Protein AF-A0A350TKZ5-F1 (afdb_monomer)

Secondary structure (DSSP, 8-state):
-----HHHHHHHHHHHHHTT---HHHHHHHHHHHHHHHHHHHHHHHHHHHHHHHHHHHHHHTTHHHHTSEEEEETTEEEEHHHHHHHHHHHHHHHHHSTTHHHHT--SSS-GGG-BPPHHHHHHTT----S--BHHHHHHHHHHHHHHHHHHHHHHHHHHT----HHHHHHHHHHHHHHHHHHHHTT--HHHHHHHHS-TT--HHHHHHHHHHHHHHHHHHHHHHHH----HHHHHHHHHHTHHHH-EEEEEEEEEE-SPPPEE-TTS-EEPPPHHHHHHHHHHHHHHHHHHHHHHHTT--HHHHHTT-TTEEEEEEEEEE--SSHHHHHHT-TT--TT-EEEEE-SSEEEEEEEEEEE---PEEEEEEEEEEE---TT--TTSTTHHHHHHHHHHHHHHHHHHHHHHHHHTT-SHHHHHHHHHHH---TTTTTTTTEEEEEPTTSS-HHHHHHHT-TT--TT-EEEEEEEETTEEEEEEEEEEEEEEEHHHHHHHHHHHHHHHHHHHHHHHHT--EEE-TTGGG--

Nearest PDB structures (foldseek):
  1m5y-assembly1_A  TM=3.113E-01  e=6.432E-13  Escherichia coli
  1m5y-assembly1_C-3  TM=2.948E-01  e=2.193E-13  Escherichia coli
  1m5y-assembly1_B-4  TM=2.920E-01  e=2.577E-13  Escherichia coli
  2pv3-assembly1_B  TM=4.100E-01  e=1.321E-05  Escherichia coli
  5tvl-assembly1_A  TM=3.373E-01  e=1.864E-03  Streptococcus pneumoniae str. Canada MDR_19A

Mean predicted aligned error: 10.82 Å

Foldseek 3Di:
DDDDPPVVVVVLVVVCVVVVDPDPVVSVVVVVVVVVVVVVVVVVVVVVVVVVVVVVVCCVVLCVCLQQFFFKAKQNDTDGLLLLLQLLLVLVCCCCVPPCVVVQVDDPPDDQQPAWTDPSNCVVVVPPDPDTDTSSNVSNVVSLLVVLLLQLLQVVCVVVVLADDPVLVVVLVVVLVVLQVVQVVVPHGSQRSCCVRRHVSYDSVSVSVNSRSNSSSVVSLVVVLVPDDDDPVRLVVLCVVPVLQAKFFWKKKKWQFLADDWDADPVGDTHGDDPVRSNVSQVVLVVLQVVLVVVVVVPDPSVRSNVVPPRIDIDTDGGHHQPVDPVSVVQPPPPDAFQDWDWDADSGGIMIMGTHDMGGFFDFFFKKAKAWQFQPCPPQDPPDPCNVVSSVVSQVVQLVVLVVLVVVCVVPPLDLVSQLVSNLVGHPDPVQNVPSRIDPRHDQPPFADFVNCVQPPPPDDQSDWDKTWGDDPVTTHIMTMGTHGTDGTNSSVVSSVVVSVVVSVVVSVVSSVPIDMDTDPSSVSHD

Solvent-accessible surface area (backbone atoms only — not comparable to full-atom values): 28358 Å² total; per-residue (Å²): 143,78,86,77,63,71,70,58,61,53,51,57,53,50,57,40,46,75,71,73,55,83,51,73,70,58,54,52,50,50,54,49,50,53,50,48,53,56,49,52,53,54,52,50,55,51,48,52,49,50,51,51,49,49,49,50,48,48,42,57,75,62,27,58,65,51,22,64,21,48,11,39,26,54,72,84,44,76,37,26,9,29,61,54,13,45,43,31,29,50,53,47,49,48,52,70,71,36,97,56,24,77,73,41,65,70,61,93,88,52,62,45,77,78,35,65,60,43,72,64,33,28,62,77,69,70,52,82,70,88,62,95,46,28,46,41,55,51,39,50,56,48,23,53,52,53,51,49,36,37,53,44,43,27,51,51,17,43,75,73,71,50,46,83,50,74,66,49,53,50,53,43,48,51,54,51,50,53,50,36,52,56,19,48,76,73,76,33,52,48,64,57,38,44,19,68,62,30,37,78,47,35,45,69,66,58,51,49,54,48,47,42,42,49,48,27,13,53,52,40,55,48,51,55,45,67,70,60,80,79,52,74,67,55,44,52,52,52,44,70,79,42,44,70,83,58,30,26,27,22,33,39,36,42,36,25,59,8,54,48,73,64,45,67,51,98,86,70,48,81,37,77,55,51,74,67,49,24,50,51,26,33,55,48,13,46,54,51,31,58,51,46,47,51,46,36,76,72,70,44,55,62,74,64,54,43,76,79,38,94,76,46,49,72,48,79,38,79,68,40,66,62,77,80,44,75,67,35,53,60,56,67,39,88,84,67,52,66,70,42,68,50,78,52,75,60,87,64,22,16,27,26,38,33,38,55,48,63,42,66,53,70,57,62,9,35,27,35,28,39,27,34,29,59,31,70,62,82,88,65,48,92,83,46,96,54,31,70,60,55,53,48,52,22,41,52,52,15,39,50,51,31,53,48,52,51,50,52,42,64,72,53,87,64,42,69,68,61,46,21,55,48,9,43,74,62,25,72,38,86,91,21,22,86,61,28,13,51,46,68,68,42,54,91,78,77,47,46,69,53,49,33,53,61,70,68,37,85,85,68,49,66,74,42,69,50,78,35,57,39,64,60,100,88,48,44,31,20,31,28,39,35,35,58,39,76,52,62,35,40,47,55,55,56,44,48,53,52,50,43,52,52,50,45,52,50,51,52,47,51,49,46,74,69,53,52,74,44,85,36,88,16,41,87,58,44,129

Structure (mmCIF, N/CA/C/O backbone):
data_AF-A0A350TKZ5-F1
#
_entry.id   AF-A0A350TKZ5-F1
#
loop_
_atom_site.group_PDB
_atom_site.id
_atom_site.type_symbol
_atom_site.label_atom_id
_atom_site.label_alt_id
_atom_site.label_comp_id
_atom_site.label_asym_id
_atom_site.label_entity_id
_atom_site.label_seq_id
_atom_site.pdbx_PDB_ins_code
_atom_site.Cartn_x
_atom_site.Cartn_y
_atom_site.Cartn_z
_atom_site.occupancy
_atom_site.B_iso_or_equiv
_atom_site.auth_seq_id
_atom_site.auth_comp_id
_atom_site.auth_asym_id
_atom_site.auth_atom_id
_atom_site.pdbx_PDB_model_num
ATOM 1 N N . MET A 1 1 ? -24.019 38.350 73.628 1.00 35.81 1 MET A N 1
ATOM 2 C CA . MET A 1 1 ? -25.127 38.703 74.543 1.00 35.81 1 MET A CA 1
ATOM 3 C C . MET A 1 1 ? -26.366 39.039 73.722 1.00 35.81 1 MET A C 1
ATOM 5 O O . MET A 1 1 ? -26.358 40.033 73.013 1.00 35.81 1 MET A O 1
ATOM 9 N N . LYS A 1 2 ? -27.399 38.189 73.762 1.00 39.19 2 LYS A N 1
ATOM 10 C CA . LYS A 1 2 ? -28.746 38.464 73.230 1.00 39.19 2 LYS A CA 1
ATOM 11 C C . LYS A 1 2 ? -29.697 38.420 74.426 1.00 39.19 2 LYS A C 1
ATOM 13 O O . LYS A 1 2 ? -29.743 37.400 75.107 1.00 39.19 2 LYS A O 1
ATOM 18 N N . PHE A 1 3 ? -30.404 39.514 74.697 1.00 39.66 3 PHE A N 1
ATOM 19 C CA . PHE A 1 3 ? -31.424 39.588 75.744 1.00 39.66 3 PHE A CA 1
ATOM 20 C C . PHE A 1 3 ? -32.560 38.606 75.422 1.00 39.66 3 PHE A C 1
ATOM 22 O O . PHE A 1 3 ? -33.304 38.807 74.461 1.00 39.66 3 PHE A O 1
ATOM 29 N N . MET A 1 4 ? -32.707 37.536 76.209 1.00 41.50 4 MET A N 1
ATOM 30 C CA . MET A 1 4 ? -33.968 36.797 76.242 1.00 41.50 4 MET A CA 1
ATOM 31 C C . MET A 1 4 ? -34.991 37.648 77.001 1.00 41.50 4 MET A C 1
ATOM 33 O O . MET A 1 4 ? -34.756 38.066 78.130 1.00 41.50 4 MET A O 1
ATOM 37 N N . SER A 1 5 ? -36.110 37.960 76.342 1.00 45.09 5 SER A N 1
ATOM 38 C CA . SER A 1 5 ? -37.209 38.734 76.924 1.00 45.09 5 SER A CA 1
ATOM 39 C C . SER A 1 5 ? -37.847 37.954 78.075 1.00 45.09 5 SER A C 1
ATOM 41 O O . SER A 1 5 ? -38.393 36.866 77.867 1.00 45.09 5 SER A O 1
ATOM 43 N N . ALA A 1 6 ? -37.827 38.548 79.270 1.00 46.53 6 ALA A N 1
ATOM 44 C CA . ALA A 1 6 ? -38.383 38.009 80.514 1.00 46.53 6 ALA A CA 1
ATOM 45 C C . ALA A 1 6 ? -39.867 37.580 80.416 1.00 46.53 6 ALA A C 1
ATOM 47 O O . ALA A 1 6 ? -40.364 36.850 81.270 1.00 46.53 6 ALA A O 1
ATOM 48 N N . SER A 1 7 ? -40.584 37.992 79.363 1.00 50.59 7 SER A N 1
ATOM 49 C CA . SER A 1 7 ? -41.977 37.608 79.104 1.00 50.59 7 SER A CA 1
ATOM 50 C C . SER A 1 7 ? -42.137 36.148 78.643 1.00 50.59 7 SER A C 1
ATOM 52 O O . SER A 1 7 ? -43.099 35.487 79.033 1.00 50.59 7 SER A O 1
ATOM 54 N N . ARG A 1 8 ? -41.187 35.598 77.868 1.00 53.88 8 ARG A N 1
ATOM 55 C CA . ARG A 1 8 ? -41.272 34.207 77.376 1.00 53.88 8 ARG A CA 1
ATOM 56 C C . ARG A 1 8 ? -40.912 33.185 78.448 1.00 53.88 8 ARG A C 1
ATOM 58 O O . ARG A 1 8 ? -41.640 32.214 78.601 1.00 53.88 8 ARG A O 1
ATOM 65 N N . GLU A 1 9 ? -39.867 33.440 79.234 1.00 54.16 9 GLU A N 1
ATOM 66 C CA . GLU A 1 9 ? -39.487 32.575 80.365 1.00 54.16 9 GLU A CA 1
ATOM 67 C C . GLU A 1 9 ? -40.604 32.471 81.411 1.00 54.16 9 GLU A C 1
ATOM 69 O O . GLU A 1 9 ? -40.813 31.414 82.004 1.00 54.16 9 GLU A O 1
ATOM 74 N N . LYS A 1 10 ? -41.381 33.545 81.601 1.00 53.56 10 LYS A N 1
ATOM 75 C CA . LYS A 1 10 ? -42.513 33.553 82.533 1.00 53.56 10 LYS A CA 1
ATOM 76 C C . LYS A 1 10 ? -43.667 32.660 82.062 1.00 53.56 10 LYS A C 1
ATOM 78 O O . LYS A 1 10 ? -44.265 31.977 82.888 1.00 53.56 10 LYS A O 1
ATOM 83 N N . LYS A 1 11 ? -43.936 32.610 80.751 1.00 56.88 11 LYS A N 1
ATOM 84 C CA . LYS A 1 11 ? -45.003 31.781 80.165 1.00 56.88 11 LYS A CA 1
ATOM 85 C C . LYS A 1 11 ? -44.640 30.289 80.172 1.00 56.88 11 LYS A C 1
ATOM 87 O O . LYS A 1 11 ? -45.455 29.473 80.582 1.00 56.88 11 LYS A O 1
ATOM 92 N N . THR A 1 12 ? -43.391 29.940 79.850 1.00 57.50 12 THR A N 1
ATOM 93 C CA . THR A 1 12 ? -42.901 28.549 79.926 1.00 57.50 12 THR A CA 1
ATOM 94 C C . THR A 1 12 ? -42.913 28.011 81.361 1.00 57.50 12 THR A C 1
ATOM 96 O O . THR A 1 12 ? -43.300 26.868 81.593 1.00 57.50 12 THR A O 1
ATOM 99 N N . ARG A 1 13 ? -42.549 28.842 82.350 1.00 56.16 13 ARG A N 1
ATOM 100 C CA . ARG A 1 13 ? -42.620 28.474 83.775 1.00 56.16 13 ARG A CA 1
ATOM 101 C C . ARG A 1 13 ? -44.056 28.312 84.282 1.00 56.16 13 ARG A C 1
ATOM 103 O O . ARG A 1 13 ? -44.285 27.471 85.144 1.00 56.16 13 ARG A O 1
ATOM 110 N N . GLN A 1 14 ? -45.012 29.080 83.754 1.00 57.03 14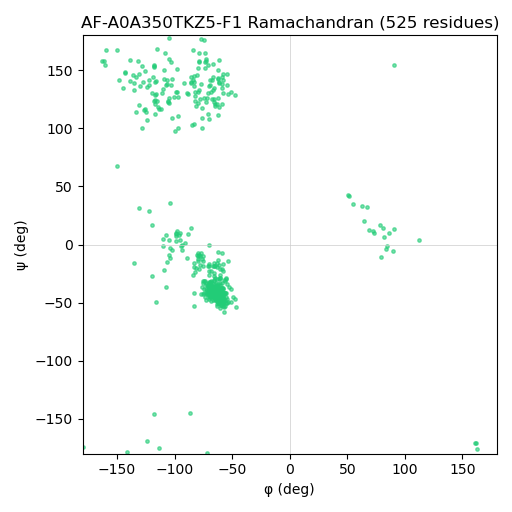 GLN A N 1
ATOM 111 C CA . GLN A 1 14 ? -46.433 28.930 84.091 1.00 57.03 14 GLN A CA 1
ATOM 112 C C . GLN A 1 14 ? -47.035 27.631 83.532 1.00 57.03 14 GLN A C 1
ATOM 114 O O . GLN A 1 14 ? -47.723 26.933 84.273 1.00 57.03 14 GLN A O 1
ATOM 119 N N . ASP A 1 15 ? -46.725 27.258 82.287 1.00 57.12 15 ASP A N 1
ATOM 120 C CA . ASP A 1 15 ? -47.223 26.009 81.683 1.00 57.12 15 ASP A CA 1
ATOM 121 C C . ASP A 1 15 ? -46.621 24.749 82.342 1.00 57.12 15 ASP A C 1
ATOM 123 O O . ASP A 1 15 ? -47.317 23.752 82.532 1.00 57.12 15 ASP A O 1
ATOM 127 N N . LEU A 1 16 ? -45.349 24.791 82.759 1.00 55.94 16 LEU A N 1
ATOM 128 C CA . LEU A 1 16 ? -44.692 23.684 83.477 1.00 55.94 16 LEU A CA 1
ATOM 129 C C . LEU A 1 16 ? -45.210 23.517 84.917 1.00 55.94 16 LEU A C 1
ATOM 131 O O . LEU A 1 16 ? -45.365 22.390 85.393 1.00 55.94 16 LEU A O 1
ATOM 135 N N . ALA A 1 17 ? -45.542 24.623 85.593 1.00 54.31 17 ALA A N 1
ATOM 136 C CA . ALA A 1 17 ? -46.182 24.593 86.907 1.00 54.31 17 ALA A CA 1
ATOM 137 C C . ALA A 1 17 ? -47.614 24.025 86.841 1.00 54.31 17 ALA A C 1
ATOM 139 O O . ALA A 1 17 ? -48.013 23.278 87.733 1.00 54.31 17 ALA A O 1
ATOM 140 N N . ALA A 1 18 ? -48.361 24.303 85.764 1.00 54.31 18 ALA A N 1
ATOM 141 C CA . ALA A 1 18 ? -49.698 23.745 85.527 1.00 54.31 18 ALA A CA 1
ATOM 142 C C . ALA A 1 18 ? -49.699 22.219 85.283 1.00 54.31 18 ALA A C 1
ATOM 144 O O . ALA A 1 18 ? -50.727 21.571 85.462 1.00 54.31 18 ALA A O 1
ATOM 145 N N . GLN A 1 19 ? -48.549 21.631 84.931 1.00 55.12 19 GLN A N 1
ATOM 146 C CA . GLN A 1 19 ? -48.348 20.180 84.788 1.00 55.12 19 GLN A CA 1
ATOM 147 C C . GLN A 1 19 ? -47.764 19.516 86.055 1.00 55.12 19 GLN A C 1
ATOM 149 O O . GLN A 1 19 ? -47.381 18.348 86.019 1.00 55.12 19 GLN A O 1
ATOM 154 N N . GLY A 1 20 ? -47.688 20.239 87.182 1.00 53.16 20 GLY A N 1
ATOM 155 C CA . GLY A 1 20 ? -47.247 19.703 88.478 1.00 53.16 20 GLY A CA 1
ATOM 156 C C . GLY A 1 20 ? -45.728 19.599 88.665 1.00 53.16 20 GLY A C 1
ATOM 157 O O . GLY A 1 20 ? -45.269 18.938 89.595 1.00 53.16 20 GLY A O 1
ATOM 158 N N . ILE A 1 21 ? -44.927 20.240 87.807 1.00 56.03 21 ILE A N 1
ATOM 159 C CA . ILE A 1 21 ? -43.460 20.179 87.859 1.00 56.03 21 ILE A CA 1
ATOM 160 C C . ILE A 1 21 ? -42.924 21.448 88.542 1.00 56.03 21 ILE A C 1
ATOM 162 O O . ILE A 1 21 ? -42.776 22.490 87.910 1.00 56.03 21 ILE A O 1
ATOM 166 N N . THR A 1 22 ? -42.624 21.369 89.843 1.00 57.72 22 THR A N 1
ATOM 167 C CA . THR A 1 22 ? -42.113 22.498 90.657 1.00 57.72 22 THR A CA 1
ATOM 168 C C . THR A 1 22 ? -40.612 22.425 90.961 1.00 57.72 22 THR A C 1
ATOM 170 O O . THR A 1 22 ? -40.057 23.345 91.558 1.00 57.72 22 THR A O 1
ATOM 173 N N . ASP A 1 23 ? -39.937 21.354 90.530 1.00 64.19 23 ASP A N 1
ATOM 174 C CA . ASP A 1 23 ? -38.507 21.127 90.759 1.00 64.19 23 ASP A CA 1
ATOM 175 C C . ASP A 1 23 ? -37.641 21.901 89.730 1.00 64.19 23 ASP A C 1
ATOM 177 O O . ASP A 1 23 ? -37.724 21.620 88.525 1.00 64.19 23 ASP A O 1
ATOM 181 N N . PRO A 1 24 ? -36.773 22.841 90.167 1.00 58.34 24 PRO A N 1
ATOM 182 C CA . PRO A 1 24 ? -35.912 23.643 89.292 1.00 58.34 24 PRO A CA 1
ATOM 183 C C . PRO A 1 24 ? -35.015 22.814 88.365 1.00 58.34 24 PRO A C 1
ATOM 185 O O . PRO A 1 24 ? -34.671 23.264 87.269 1.00 58.34 24 PRO A O 1
ATOM 188 N N . LYS A 1 25 ? -34.642 21.596 88.779 1.00 59.41 25 LYS A N 1
ATOM 189 C CA . LYS A 1 25 ? -33.775 20.709 87.994 1.00 59.41 25 LYS A CA 1
ATOM 190 C C . LYS A 1 25 ? -34.517 20.123 86.786 1.00 59.41 25 LYS A C 1
ATOM 192 O O . LYS A 1 25 ? -33.963 20.077 85.690 1.00 59.41 25 LYS A O 1
ATOM 197 N N . LYS A 1 26 ? -35.797 19.775 86.963 1.00 59.28 26 LYS A N 1
ATOM 198 C CA . LYS A 1 26 ? -36.659 19.199 85.916 1.00 59.28 26 LYS A CA 1
ATOM 199 C C . LYS A 1 26 ? -37.133 20.233 84.891 1.00 59.28 26 LYS A C 1
ATOM 201 O O . LYS A 1 26 ? -37.285 19.903 83.719 1.00 59.28 26 LYS A O 1
ATOM 206 N N . ILE A 1 27 ? -37.313 21.491 85.302 1.00 58.56 27 ILE A N 1
ATOM 207 C CA . ILE A 1 27 ? -37.628 22.603 84.384 1.00 58.56 27 ILE A CA 1
ATOM 208 C C . ILE A 1 27 ? -36.454 22.857 83.431 1.00 58.56 27 ILE A C 1
ATOM 210 O O . ILE A 1 27 ? -36.653 22.982 82.223 1.00 58.56 27 ILE A O 1
ATOM 214 N N . ARG A 1 28 ? -35.222 22.857 83.959 1.00 59.28 28 ARG A N 1
ATOM 215 C CA . ARG A 1 28 ? -34.012 23.020 83.145 1.00 59.28 28 ARG A CA 1
ATOM 216 C C . ARG A 1 28 ? -33.817 21.851 82.173 1.00 59.28 28 ARG A C 1
ATOM 218 O O . ARG A 1 28 ? -33.521 22.089 81.009 1.00 59.28 28 ARG A O 1
ATOM 225 N N . GLU A 1 29 ? -34.079 20.614 82.604 1.00 60.09 29 GLU A N 1
ATOM 226 C CA . GLU A 1 29 ? -34.077 19.434 81.722 1.00 60.09 29 GLU A CA 1
ATOM 227 C C . GLU A 1 29 ? -35.142 19.497 80.615 1.00 60.09 29 GLU A C 1
ATOM 229 O O . GLU A 1 29 ? -34.883 19.074 79.487 1.00 60.09 29 GLU A O 1
ATOM 234 N N . ALA A 1 30 ? -36.341 20.013 80.900 1.00 55.00 30 ALA A N 1
ATOM 235 C CA . ALA A 1 30 ? -37.407 20.148 79.907 1.00 55.00 30 ALA A CA 1
ATOM 236 C C . ALA A 1 30 ? -37.093 21.238 78.865 1.00 55.00 30 ALA A C 1
ATOM 238 O O . ALA A 1 30 ? -37.303 21.026 77.667 1.00 55.00 30 ALA A O 1
ATOM 239 N N . GLU A 1 31 ? -36.537 22.377 79.291 1.00 55.41 31 GLU A N 1
ATOM 240 C CA . GLU A 1 31 ? -36.069 23.435 78.387 1.00 55.41 31 GLU A CA 1
ATOM 241 C C . GLU A 1 31 ? -34.860 22.987 77.548 1.00 55.41 31 GLU A C 1
ATOM 243 O O . GLU A 1 31 ? -34.800 23.285 76.350 1.00 55.41 31 GLU A O 1
ATOM 248 N N . GLU A 1 32 ? -33.936 22.218 78.131 1.00 56.72 32 GLU A N 1
ATOM 249 C CA . GLU A 1 32 ? -32.821 21.598 77.407 1.00 56.72 32 GLU A CA 1
ATOM 250 C C . GLU A 1 32 ? -33.309 20.540 76.410 1.00 56.72 32 GLU A C 1
ATOM 252 O O . GLU A 1 32 ? -32.883 20.568 75.257 1.00 56.72 32 GLU A O 1
ATOM 257 N N . LYS A 1 33 ? -34.278 19.683 76.767 1.00 54.03 33 LYS A N 1
ATOM 258 C CA . LYS A 1 33 ? -34.902 18.728 75.829 1.00 54.03 33 LYS A CA 1
ATOM 259 C C . LYS A 1 33 ? -35.662 19.419 74.695 1.00 54.03 33 LYS A C 1
ATOM 261 O O . LYS A 1 33 ? -35.628 18.939 73.560 1.00 54.03 33 LYS A O 1
ATOM 266 N N . ALA A 1 34 ? -36.329 20.543 74.956 1.00 49.81 34 ALA A N 1
ATOM 267 C CA . ALA A 1 34 ? -37.035 21.312 73.930 1.00 49.81 34 ALA A CA 1
ATOM 268 C C . ALA A 1 34 ? -36.069 22.046 72.979 1.00 49.81 34 ALA A C 1
ATOM 270 O O . ALA A 1 34 ? -36.300 22.066 71.765 1.00 49.81 34 ALA A O 1
ATOM 271 N N . LYS A 1 35 ? -34.960 22.599 73.498 1.00 49.56 35 LYS A N 1
ATOM 272 C CA . LYS A 1 35 ? -33.861 23.141 72.677 1.00 49.56 35 LYS A CA 1
ATOM 273 C C . LYS A 1 35 ? -33.159 22.042 71.878 1.00 49.56 35 LYS A C 1
ATOM 275 O O . LYS A 1 35 ? -32.938 22.236 70.686 1.00 49.56 35 LYS A O 1
ATOM 280 N N . ALA A 1 36 ? -32.900 20.883 72.483 1.00 44.91 36 ALA A N 1
ATOM 281 C CA . ALA A 1 36 ? -32.308 19.726 71.816 1.00 44.91 36 ALA A CA 1
ATOM 282 C C . ALA A 1 36 ? -33.208 19.188 70.692 1.00 44.91 36 ALA A C 1
ATOM 284 O O . ALA A 1 36 ? -32.717 18.928 69.602 1.00 44.91 36 ALA A O 1
ATOM 285 N N . ARG A 1 37 ? -34.536 19.111 70.880 1.00 44.59 37 ARG A N 1
ATOM 286 C CA . ARG A 1 37 ? -35.470 18.717 69.804 1.00 44.59 37 ARG A CA 1
ATOM 287 C C . ARG A 1 37 ? -35.491 19.705 68.633 1.00 44.59 37 ARG A C 1
ATOM 289 O O . ARG A 1 37 ? -35.482 19.265 67.489 1.00 44.59 37 ARG A O 1
ATOM 296 N N . LYS A 1 38 ? -35.487 21.021 68.883 1.00 41.34 38 LYS A N 1
ATOM 297 C CA . LYS A 1 38 ? -35.438 22.035 67.805 1.00 41.34 38 LYS A CA 1
ATOM 298 C C . LYS A 1 38 ? -34.093 22.053 67.075 1.00 41.34 38 LYS A C 1
ATOM 300 O O . LYS A 1 38 ? -34.070 22.193 65.858 1.00 41.34 38 LYS A O 1
ATOM 305 N N . SER A 1 39 ? -33.004 21.872 67.816 1.00 37.59 39 SER A N 1
ATOM 306 C CA . SER A 1 39 ? -31.651 21.704 67.284 1.00 37.59 39 SER A CA 1
ATOM 307 C C . SER A 1 39 ? -31.565 20.455 66.399 1.00 37.59 39 SER A C 1
ATOM 309 O O . SER A 1 39 ? -31.172 20.550 65.244 1.00 37.59 39 SER A O 1
ATOM 311 N N . ASN A 1 40 ? -32.039 19.301 66.877 1.00 35.22 40 ASN A N 1
ATOM 312 C CA . ASN A 1 40 ? -31.951 18.028 66.154 1.00 35.22 40 ASN A CA 1
ATOM 313 C C . ASN A 1 40 ? -32.826 17.980 64.888 1.00 35.22 40 ASN A C 1
ATOM 315 O O . ASN A 1 40 ? -32.424 17.361 63.909 1.00 35.22 40 ASN A O 1
ATOM 319 N N . ILE A 1 41 ? -33.983 18.656 64.864 1.00 41.50 41 ILE A N 1
ATOM 320 C CA . ILE A 1 41 ? -34.810 18.778 63.646 1.00 41.50 41 ILE A CA 1
ATOM 321 C C . ILE A 1 41 ? -34.135 19.696 62.614 1.00 41.50 41 ILE A C 1
ATOM 323 O O . ILE A 1 41 ? -34.096 19.360 61.433 1.00 41.50 41 ILE A O 1
ATOM 327 N N . LEU A 1 42 ? -33.556 20.823 63.046 1.00 31.33 42 LEU A N 1
ATOM 328 C CA . LEU A 1 42 ? -32.837 21.743 62.159 1.00 31.33 42 LEU A CA 1
ATOM 329 C C . LEU A 1 42 ? -31.572 21.092 61.570 1.00 31.33 42 LEU A C 1
ATOM 331 O O . LEU A 1 42 ? -31.351 21.178 60.365 1.00 31.33 42 LEU A O 1
ATOM 335 N N . TYR A 1 43 ? -30.785 20.384 62.388 1.00 35.59 43 TYR A N 1
ATOM 336 C CA . TYR A 1 43 ? -29.611 19.638 61.923 1.00 35.59 43 TYR A CA 1
ATOM 337 C C . TYR A 1 43 ? -29.983 18.424 61.058 1.00 35.59 43 TYR A C 1
ATOM 339 O O . TYR A 1 43 ? -29.251 18.128 60.123 1.00 35.59 43 TYR A O 1
ATOM 347 N N . GLY A 1 44 ? -31.127 17.769 61.293 1.00 29.61 44 GLY A N 1
ATOM 348 C CA . GLY A 1 44 ? -31.623 16.675 60.448 1.00 29.61 44 GLY A CA 1
ATOM 349 C C . GLY A 1 44 ? -32.049 17.124 59.044 1.00 29.61 44 GLY A C 1
ATOM 350 O O . GLY A 1 44 ? -31.715 16.462 58.064 1.00 29.61 44 GLY A O 1
ATOM 351 N N . VAL A 1 45 ? -32.718 18.278 58.921 1.00 36.25 45 VAL A N 1
ATOM 352 C CA . VAL A 1 45 ? -33.085 18.865 57.615 1.00 36.25 45 VAL A CA 1
ATOM 353 C C . VAL A 1 45 ? -31.845 19.366 56.868 1.00 36.25 45 VAL A C 1
ATOM 355 O O . VAL A 1 45 ? -31.700 19.099 55.679 1.00 36.25 45 VAL A O 1
ATOM 358 N N . ILE A 1 46 ? -30.912 20.028 57.563 1.00 39.50 46 ILE A N 1
ATOM 359 C CA . ILE A 1 46 ? -29.644 20.480 56.971 1.00 39.50 46 ILE A CA 1
ATOM 360 C C . ILE A 1 46 ? -28.787 19.280 56.533 1.00 39.50 46 ILE A C 1
ATOM 362 O O . ILE A 1 46 ? -28.272 19.287 55.420 1.00 39.50 46 ILE A O 1
ATOM 366 N N . ALA A 1 47 ? -28.686 18.220 57.342 1.00 33.69 47 ALA A N 1
ATOM 367 C CA . ALA A 1 47 ? -27.959 17.000 56.983 1.00 33.69 47 ALA A CA 1
ATOM 368 C C . ALA A 1 47 ? -28.588 16.271 55.783 1.00 33.69 47 ALA A C 1
ATOM 370 O O . ALA A 1 47 ? -27.859 15.833 54.899 1.00 33.69 47 ALA A O 1
ATOM 371 N N . GLY A 1 48 ? -29.922 16.198 55.694 1.00 35.41 48 GLY A N 1
ATOM 372 C CA . GLY A 1 48 ? -30.618 15.642 54.527 1.00 35.41 48 GLY A CA 1
ATOM 373 C C . GLY A 1 48 ? -30.348 16.428 53.238 1.00 35.41 48 GLY A C 1
ATOM 374 O O . GLY A 1 48 ? -30.088 15.830 52.197 1.00 35.41 48 GLY A O 1
ATOM 375 N N . VAL A 1 49 ? -30.318 17.764 53.312 1.00 44.50 49 VAL A N 1
ATOM 376 C CA . VAL A 1 49 ? -29.938 18.624 52.176 1.00 44.50 49 VAL A CA 1
ATOM 377 C C . VAL A 1 49 ? -28.460 18.449 51.819 1.00 44.50 49 VAL A C 1
ATOM 379 O O . VAL A 1 49 ? -28.147 18.345 50.641 1.00 44.50 49 VAL A O 1
ATOM 382 N N . PHE A 1 50 ? -27.550 18.331 52.792 1.00 47.12 50 PHE A N 1
ATOM 383 C CA . PHE A 1 50 ? -26.133 18.054 52.522 1.00 47.12 50 PHE A CA 1
ATOM 384 C C . PHE A 1 50 ? -25.904 16.681 51.889 1.00 47.12 50 PHE A C 1
ATOM 386 O O . PHE A 1 50 ? -25.052 16.574 51.018 1.00 47.12 50 PHE A O 1
ATOM 393 N N . VAL A 1 51 ? -26.662 15.648 52.266 1.00 47.78 51 VAL A N 1
ATOM 394 C CA . VAL A 1 51 ? -26.581 14.321 51.632 1.00 47.78 51 VAL A CA 1
ATOM 395 C C . VAL A 1 51 ? -27.140 14.354 50.211 1.00 47.78 51 VAL A C 1
ATOM 397 O O . VAL A 1 51 ? -26.543 13.752 49.329 1.00 47.78 51 VAL A O 1
ATOM 400 N N . LEU A 1 52 ? -28.224 15.091 49.948 1.00 47.25 52 LEU A N 1
ATOM 401 C CA . LEU A 1 52 ? -28.761 15.261 48.592 1.00 47.25 52 LEU A CA 1
ATOM 402 C C . LEU A 1 52 ? -27.855 16.122 47.708 1.00 47.25 52 LEU A C 1
ATOM 404 O O . LEU A 1 52 ? -27.669 15.796 46.544 1.00 47.25 52 LEU A O 1
ATOM 408 N N . VAL A 1 53 ? -27.253 17.180 48.254 1.00 49.41 53 VAL A N 1
ATOM 409 C CA . VAL A 1 53 ? -26.255 18.000 47.555 1.00 49.41 53 VAL A CA 1
ATOM 410 C C . VAL A 1 53 ? -24.974 17.203 47.344 1.00 49.41 53 VAL A C 1
ATOM 412 O O . VAL A 1 53 ? -24.426 17.257 46.257 1.00 49.41 53 VAL A O 1
ATOM 415 N N . ALA A 1 54 ? -24.523 16.401 48.310 1.00 42.12 54 ALA A N 1
ATOM 416 C CA . ALA A 1 54 ? -23.388 15.500 48.133 1.00 42.12 54 ALA A CA 1
ATOM 417 C C . ALA A 1 54 ? -23.701 14.397 47.117 1.00 42.12 54 ALA A C 1
ATOM 419 O O . ALA A 1 54 ? -22.854 14.109 46.291 1.00 42.12 54 ALA A O 1
ATOM 420 N N . ALA A 1 55 ? -24.905 13.822 47.105 1.00 44.94 55 ALA A N 1
ATOM 421 C CA . ALA A 1 55 ? -25.331 12.852 46.099 1.00 44.94 55 ALA A CA 1
ATOM 422 C C . ALA A 1 55 ? -25.457 13.496 44.712 1.00 44.94 55 ALA A C 1
ATOM 424 O O . ALA A 1 55 ? -24.988 12.923 43.739 1.00 44.94 55 ALA A O 1
ATOM 425 N N . ALA A 1 56 ? -26.004 14.709 44.610 1.00 43.09 56 ALA A N 1
ATOM 426 C CA . ALA A 1 56 ? -26.075 15.471 43.366 1.00 43.09 56 ALA A CA 1
ATOM 427 C C . ALA A 1 56 ? -24.682 15.887 42.878 1.00 43.09 56 ALA A C 1
ATOM 429 O O . ALA A 1 56 ? -24.402 15.769 41.693 1.00 43.09 56 ALA A O 1
ATOM 430 N N . LEU A 1 57 ? -23.783 16.295 43.777 1.00 42.81 57 LEU A N 1
ATOM 431 C CA . LEU A 1 57 ? -22.378 16.572 43.482 1.00 42.81 57 LEU A CA 1
ATOM 432 C C . LEU A 1 57 ? -21.619 15.293 43.141 1.00 42.81 57 LEU A C 1
ATOM 434 O O . LEU A 1 57 ? -20.764 15.342 42.279 1.00 42.81 57 LEU A O 1
ATOM 438 N N . LEU A 1 58 ? -21.930 14.145 43.741 1.00 42.56 58 LEU A N 1
ATOM 439 C CA . LEU A 1 58 ? -21.362 12.850 43.365 1.00 42.56 58 LEU A CA 1
ATOM 440 C C . LEU A 1 58 ? -21.884 12.410 41.996 1.00 42.56 58 LEU A C 1
ATOM 442 O O . LEU A 1 58 ? -21.107 11.906 41.202 1.00 42.56 58 LEU A O 1
ATOM 446 N N . VAL A 1 59 ? -23.155 12.643 41.666 1.00 47.06 59 VAL A N 1
ATOM 447 C CA . VAL A 1 59 ? -23.746 12.381 40.339 1.00 47.06 59 VAL A CA 1
ATOM 448 C C . VAL A 1 59 ? -23.196 13.347 39.277 1.00 47.06 59 VAL A C 1
ATOM 450 O O . VAL A 1 59 ? -22.924 12.939 38.150 1.00 47.06 59 VAL A O 1
ATOM 453 N N . TRP A 1 60 ? -22.957 14.606 39.644 1.00 38.91 60 TRP A N 1
ATOM 454 C CA . TRP A 1 60 ? -22.352 15.626 38.786 1.00 38.91 60 TRP A CA 1
ATOM 455 C C . TRP A 1 60 ? -20.851 15.375 38.579 1.00 38.91 60 TRP A C 1
ATOM 457 O O . TRP A 1 60 ? -20.375 15.355 37.451 1.00 38.91 60 TRP A O 1
ATOM 467 N N . ASN A 1 61 ? -20.107 15.105 39.655 1.00 46.81 61 ASN A N 1
ATOM 468 C CA . ASN A 1 61 ? -18.661 14.856 39.655 1.00 46.81 61 ASN A CA 1
ATOM 469 C C . ASN A 1 61 ? -18.297 13.435 39.186 1.00 46.81 61 ASN A C 1
ATOM 471 O O . ASN A 1 61 ? -17.163 13.184 38.794 1.00 46.81 61 ASN A O 1
ATOM 475 N N . SER A 1 62 ? -19.249 12.494 39.186 1.00 54.28 62 SER A N 1
ATOM 476 C CA . SER A 1 62 ? -19.093 11.188 38.520 1.00 54.28 62 SER A CA 1
ATOM 477 C C . SER A 1 62 ? -19.281 11.266 37.007 1.00 54.28 62 SER A C 1
ATOM 479 O O . SER A 1 62 ? -19.017 10.275 36.323 1.00 54.28 62 SER A O 1
ATOM 481 N N . GLY A 1 63 ? -19.745 12.409 36.487 1.00 58.84 63 GLY A N 1
ATOM 482 C CA . GLY A 1 63 ? -20.011 12.614 35.069 1.00 58.84 63 GLY A CA 1
ATOM 483 C C . GLY A 1 63 ? -21.201 1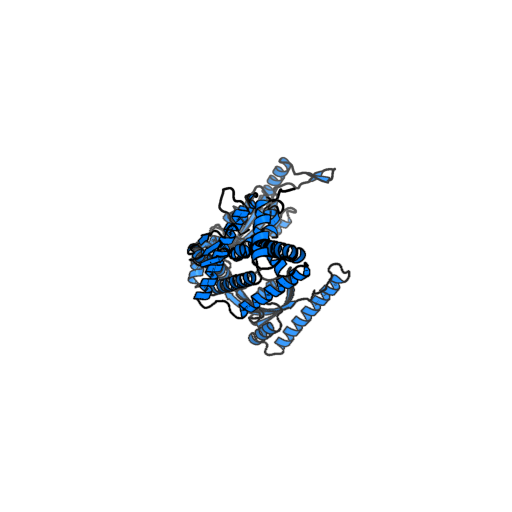1.810 34.541 1.00 58.84 63 GLY A C 1
ATOM 484 O O . GLY A 1 63 ? -21.367 11.738 33.331 1.00 58.84 63 GLY A O 1
ATOM 485 N N . VAL A 1 64 ? -22.043 11.205 35.399 1.00 61.38 64 VAL A N 1
ATOM 486 C CA . VAL A 1 64 ? -23.143 10.310 34.971 1.00 61.38 64 VAL A CA 1
ATOM 487 C C . VAL A 1 64 ? -24.158 11.022 34.071 1.00 61.38 64 VAL A C 1
ATOM 489 O O . VAL A 1 64 ? -24.623 10.447 33.091 1.00 61.38 64 VAL A O 1
ATOM 492 N N . LEU A 1 65 ? -24.488 12.276 34.389 1.00 61.56 65 LEU A N 1
ATOM 493 C CA . LEU A 1 65 ? -25.408 13.086 33.583 1.00 61.56 65 LEU A CA 1
ATOM 494 C C . LEU A 1 65 ? -24.766 13.576 32.279 1.00 61.56 65 LEU A C 1
ATOM 496 O O . LEU A 1 65 ? -25.461 13.720 31.283 1.00 61.56 65 LEU A O 1
ATOM 500 N N . GLN A 1 66 ? -23.452 13.812 32.288 1.00 70.38 66 GLN A N 1
ATOM 501 C CA . GLN A 1 66 ? -22.696 14.277 31.121 1.00 70.38 66 GLN A CA 1
ATOM 502 C C . GLN A 1 66 ? -22.476 13.136 30.124 1.00 70.38 66 GLN A C 1
ATOM 504 O O . GLN A 1 66 ? -22.681 13.321 28.933 1.00 70.38 66 GLN A O 1
ATOM 509 N N . ARG A 1 67 ? -22.132 11.937 30.614 1.00 71.81 67 ARG A N 1
ATOM 510 C CA . ARG A 1 67 ? -21.871 10.758 29.778 1.00 71.81 67 ARG A CA 1
ATOM 511 C C . ARG A 1 67 ? -23.104 10.242 29.049 1.00 71.81 67 ARG A C 1
ATOM 513 O O . ARG A 1 67 ? -22.990 9.867 27.896 1.00 71.81 67 ARG A O 1
ATOM 520 N N . ASN A 1 68 ? -24.272 10.271 29.699 1.00 78.56 68 ASN A N 1
ATOM 521 C CA . ASN A 1 68 ? -25.536 9.788 29.131 1.00 78.56 68 ASN A CA 1
ATOM 522 C C . ASN A 1 68 ? -26.317 10.888 28.392 1.00 78.56 68 ASN A C 1
ATOM 524 O O . ASN A 1 68 ? -27.434 10.644 27.936 1.00 78.56 68 ASN A O 1
ATOM 528 N N . ALA A 1 69 ? -25.783 12.112 28.311 1.00 87.12 69 ALA A N 1
ATOM 529 C CA . ALA A 1 69 ? -26.424 13.176 27.556 1.00 87.12 69 ALA A CA 1
ATOM 530 C C . ALA A 1 69 ? -26.415 12.802 26.071 1.00 87.12 69 ALA A C 1
ATOM 532 O O . ALA A 1 69 ? -25.350 12.564 25.507 1.00 87.12 69 ALA A O 1
ATOM 533 N N . ALA A 1 70 ? -27.592 12.753 25.446 1.00 93.06 70 ALA A N 1
ATOM 534 C CA . ALA A 1 70 ? -27.701 12.540 24.009 1.00 93.06 70 ALA A CA 1
ATOM 535 C C . ALA A 1 70 ? -26.992 13.690 23.277 1.00 93.06 70 ALA A C 1
ATOM 537 O O . ALA A 1 70 ? -27.357 14.857 23.459 1.00 93.06 70 ALA A O 1
ATOM 538 N N . ALA A 1 71 ? -25.960 13.348 22.515 1.00 95.12 71 ALA A N 1
ATOM 539 C CA . ALA A 1 71 ? -25.071 14.267 21.819 1.00 95.12 71 ALA A CA 1
ATOM 540 C C . ALA A 1 71 ? -25.312 14.264 20.311 1.00 95.12 71 ALA A C 1
ATOM 542 O O . ALA A 1 71 ? -25.291 15.331 19.713 1.00 95.12 71 ALA A O 1
ATOM 543 N N . LEU A 1 72 ? -25.619 13.108 19.726 1.00 97.31 72 LEU A N 1
ATOM 544 C CA . LEU A 1 72 ? -25.844 12.960 18.292 1.00 97.31 72 LEU A CA 1
ATOM 545 C C . LEU A 1 72 ? -27.106 12.131 18.046 1.00 97.31 72 LEU A C 1
ATOM 547 O O . LEU A 1 72 ? -27.405 11.219 18.816 1.00 97.31 72 LEU A O 1
ATOM 551 N N . SER A 1 73 ? -27.856 12.458 17.002 1.00 97.69 73 SER A N 1
ATOM 552 C CA . SER A 1 73 ? -28.938 11.635 16.471 1.00 97.69 73 SER A CA 1
ATOM 553 C C . SER A 1 73 ? -28.576 11.206 15.056 1.00 97.69 73 SER A C 1
ATOM 555 O O . SER A 1 73 ? -28.234 12.079 14.266 1.00 97.69 73 SER A O 1
ATOM 557 N N . ILE A 1 74 ? -28.673 9.914 14.743 1.00 97.50 74 ILE A N 1
ATOM 558 C CA . ILE A 1 74 ? -28.475 9.365 13.391 1.00 97.50 74 ILE A CA 1
ATOM 559 C C . ILE A 1 74 ? -29.721 8.546 13.049 1.00 97.50 74 ILE A C 1
ATOM 561 O O . ILE A 1 74 ? -30.027 7.576 13.746 1.00 97.50 74 ILE A O 1
ATOM 565 N N . ASP A 1 75 ? -30.473 8.960 12.029 1.00 96.31 75 ASP A N 1
ATOM 566 C CA . ASP A 1 75 ? -31.751 8.348 11.624 1.00 96.31 75 ASP A CA 1
ATOM 567 C C . ASP A 1 75 ? -32.742 8.209 12.801 1.00 96.31 75 ASP A C 1
ATOM 569 O O . ASP A 1 75 ? -33.399 7.189 13.005 1.00 96.31 75 ASP A O 1
ATOM 573 N N . GLY A 1 76 ? -32.807 9.247 13.643 1.00 94.06 76 GLY A N 1
ATOM 574 C CA . GLY A 1 76 ? -33.675 9.310 14.828 1.00 94.06 76 GLY A CA 1
ATOM 575 C C . GLY A 1 76 ? -33.182 8.550 16.071 1.00 94.06 76 GLY A C 1
ATOM 576 O O . GLY A 1 76 ? -33.723 8.761 17.164 1.00 94.06 76 GLY A O 1
ATOM 577 N N . GLU A 1 77 ? -32.144 7.719 15.959 1.00 97.06 77 GLU A N 1
ATOM 578 C CA . GLU A 1 77 ? -31.512 7.058 17.104 1.00 97.06 77 GLU A CA 1
ATOM 579 C C . GLU A 1 77 ? -30.502 7.960 17.796 1.00 97.06 77 GLU A C 1
ATOM 581 O O . GLU A 1 77 ? -29.693 8.622 17.154 1.00 97.06 77 GLU A O 1
ATOM 586 N N . LYS A 1 78 ? -30.527 7.963 19.132 1.00 97.62 78 LYS A N 1
ATOM 587 C CA . LYS A 1 78 ? -29.728 8.879 19.947 1.00 97.62 78 LYS A CA 1
ATOM 588 C C . LYS A 1 78 ? -28.483 8.209 20.494 1.00 97.62 78 LYS A C 1
ATOM 590 O O . LYS A 1 78 ? -28.571 7.242 21.247 1.00 97.62 78 LYS A O 1
ATOM 595 N N . TYR A 1 79 ? -27.356 8.852 20.248 1.00 96.56 79 TYR A N 1
ATOM 596 C CA . TYR A 1 79 ? -26.047 8.481 20.743 1.00 96.56 79 TYR A CA 1
ATOM 597 C C . TYR A 1 79 ? -25.592 9.460 21.818 1.00 96.56 79 TYR A C 1
ATOM 599 O O . TYR A 1 79 ? -25.793 10.676 21.743 1.00 96.56 79 TYR A O 1
ATOM 607 N N . SER A 1 80 ? -25.014 8.909 22.873 1.00 95.94 80 SER A N 1
ATOM 608 C CA . SER A 1 80 ? -24.559 9.646 24.043 1.00 95.94 80 SER A CA 1
ATOM 609 C C . SER A 1 80 ? -23.222 10.348 23.800 1.00 95.94 80 SER A C 1
ATOM 611 O O . SER A 1 80 ? -22.427 9.926 22.962 1.00 95.94 80 SER A O 1
ATOM 613 N N . ALA A 1 81 ? -22.921 11.382 24.587 1.00 93.19 81 ALA A N 1
ATOM 614 C CA . ALA A 1 81 ? -21.638 12.077 24.517 1.00 93.19 81 ALA A CA 1
ATOM 615 C C . ALA A 1 81 ? -20.442 11.133 24.718 1.00 93.19 81 ALA A C 1
ATOM 617 O O . ALA A 1 81 ? -19.381 11.367 24.151 1.00 93.19 81 ALA A O 1
ATOM 618 N N . SER A 1 82 ? -20.574 10.059 25.505 1.00 92.50 82 SER A N 1
ATOM 619 C CA . SER A 1 82 ? -19.490 9.078 25.648 1.00 92.50 82 SER A CA 1
ATOM 620 C C . SER A 1 82 ? -19.253 8.231 24.406 1.00 92.50 82 SER A C 1
ATOM 622 O O . SER A 1 82 ? -18.106 7.893 24.147 1.00 92.50 82 SER A O 1
ATOM 624 N N . GLN A 1 83 ? -20.299 7.911 23.644 1.00 95.88 83 GLN A N 1
ATOM 625 C CA . GLN A 1 83 ? -20.153 7.187 22.378 1.00 95.88 83 GLN A CA 1
ATOM 626 C C . GLN A 1 83 ? -19.483 8.079 21.331 1.00 95.88 83 GLN A C 1
ATOM 628 O O . GLN A 1 83 ? -18.504 7.670 20.727 1.00 95.88 83 GLN A O 1
ATOM 633 N N . VAL A 1 84 ? -19.907 9.341 21.208 1.00 95.94 84 VAL A N 1
ATOM 634 C CA . VAL A 1 84 ? -19.253 10.288 20.285 1.00 95.94 84 VAL A CA 1
ATOM 635 C C . VAL A 1 84 ? -17.795 10.559 20.697 1.00 95.94 84 VAL A C 1
ATOM 637 O O . VAL A 1 84 ? -16.905 10.621 19.852 1.00 95.94 84 VAL A O 1
ATOM 640 N N . ASN A 1 85 ? -17.512 10.642 22.005 1.00 94.75 85 ASN A N 1
ATOM 641 C CA . ASN A 1 85 ? -16.148 10.810 22.520 1.00 94.75 85 ASN A CA 1
ATOM 642 C C . ASN A 1 85 ? -15.200 9.665 22.129 1.00 94.75 85 ASN A C 1
ATOM 644 O O . ASN A 1 85 ? -14.004 9.916 22.006 1.00 94.75 85 ASN A O 1
ATOM 648 N N . TYR A 1 86 ? -15.695 8.438 21.926 1.00 94.81 86 TYR A N 1
ATOM 649 C CA . TYR A 1 86 ? -14.864 7.335 21.432 1.00 94.81 86 TYR A CA 1
ATOM 650 C C . TYR A 1 86 ? -14.209 7.706 20.094 1.00 94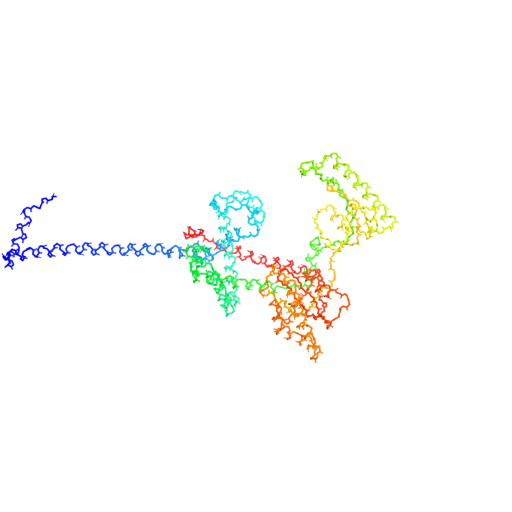.81 86 TYR A C 1
ATOM 652 O O . TYR A 1 86 ? -12.982 7.701 19.992 1.00 94.81 86 TYR A O 1
ATOM 660 N N . PHE A 1 87 ? -15.019 8.123 19.115 1.00 93.75 87 PHE A N 1
ATOM 661 C CA . PHE A 1 87 ? -14.555 8.514 17.784 1.00 93.75 87 PHE A CA 1
ATOM 662 C C . PHE A 1 87 ? -13.712 9.789 17.831 1.00 93.75 87 PHE A C 1
ATOM 664 O O . PHE A 1 87 ? -12.599 9.807 17.309 1.00 93.75 87 PHE A O 1
ATOM 671 N N . TYR A 1 88 ? -14.187 10.825 18.533 1.00 95.12 88 TYR A N 1
ATOM 672 C CA . TYR A 1 88 ? -13.459 12.091 18.670 1.00 95.12 88 TYR A CA 1
ATOM 673 C C . TYR A 1 88 ? -12.041 11.883 19.206 1.00 95.12 88 TYR A C 1
ATOM 675 O O . TYR A 1 88 ? -11.065 12.379 18.642 1.00 95.12 88 TYR A O 1
ATOM 683 N N . HIS A 1 89 ? -11.906 11.133 20.303 1.00 91.38 89 HIS A N 1
ATOM 684 C CA . HIS A 1 89 ? -10.604 10.911 20.909 1.00 91.38 89 HIS A CA 1
ATOM 685 C C . HIS A 1 89 ? -9.731 9.954 20.102 1.00 91.38 89 HIS A C 1
ATOM 687 O O . HIS A 1 89 ? -8.519 10.143 20.102 1.00 91.38 89 HIS A O 1
ATOM 693 N N . ASN A 1 90 ? -10.307 8.977 19.396 1.00 87.12 90 ASN A N 1
ATOM 694 C CA . ASN A 1 90 ? -9.547 8.132 18.477 1.00 87.12 90 ASN A CA 1
ATOM 695 C C . ASN A 1 90 ? -8.884 8.987 17.381 1.00 87.12 90 ASN A C 1
ATOM 697 O O . ASN A 1 90 ? -7.661 8.989 17.259 1.00 87.12 90 ASN A O 1
ATOM 701 N N . ILE A 1 91 ? -9.668 9.829 16.701 1.00 89.69 91 ILE A N 1
ATOM 702 C CA . ILE A 1 91 ? -9.180 10.751 15.664 1.00 89.69 91 ILE A CA 1
ATOM 703 C C . ILE A 1 91 ? -8.130 11.710 16.234 1.00 89.69 91 ILE A C 1
ATOM 705 O O . ILE A 1 91 ? -7.034 11.838 15.689 1.00 89.69 91 ILE A O 1
ATOM 709 N N . LYS A 1 92 ? -8.428 12.347 17.373 1.00 90.06 92 LYS A N 1
ATOM 710 C CA . LYS A 1 92 ? -7.492 13.248 18.055 1.00 90.06 92 LYS A CA 1
ATOM 711 C C . LYS A 1 92 ? -6.165 12.557 18.372 1.00 90.06 92 LYS A C 1
ATOM 713 O O . LYS A 1 92 ? -5.106 13.127 18.126 1.00 90.06 92 LYS A O 1
ATOM 718 N N . ASN A 1 93 ? -6.210 11.353 18.938 1.00 85.56 93 ASN A N 1
ATOM 719 C CA . ASN A 1 93 ? -5.008 10.625 19.329 1.00 85.56 93 ASN A CA 1
ATOM 720 C C . ASN A 1 93 ? -4.201 10.180 18.100 1.00 85.56 93 ASN A C 1
ATOM 722 O O . ASN A 1 93 ? -2.976 10.258 18.151 1.00 85.56 93 ASN A O 1
ATOM 726 N N . ASN A 1 94 ? -4.856 9.796 17.000 1.00 83.94 94 ASN A N 1
ATOM 727 C CA . ASN A 1 94 ? -4.184 9.450 15.742 1.00 83.94 94 ASN A CA 1
ATOM 728 C C . ASN A 1 94 ? -3.471 10.658 15.122 1.00 83.94 94 ASN A C 1
ATOM 730 O O . ASN A 1 94 ? -2.334 10.538 14.680 1.00 83.94 94 ASN A O 1
ATOM 734 N N . ILE A 1 95 ? -4.089 11.842 15.148 1.00 85.50 95 ILE A N 1
ATOM 735 C CA . ILE A 1 95 ? -3.466 13.077 14.644 1.00 85.50 95 ILE A CA 1
ATOM 736 C C . ILE A 1 95 ? -2.265 13.482 15.504 1.00 85.50 95 ILE A C 1
ATOM 738 O O . ILE A 1 95 ? -1.215 13.843 14.976 1.00 85.50 95 ILE A O 1
ATOM 742 N N . LEU A 1 96 ? -2.407 13.427 16.832 1.00 84.88 96 LEU A N 1
ATOM 743 C CA . LEU A 1 96 ? -1.368 13.889 17.757 1.00 84.88 96 LEU A CA 1
ATOM 744 C C . LEU A 1 96 ? -0.184 12.925 17.871 1.00 84.88 96 LEU A C 1
ATOM 746 O O . LEU A 1 96 ? 0.936 13.381 18.086 1.00 84.88 96 LEU A O 1
ATOM 750 N N . ASN A 1 97 ? -0.422 11.617 17.748 1.00 81.56 97 ASN A N 1
ATOM 751 C CA . ASN A 1 97 ? 0.602 10.588 17.954 1.00 81.56 97 ASN A CA 1
ATOM 752 C C . ASN A 1 97 ? 1.015 9.870 16.659 1.00 81.56 97 ASN A C 1
ATOM 754 O O . ASN A 1 97 ? 1.872 8.991 16.702 1.00 81.56 97 ASN A O 1
ATOM 758 N N . GLY A 1 98 ? 0.409 10.209 15.519 1.00 76.25 98 GLY A N 1
ATOM 759 C CA . GLY A 1 98 ? 0.710 9.590 14.231 1.00 76.25 98 GLY A CA 1
ATOM 760 C C . GLY A 1 98 ? 2.065 10.012 13.663 1.00 76.25 98 GLY A C 1
ATOM 761 O O . GLY A 1 98 ? 2.603 11.075 13.994 1.00 76.25 98 GLY A O 1
ATOM 762 N N . SER A 1 99 ? 2.590 9.205 12.738 1.00 78.31 99 SER A N 1
ATOM 763 C CA . SER A 1 99 ? 3.885 9.426 12.070 1.00 78.31 99 SER A CA 1
ATOM 764 C C . SER A 1 99 ? 3.978 10.763 11.322 1.00 78.31 99 SER A C 1
ATOM 766 O O . SER A 1 99 ? 5.071 11.287 11.128 1.00 78.31 99 SER A O 1
ATOM 768 N N . TYR A 1 100 ? 2.833 11.339 10.943 1.00 79.44 100 TYR A N 1
ATOM 769 C CA . TYR A 1 100 ? 2.729 12.613 10.226 1.00 79.44 100 TYR A CA 1
ATOM 770 C C . TYR A 1 100 ? 2.416 13.819 11.127 1.00 79.44 100 TYR A C 1
ATOM 772 O O . TYR A 1 100 ? 2.295 14.936 10.629 1.00 79.44 100 TYR A O 1
ATOM 780 N N . SER A 1 101 ? 2.329 13.632 12.450 1.00 79.12 101 SER A N 1
ATOM 781 C CA . SER A 1 101 ? 2.026 14.704 13.417 1.00 79.12 101 SER A CA 1
ATOM 782 C C . SER A 1 101 ? 2.951 15.924 13.282 1.00 79.12 101 SER A C 1
ATOM 784 O O . SER A 1 101 ? 2.500 17.066 13.393 1.00 79.12 101 SER A O 1
ATOM 786 N N . SER A 1 102 ? 4.231 15.698 12.968 1.00 79.75 102 SER A N 1
ATOM 787 C CA . SER A 1 102 ? 5.222 16.751 12.720 1.00 79.75 102 SER A CA 1
ATOM 788 C C . SER A 1 102 ? 4.929 17.566 11.456 1.00 79.75 102 SER A C 1
ATOM 790 O O . SER A 1 102 ? 5.119 18.781 11.466 1.00 79.75 102 SER A O 1
ATOM 792 N N . LEU A 1 103 ? 4.421 16.928 10.395 1.00 80.88 103 LEU A N 1
ATOM 793 C CA . LEU A 1 103 ? 4.028 17.597 9.150 1.00 80.88 103 LEU A CA 1
ATOM 794 C C . LEU A 1 103 ? 2.746 18.412 9.330 1.00 80.88 103 LEU A C 1
ATOM 796 O O . LEU A 1 103 ? 2.598 19.480 8.739 1.00 80.88 103 LEU A O 1
ATOM 800 N N . TYR A 1 104 ? 1.836 17.938 10.181 1.00 84.12 104 TYR A N 1
ATOM 801 C CA . TYR A 1 104 ? 0.585 18.632 10.482 1.00 84.12 104 TYR A CA 1
ATOM 802 C C . TYR A 1 104 ? 0.787 19.912 11.300 1.00 84.12 104 TYR A C 1
ATOM 804 O O . TYR A 1 104 ? -0.094 20.770 11.321 1.00 84.12 104 TYR A O 1
ATOM 812 N N . GLY A 1 105 ? 1.937 20.070 11.963 1.00 82.50 105 GLY A N 1
ATOM 813 C CA . GLY A 1 105 ? 2.253 21.266 12.749 1.00 82.50 105 GLY A CA 1
ATOM 814 C C . GLY A 1 105 ? 1.337 21.468 13.961 1.00 82.50 105 GLY A C 1
ATOM 815 O O . GLY A 1 105 ? 1.221 22.586 14.463 1.00 82.50 105 GLY A O 1
ATOM 816 N N . VAL A 1 106 ? 0.669 20.407 14.426 1.00 86.12 106 VAL A N 1
ATOM 817 C CA . VAL A 1 106 ? -0.241 20.455 15.574 1.00 86.12 106 VAL A CA 1
ATOM 818 C C . VAL A 1 106 ? 0.553 20.562 16.881 1.00 86.12 106 VAL A C 1
ATOM 820 O O . VAL A 1 106 ? 1.443 19.764 17.168 1.00 86.12 106 VAL A O 1
ATOM 823 N N . SER A 1 107 ? 0.239 21.563 17.703 1.00 82.94 107 SER A N 1
ATOM 824 C CA . SER A 1 107 ? 0.861 21.765 19.013 1.00 82.94 107 SER A CA 1
ATOM 825 C C . SER A 1 107 ? 0.093 21.016 20.097 1.00 82.94 107 SER A C 1
ATOM 827 O O . SER A 1 107 ? -1.113 21.200 20.270 1.00 82.94 107 SER A O 1
ATOM 829 N N . SER A 1 108 ? 0.812 20.247 20.915 1.00 79.69 108 SER A N 1
ATOM 830 C CA . SER A 1 108 ? 0.276 19.630 22.138 1.00 79.69 108 SER A CA 1
ATOM 831 C C . SER A 1 108 ? 0.141 20.612 23.313 1.00 79.69 108 SER A C 1
ATOM 833 O O . SER A 1 108 ? -0.422 20.262 24.349 1.00 79.69 108 SER A O 1
ATOM 835 N N . SER A 1 109 ? 0.651 21.842 23.165 1.00 83.69 109 SER A N 1
ATOM 836 C CA . SER A 1 109 ? 0.686 22.874 24.217 1.00 83.69 109 SER A CA 1
ATOM 837 C C . SER A 1 109 ? -0.353 23.986 24.050 1.00 83.69 109 SER A C 1
ATOM 839 O O . SER A 1 109 ? -0.586 24.751 24.987 1.00 83.69 109 SER A O 1
ATOM 841 N N . THR A 1 110 ? -1.007 24.054 22.890 1.00 87.19 110 THR A N 1
ATOM 842 C CA . THR A 1 110 ? -2.049 25.039 22.580 1.00 87.19 110 THR A CA 1
ATOM 843 C C . THR A 1 110 ? -3.415 24.339 22.531 1.00 87.19 110 THR A C 1
ATOM 845 O O . THR A 1 110 ? -3.501 23.207 22.057 1.00 87.19 110 THR A O 1
ATOM 848 N N . PRO A 1 111 ? -4.511 24.954 23.002 1.00 90.06 111 PRO A N 1
ATOM 849 C CA . PRO A 1 111 ? -5.856 24.400 22.820 1.00 90.06 111 PRO A CA 1
ATOM 850 C C . PRO A 1 111 ? -6.217 24.211 21.335 1.00 90.06 111 PRO A C 1
ATOM 852 O O . PRO A 1 111 ? -5.901 25.066 20.513 1.00 90.06 111 PRO A O 1
ATOM 855 N N . LEU A 1 112 ? -6.855 23.091 20.971 1.00 91.31 112 LEU A N 1
ATOM 856 C CA . LEU A 1 112 ? -7.158 22.743 19.567 1.00 91.31 112 LEU A CA 1
ATOM 857 C C . LEU A 1 112 ? -8.167 23.697 18.902 1.00 91.31 112 LEU A C 1
ATOM 859 O O . LEU A 1 112 ? -8.164 23.842 17.685 1.00 91.31 112 LEU A O 1
ATOM 863 N N . ASP A 1 113 ? -9.007 24.362 19.692 1.00 92.19 113 ASP A N 1
ATOM 864 C CA . ASP A 1 113 ? -9.958 25.393 19.254 1.00 92.19 113 ASP A CA 1
ATOM 865 C C . ASP A 1 113 ? -9.282 26.740 18.949 1.00 92.19 113 ASP A C 1
ATOM 867 O O . ASP A 1 113 ? -9.900 27.635 18.384 1.00 92.19 113 ASP A O 1
ATOM 871 N N . GLN A 1 114 ? -8.003 26.880 19.303 1.00 93.62 114 GLN A N 1
ATOM 872 C CA . GLN A 1 114 ? -7.175 28.060 19.037 1.00 93.62 114 GLN A CA 1
ATOM 873 C C . GLN A 1 114 ? -6.084 27.783 17.997 1.00 93.62 114 GLN A C 1
ATOM 875 O O . GLN A 1 114 ? -5.235 28.638 17.750 1.00 93.62 114 GLN A O 1
ATOM 880 N N . GLN A 1 115 ? -6.075 26.587 17.408 1.00 93.56 115 GLN A N 1
ATOM 881 C CA . GLN A 1 115 ? -5.107 26.187 16.395 1.00 93.56 115 GLN A CA 1
ATOM 882 C C . GLN A 1 115 ? -5.814 25.986 15.059 1.00 93.56 115 GLN A C 1
ATOM 884 O O . GLN A 1 115 ? -6.654 25.097 14.932 1.00 93.56 115 GLN A O 1
ATOM 889 N N . VAL A 1 116 ? -5.449 26.796 14.067 1.00 94.19 116 VAL A N 1
ATOM 890 C CA . VAL A 1 116 ? -5.929 26.672 12.685 1.00 94.19 116 VAL A CA 1
ATOM 891 C C . VAL A 1 116 ? -5.053 25.667 11.936 1.00 94.19 116 VAL A C 1
ATOM 893 O O . VAL A 1 116 ? -3.835 25.639 12.122 1.00 94.19 116 VAL A O 1
ATOM 896 N N . MET A 1 117 ? -5.673 24.824 11.114 1.00 92.88 117 MET A N 1
ATOM 897 C CA . MET A 1 117 ? -4.965 23.879 10.251 1.00 92.88 117 MET A CA 1
ATOM 898 C C . MET A 1 117 ? -4.154 24.632 9.191 1.00 92.88 117 MET A C 1
ATOM 900 O O . MET A 1 117 ? -4.665 25.556 8.560 1.00 92.88 117 MET A O 1
ATOM 904 N N . ASN A 1 118 ? -2.901 24.223 8.980 1.00 89.56 118 ASN A N 1
ATOM 905 C CA . ASN A 1 118 ? -2.087 24.745 7.882 1.00 89.56 118 ASN A CA 1
ATOM 906 C C . ASN A 1 118 ? -2.463 24.075 6.544 1.00 89.56 118 ASN A C 1
ATOM 908 O O . ASN A 1 118 ? -3.115 23.028 6.528 1.00 89.56 118 ASN A O 1
ATOM 912 N N . ASP A 1 119 ? -2.031 24.667 5.430 1.00 90.00 119 ASP A N 1
ATOM 913 C CA . ASP A 1 119 ? -2.367 24.185 4.081 1.00 90.00 119 ASP A CA 1
ATOM 914 C C . ASP A 1 119 ? -1.898 22.745 3.846 1.00 90.00 119 ASP A C 1
ATOM 916 O O . ASP A 1 119 ? -2.623 21.940 3.264 1.00 90.00 119 ASP A O 1
ATOM 920 N N . THR A 1 120 ? -0.727 22.383 4.378 1.00 88.19 120 THR A N 1
ATOM 921 C CA . THR A 1 120 ? -0.209 21.012 4.327 1.00 88.19 120 THR A CA 1
ATOM 922 C C . THR A 1 120 ? -1.172 20.033 5.000 1.00 88.19 120 THR A C 1
ATOM 924 O O . THR A 1 120 ? -1.551 19.030 4.406 1.00 88.19 120 THR A O 1
ATOM 927 N N . ALA A 1 121 ? -1.612 20.319 6.225 1.00 88.06 121 ALA A N 1
ATOM 928 C CA . ALA A 1 121 ? -2.528 19.475 6.979 1.00 88.06 121 ALA A CA 1
ATOM 929 C C . ALA A 1 121 ? -3.882 19.358 6.276 1.00 88.06 121 ALA A C 1
ATOM 931 O O . ALA A 1 121 ? -4.418 18.258 6.186 1.00 88.06 121 ALA A O 1
ATOM 932 N N . LYS A 1 122 ? -4.409 20.466 5.740 1.00 89.00 122 LYS A N 1
ATOM 933 C CA . LYS A 1 122 ? -5.649 20.451 4.958 1.00 89.00 122 LYS A CA 1
ATOM 934 C C . LYS A 1 122 ? -5.531 19.566 3.722 1.00 89.00 122 LYS A C 1
ATOM 936 O O . LYS A 1 122 ? -6.394 18.723 3.511 1.00 89.00 122 LYS A O 1
ATOM 941 N N . MET A 1 123 ? -4.443 19.701 2.964 1.00 86.94 123 MET A N 1
ATOM 942 C CA . MET A 1 123 ? -4.176 18.882 1.783 1.00 86.94 123 MET A CA 1
ATOM 943 C C . MET A 1 123 ? -4.093 17.392 2.138 1.00 86.94 123 MET A C 1
ATOM 945 O O . MET A 1 123 ? -4.771 16.576 1.524 1.00 86.94 123 MET A O 1
ATOM 949 N N . PHE A 1 124 ? -3.308 17.032 3.158 1.00 83.38 124 PHE A N 1
ATOM 950 C CA . PHE A 1 124 ? -3.139 15.632 3.567 1.00 83.38 124 PHE A CA 1
ATOM 951 C C . PHE A 1 124 ? -4.414 14.999 4.132 1.00 83.38 124 PHE A C 1
ATOM 953 O O . PHE A 1 124 ? -4.593 13.792 4.011 1.00 83.38 124 PHE A O 1
ATOM 960 N N . LEU A 1 125 ? -5.273 15.788 4.778 1.00 84.56 125 LEU A N 1
ATOM 961 C CA . LEU A 1 125 ? -6.500 15.308 5.417 1.00 84.56 125 LEU A CA 1
ATOM 962 C C . LEU A 1 125 ? -7.751 15.528 4.552 1.00 84.56 125 LEU A C 1
ATOM 964 O O . LEU A 1 125 ? -8.862 15.333 5.041 1.00 84.56 125 LEU A O 1
ATOM 968 N N . GLY A 1 126 ? -7.583 15.941 3.289 1.00 84.12 126 GLY A N 1
ATOM 969 C CA . GLY A 1 126 ? -8.688 16.133 2.346 1.00 84.12 126 GLY A CA 1
ATOM 970 C C . GLY A 1 126 ? -9.680 17.221 2.769 1.00 84.12 126 GLY A C 1
ATOM 971 O O . GLY A 1 126 ? -10.880 17.094 2.536 1.00 84.12 126 GLY A O 1
ATOM 972 N N . VAL A 1 127 ? -9.211 18.276 3.440 1.00 85.56 127 VAL A N 1
ATOM 973 C CA . VAL A 1 127 ? -10.052 19.417 3.822 1.00 85.56 127 VAL A CA 1
ATOM 974 C C . VAL A 1 127 ? -10.154 20.376 2.641 1.00 85.56 127 VAL A C 1
ATOM 976 O O . VAL A 1 127 ? -9.229 21.137 2.372 1.00 85.56 127 VAL A O 1
ATOM 979 N N . GLU A 1 128 ? -11.300 20.353 1.962 1.00 81.31 128 GLU A N 1
ATOM 980 C CA . GLU A 1 128 ? -11.597 21.228 0.815 1.00 81.31 128 GLU A CA 1
ATOM 981 C C . GLU A 1 128 ? -11.944 22.675 1.215 1.00 81.31 128 GLU A C 1
ATOM 983 O O . GLU A 1 128 ? -11.993 23.559 0.365 1.00 81.31 128 GLU A O 1
ATOM 988 N N . ASP A 1 129 ? -12.196 22.940 2.502 1.00 80.62 129 ASP A N 1
ATOM 989 C CA . ASP A 1 129 ? -12.527 24.284 2.980 1.00 80.62 129 ASP A CA 1
ATOM 990 C C . ASP A 1 129 ? -11.296 25.212 2.937 1.00 80.62 129 ASP A C 1
ATOM 992 O O . ASP A 1 129 ? -10.325 25.069 3.697 1.00 80.62 129 ASP A O 1
ATOM 996 N N . GLU A 1 130 ? -11.356 26.201 2.045 1.00 82.12 130 GLU A N 1
ATOM 997 C CA . GLU A 1 130 ? -10.333 27.236 1.878 1.00 82.12 130 GLU A CA 1
ATOM 998 C C . GLU A 1 130 ? -10.286 28.228 3.063 1.00 82.12 130 GLU A C 1
ATOM 1000 O O . GLU A 1 130 ? -9.283 28.916 3.253 1.00 82.12 130 GLU A O 1
ATOM 1005 N N . GLY A 1 131 ? -11.330 28.289 3.899 1.00 87.50 131 GLY A N 1
ATOM 1006 C CA . GLY A 1 131 ? -11.437 29.160 5.072 1.00 87.50 131 GLY A CA 1
ATOM 1007 C C . GLY A 1 131 ? -10.640 28.694 6.298 1.00 87.50 131 GLY A C 1
ATOM 1008 O O . GLY A 1 131 ? -10.003 27.645 6.306 1.00 87.50 131 GLY A O 1
ATOM 1009 N N . GLU A 1 132 ? -10.641 29.476 7.382 1.00 90.69 132 GLU A N 1
ATOM 1010 C CA . GLU A 1 132 ? -9.966 29.079 8.628 1.00 90.69 132 GLU A CA 1
ATOM 1011 C C . GLU A 1 132 ? -10.712 27.919 9.310 1.00 90.69 132 GLU A C 1
ATOM 1013 O O . GLU A 1 132 ? -11.777 28.114 9.892 1.00 90.69 132 GLU A O 1
ATOM 1018 N N . VAL A 1 133 ? -10.125 26.718 9.279 1.00 93.06 133 VAL A N 1
ATOM 1019 C CA . VAL A 1 133 ? -10.635 25.533 9.987 1.00 93.06 133 VAL A CA 1
ATOM 1020 C C . VAL A 1 133 ? -9.754 25.263 11.199 1.00 93.06 133 VAL A C 1
ATOM 1022 O O . VAL A 1 133 ? -8.541 25.079 11.072 1.00 93.06 133 VAL A O 1
ATOM 1025 N N . THR A 1 134 ? -10.351 25.239 12.390 1.00 94.44 134 THR A N 1
ATOM 1026 C CA . THR A 1 134 ? -9.620 24.871 13.613 1.00 94.44 134 THR A CA 1
ATOM 1027 C C . THR A 1 134 ? -9.479 23.357 13.736 1.00 94.44 134 THR A C 1
ATOM 1029 O O . THR A 1 134 ? -10.350 22.608 13.295 1.00 94.44 134 THR A O 1
ATOM 1032 N N . TRP A 1 135 ? -8.424 22.883 14.403 1.00 93.75 135 TRP A N 1
ATOM 1033 C CA . TRP A 1 135 ? -8.268 21.453 14.688 1.00 93.75 135 TRP A CA 1
ATOM 1034 C C . TRP A 1 135 ? -9.443 20.889 15.492 1.00 93.75 135 TRP A C 1
ATOM 1036 O O . TRP A 1 135 ? -9.869 19.766 15.237 1.00 93.75 135 TRP A O 1
ATOM 1046 N N . ALA A 1 136 ? -9.989 21.655 16.443 1.00 92.75 136 ALA A N 1
ATOM 1047 C CA . ALA A 1 136 ? -11.168 21.228 17.196 1.00 92.75 136 ALA A CA 1
ATOM 1048 C C . ALA A 1 136 ? -12.389 21.029 16.287 1.00 92.75 136 ALA A C 1
ATOM 1050 O O . ALA A 1 136 ? -13.073 20.017 16.421 1.00 92.75 136 ALA A O 1
ATOM 1051 N N . GLN A 1 137 ? -12.630 21.954 15.352 1.00 93.56 137 GLN A N 1
ATOM 1052 C CA . GLN A 1 137 ? -13.717 21.841 14.378 1.00 93.56 137 GLN A CA 1
ATOM 1053 C C . GLN A 1 137 ? -13.516 20.635 13.456 1.00 93.56 137 GLN A C 1
ATOM 1055 O O . GLN A 1 137 ? -14.422 19.823 13.316 1.00 93.56 137 GLN A O 1
ATOM 1060 N N . PHE A 1 138 ? -12.314 20.459 12.900 1.00 93.00 138 PHE A N 1
ATOM 1061 C CA . PHE A 1 138 ? -12.016 19.316 12.037 1.00 93.00 138 PHE A CA 1
ATOM 1062 C C . PHE A 1 138 ? -12.242 17.974 12.745 1.00 93.00 138 PHE A C 1
ATOM 1064 O O . PHE A 1 138 ? -12.943 17.114 12.221 1.00 93.00 138 PHE A O 1
ATOM 1071 N N . ILE A 1 139 ? -11.688 17.792 13.950 1.00 92.88 139 ILE A N 1
ATOM 1072 C CA . ILE A 1 139 ? -11.824 16.533 14.701 1.00 92.88 139 ILE A CA 1
ATOM 1073 C C . ILE A 1 139 ? -13.289 16.278 15.056 1.00 92.88 139 ILE A C 1
ATOM 1075 O O . ILE A 1 139 ? -13.748 15.141 14.977 1.00 92.88 139 ILE A O 1
ATOM 1079 N N . HIS A 1 140 ? -14.024 17.323 15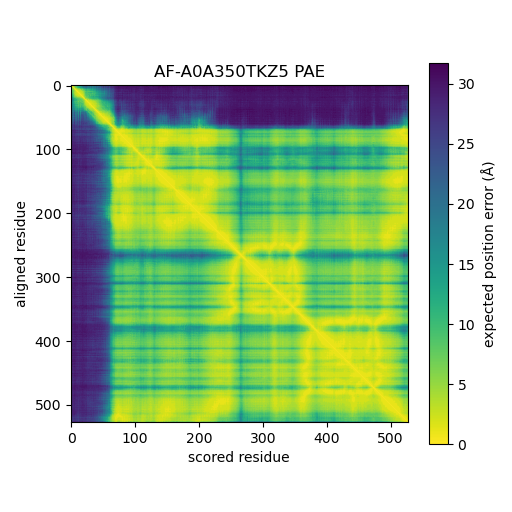.436 1.00 94.56 140 HIS A N 1
ATOM 1080 C CA . HIS A 1 140 ? -15.448 17.236 15.728 1.00 94.56 140 HIS A CA 1
ATOM 1081 C C . HIS A 1 140 ? -16.254 16.770 14.507 1.00 94.56 140 HIS A C 1
ATOM 1083 O O . HIS A 1 140 ? -16.948 15.755 14.577 1.00 94.56 140 HIS A O 1
ATOM 1089 N N . ASP A 1 141 ? -16.106 17.457 13.375 1.00 91.31 141 ASP A N 1
ATOM 1090 C CA . ASP A 1 141 ? -16.863 17.168 12.156 1.00 91.31 141 ASP A CA 1
ATOM 1091 C C . ASP A 1 141 ? -16.477 15.800 11.579 1.00 91.31 141 ASP A C 1
ATOM 1093 O O . ASP A 1 141 ? -17.338 15.030 11.147 1.00 91.31 141 ASP A O 1
ATOM 1097 N N . TYR A 1 142 ? -15.189 15.449 11.630 1.00 90.31 142 TYR A N 1
ATOM 1098 C CA . TYR A 1 142 ? -14.704 14.143 11.193 1.00 90.31 142 TYR A CA 1
ATOM 1099 C C . TYR A 1 142 ? -15.192 13.015 12.110 1.00 90.31 142 TYR A C 1
ATOM 1101 O O . TYR A 1 142 ? -15.562 11.954 11.616 1.00 90.31 142 TYR A O 1
ATOM 1109 N N . ALA A 1 143 ? -15.288 13.240 13.426 1.00 92.56 143 ALA A N 1
ATOM 1110 C CA . ALA A 1 143 ? -15.850 12.261 14.357 1.00 92.56 143 ALA A CA 1
ATOM 1111 C C . ALA A 1 143 ? -17.326 11.981 14.078 1.00 92.56 143 ALA A C 1
ATOM 1113 O O . ALA A 1 143 ? -17.737 10.823 14.117 1.00 92.56 143 ALA A O 1
ATOM 1114 N N . ILE A 1 144 ? -18.110 13.014 13.757 1.00 95.06 144 ILE A N 1
ATOM 1115 C CA . ILE A 1 144 ? -19.511 12.845 13.359 1.00 95.06 144 ILE A CA 1
ATOM 1116 C C . ILE A 1 144 ? -19.602 12.057 12.050 1.00 95.06 144 ILE A C 1
ATOM 1118 O O . ILE A 1 144 ? -20.382 11.108 11.981 1.00 95.06 144 ILE A O 1
ATOM 1122 N N . LYS A 1 145 ? -18.796 12.401 11.035 1.00 90.62 145 LYS A N 1
ATOM 1123 C CA . LYS A 1 145 ? -18.773 11.689 9.744 1.00 90.62 145 LYS A CA 1
ATOM 1124 C C . LYS A 1 145 ? -18.406 10.212 9.912 1.00 90.62 145 LYS A C 1
ATOM 1126 O O . LYS A 1 145 ? -19.162 9.351 9.477 1.00 90.62 145 LYS A O 1
ATOM 1131 N N . GLN A 1 146 ? -17.301 9.925 10.600 1.00 89.62 146 GLN A N 1
ATOM 1132 C CA . GLN A 1 146 ? -16.825 8.561 10.853 1.00 89.62 146 GLN A CA 1
ATOM 1133 C C . GLN A 1 146 ? -17.833 7.743 11.661 1.00 89.62 146 GLN A C 1
ATOM 1135 O O . GLN A 1 146 ? -18.175 6.628 11.282 1.00 89.62 146 GLN A O 1
ATOM 1140 N N . MET A 1 147 ? -18.369 8.314 12.743 1.00 95.94 147 MET A N 1
ATOM 1141 C CA . MET A 1 147 ? -19.392 7.641 13.540 1.00 95.94 147 MET A CA 1
ATOM 1142 C C . MET A 1 147 ? -20.662 7.369 12.728 1.00 95.94 147 MET A C 1
ATOM 1144 O O . MET A 1 147 ? -21.271 6.317 12.892 1.00 95.94 147 MET A O 1
ATOM 1148 N N . THR A 1 148 ? -21.069 8.305 11.867 1.00 94.94 148 THR A N 1
ATOM 1149 C CA . THR A 1 148 ? -22.250 8.138 11.012 1.00 94.94 148 THR A CA 1
ATOM 1150 C C . THR A 1 148 ? -22.059 6.980 10.046 1.00 94.94 148 THR A C 1
ATOM 1152 O O . THR A 1 148 ? -22.931 6.120 9.992 1.00 94.94 148 THR A O 1
ATOM 1155 N N . LEU A 1 149 ? -20.921 6.918 9.348 1.00 93.81 149 LEU A N 1
ATOM 1156 C CA . LEU A 1 149 ? -20.616 5.816 8.437 1.00 93.81 149 LEU A CA 1
ATOM 1157 C C . LEU A 1 149 ? -20.650 4.466 9.167 1.00 93.81 149 LEU A C 1
ATOM 1159 O O . LEU A 1 149 ? -21.446 3.611 8.800 1.00 93.81 149 LEU A O 1
ATOM 1163 N N . ILE A 1 150 ? -19.906 4.336 10.269 1.00 95.50 150 ILE A N 1
ATOM 1164 C CA . ILE A 1 150 ? -19.834 3.098 11.062 1.00 95.50 150 ILE A CA 1
ATOM 1165 C C . ILE A 1 150 ? -21.215 2.658 11.571 1.00 95.50 150 ILE A C 1
ATOM 1167 O O . ILE A 1 150 ? -21.566 1.484 11.515 1.00 95.50 150 ILE A O 1
ATOM 1171 N N . VAL A 1 151 ? -22.040 3.595 12.051 1.00 97.12 151 VAL A N 1
ATOM 1172 C CA . VAL A 1 151 ? -23.415 3.285 12.473 1.00 97.12 151 VAL A CA 1
ATOM 1173 C C . VAL A 1 151 ? -24.261 2.796 11.298 1.00 97.12 151 VAL A C 1
ATOM 1175 O O . VAL A 1 151 ? -25.084 1.899 11.474 1.00 97.12 151 VAL A O 1
ATOM 1178 N N . LYS A 1 152 ? -24.107 3.390 10.112 1.00 96.88 152 LYS A N 1
ATOM 1179 C CA . LYS A 1 152 ? -24.882 3.017 8.925 1.00 96.88 152 LYS A CA 1
ATOM 1180 C C . LYS A 1 152 ? -24.453 1.657 8.379 1.00 96.88 152 LYS A C 1
ATOM 1182 O O . LYS A 1 152 ? -25.335 0.853 8.097 1.00 96.88 152 LYS A O 1
ATOM 1187 N N . GLU A 1 153 ? -23.153 1.384 8.322 1.00 92.31 153 GLU A N 1
ATOM 1188 C CA . GLU A 1 153 ? -22.594 0.080 7.946 1.00 92.31 153 GLU A CA 1
ATOM 1189 C C . GLU A 1 153 ? -23.065 -1.012 8.913 1.00 92.31 153 GLU A C 1
ATOM 1191 O O . GLU A 1 153 ? -23.624 -2.010 8.475 1.00 92.31 153 GLU A O 1
ATOM 1196 N N . ALA A 1 154 ? -22.965 -0.793 10.229 1.00 92.69 154 ALA A N 1
ATOM 1197 C CA . ALA A 1 154 ? -23.433 -1.767 11.217 1.00 92.69 154 ALA A CA 1
ATOM 1198 C C . ALA A 1 154 ? -24.950 -2.019 11.140 1.00 92.69 154 ALA A C 1
ATOM 1200 O O . ALA A 1 154 ? -25.403 -3.152 11.281 1.00 92.69 154 ALA A O 1
ATOM 1201 N N . LYS A 1 155 ? -25.759 -0.982 10.883 1.00 95.62 155 LYS A N 1
ATOM 1202 C CA . LYS A 1 155 ? -27.207 -1.150 10.671 1.00 95.62 155 LYS A CA 1
ATOM 1203 C C . LYS A 1 155 ? -27.525 -1.932 9.406 1.00 95.62 155 LYS A C 1
ATOM 1205 O O . LYS A 1 155 ? -28.493 -2.689 9.389 1.00 95.62 155 LYS A O 1
ATOM 1210 N N . GLU A 1 156 ? -26.763 -1.716 8.341 1.00 94.81 156 GLU A N 1
ATOM 1211 C CA . GLU A 1 156 ? -26.921 -2.486 7.115 1.00 94.81 156 GLU A CA 1
ATOM 1212 C C . GLU A 1 156 ? -26.499 -3.942 7.324 1.00 94.81 156 GLU A C 1
ATOM 1214 O O . GLU A 1 156 ? -27.230 -4.841 6.909 1.00 94.81 156 GLU A O 1
ATOM 1219 N N . ALA A 1 157 ? -25.413 -4.179 8.061 1.00 92.38 157 ALA A N 1
ATOM 1220 C CA . ALA A 1 157 ? -24.992 -5.509 8.485 1.00 92.38 157 ALA A CA 1
ATOM 1221 C C . ALA A 1 157 ? -26.114 -6.224 9.257 1.00 92.38 157 ALA A C 1
ATOM 1223 O O . ALA A 1 157 ? -26.559 -7.304 8.868 1.00 92.38 157 ALA A O 1
ATOM 1224 N N . GLU A 1 158 ? -26.673 -5.584 10.291 1.00 93.56 158 GLU A N 1
ATOM 1225 C CA . GLU A 1 158 ? -27.805 -6.118 11.059 1.00 93.56 158 GLU A CA 1
ATOM 1226 C C . GLU A 1 158 ? -29.033 -6.403 10.178 1.00 93.56 158 GLU A C 1
ATOM 1228 O O . GLU A 1 158 ? -29.674 -7.447 10.328 1.00 93.56 158 GLU A O 1
ATOM 1233 N N . ALA A 1 159 ? -29.360 -5.506 9.243 1.00 95.19 159 ALA A N 1
ATOM 1234 C CA . ALA A 1 159 ? -30.491 -5.671 8.331 1.00 95.19 159 ALA A CA 1
ATOM 1235 C C . ALA A 1 159 ? -30.318 -6.858 7.367 1.00 95.19 159 ALA A C 1
ATOM 1237 O O . ALA A 1 159 ? -31.319 -7.457 6.965 1.00 95.19 159 ALA A O 1
ATOM 1238 N N . ASN A 1 160 ? -29.074 -7.211 7.033 1.00 94.56 160 ASN A N 1
ATOM 1239 C CA . ASN A 1 160 ? -28.731 -8.350 6.182 1.00 94.56 160 ASN A CA 1
ATOM 1240 C C . ASN A 1 160 ? -28.402 -9.629 6.975 1.00 94.56 160 ASN A C 1
ATOM 1242 O O . ASN A 1 160 ? -28.196 -10.679 6.377 1.00 94.56 160 ASN A O 1
ATOM 1246 N N . GLY A 1 161 ? -28.431 -9.587 8.312 1.00 94.25 161 GLY A N 1
ATOM 1247 C CA . GLY A 1 161 ? -28.186 -10.753 9.168 1.00 94.25 161 GLY A CA 1
ATOM 1248 C C . GLY A 1 161 ? -26.725 -10.969 9.576 1.00 94.25 161 GLY A C 1
ATOM 1249 O O . GLY A 1 161 ? -26.423 -12.020 10.132 1.00 94.25 161 GLY A O 1
ATOM 1250 N N . HIS A 1 162 ? -25.865 -9.973 9.362 1.00 89.81 162 HIS A N 1
ATOM 1251 C CA . HIS A 1 162 ? -24.433 -9.940 9.694 1.00 89.81 162 HIS A CA 1
ATOM 1252 C C . HIS A 1 162 ? -24.166 -9.073 10.942 1.00 89.81 162 HIS A C 1
ATOM 1254 O O . HIS A 1 162 ? -23.205 -8.316 11.010 1.00 89.81 162 HIS A O 1
ATOM 1260 N N . GLY A 1 163 ? -25.080 -9.099 11.920 1.00 88.62 163 GLY A N 1
ATOM 1261 C CA . GLY A 1 163 ? -24.877 -8.413 13.202 1.00 88.62 163 GLY A CA 1
ATOM 1262 C C . GLY A 1 163 ? -23.834 -9.118 14.081 1.00 88.62 163 GLY A C 1
ATOM 1263 O O . GLY A 1 163 ? -23.310 -10.161 13.711 1.00 88.62 163 GLY A O 1
ATOM 1264 N N . ALA A 1 164 ? -23.587 -8.581 15.281 1.00 85.94 164 ALA A N 1
ATOM 1265 C CA . ALA A 1 164 ? -22.615 -9.154 16.220 1.00 85.94 164 ALA A CA 1
ATOM 1266 C C . ALA A 1 164 ? -22.871 -10.645 16.509 1.00 85.94 164 ALA A C 1
ATOM 1268 O O . ALA A 1 164 ? -23.984 -11.028 16.893 1.00 85.94 164 ALA A O 1
ATOM 1269 N N . ASP A 1 165 ? -21.819 -11.450 16.387 1.00 86.12 165 ASP A N 1
ATOM 1270 C CA . ASP A 1 165 ? -21.827 -12.895 16.594 1.00 86.12 165 ASP A CA 1
ATOM 1271 C C . ASP A 1 165 ? -20.786 -13.340 17.645 1.00 86.12 165 ASP A C 1
ATOM 1273 O O . ASP A 1 165 ? -20.242 -12.526 18.398 1.00 86.12 165 ASP A O 1
ATOM 1277 N N . ASP A 1 166 ? -20.544 -14.652 17.747 1.00 86.94 166 ASP A N 1
ATOM 1278 C CA . ASP A 1 166 ? -19.569 -15.201 18.695 1.00 86.94 166 ASP A CA 1
ATOM 1279 C C . ASP A 1 166 ? -18.134 -14.728 18.380 1.00 86.94 166 ASP A C 1
ATOM 1281 O O . ASP A 1 166 ? -17.370 -14.473 19.313 1.00 86.94 166 ASP A O 1
ATOM 1285 N N . HIS A 1 167 ? -17.782 -14.550 17.100 1.00 79.00 167 HIS A N 1
ATOM 1286 C CA . HIS A 1 167 ? -16.462 -14.069 16.689 1.00 79.00 167 HIS A CA 1
ATOM 1287 C C . HIS A 1 167 ? -16.261 -12.601 17.085 1.00 79.00 167 HIS A C 1
ATOM 1289 O O . HIS A 1 167 ? -15.255 -12.265 17.712 1.00 79.00 167 HIS A O 1
ATOM 1295 N N . THR A 1 168 ? -17.265 -11.751 16.860 1.00 80.94 168 THR A N 1
ATOM 1296 C CA . THR A 1 168 ? -17.253 -10.362 17.336 1.00 80.94 168 THR A CA 1
ATOM 1297 C C . THR A 1 168 ? -17.029 -10.276 18.852 1.00 80.94 168 THR A C 1
ATOM 1299 O O . THR A 1 168 ? -16.288 -9.420 19.341 1.00 80.94 168 THR A O 1
ATOM 1302 N N . GLU A 1 169 ? -17.655 -11.147 19.652 1.00 89.94 169 GLU A N 1
ATOM 1303 C CA . GLU A 1 169 ? -17.442 -11.138 21.107 1.00 89.94 169 GLU A CA 1
ATOM 1304 C C . GLU A 1 169 ? -16.033 -11.603 21.512 1.00 89.94 169 GLU A C 1
ATOM 1306 O O . GLU A 1 169 ? -15.491 -11.098 22.505 1.00 89.94 169 GLU A O 1
ATOM 1311 N N . GLU A 1 170 ? -15.426 -12.524 20.758 1.00 83.56 170 GLU A N 1
ATOM 1312 C CA . GLU A 1 170 ? -14.028 -12.934 20.933 1.00 83.56 170 GLU A CA 1
ATOM 1313 C C . GLU A 1 170 ? -13.063 -11.772 20.642 1.00 83.56 170 GLU A C 1
ATOM 1315 O O . GLU A 1 170 ? -12.192 -11.486 21.472 1.00 83.56 170 GLU A O 1
ATOM 1320 N N . GLU A 1 171 ? -13.272 -11.023 19.556 1.00 79.88 171 GLU A N 1
ATOM 1321 C CA . GLU A 1 171 ? -12.462 -9.845 19.208 1.00 79.88 171 GLU A CA 1
ATOM 1322 C C . GLU A 1 171 ? -12.617 -8.702 20.222 1.00 79.88 171 GLU A C 1
ATOM 1324 O O . GLU A 1 171 ? -11.636 -8.090 20.677 1.00 79.88 171 GLU A O 1
ATOM 1329 N N . VAL A 1 172 ? -13.845 -8.458 20.694 1.00 82.06 172 VAL A N 1
ATOM 1330 C CA . VAL A 1 172 ? -14.105 -7.510 21.789 1.00 82.06 172 VAL A CA 1
ATOM 1331 C C . VAL A 1 172 ? -13.365 -7.936 23.059 1.00 82.06 172 VAL A C 1
ATOM 1333 O O . VAL A 1 172 ? -12.794 -7.088 23.758 1.00 82.06 172 VAL A O 1
ATOM 1336 N N . ALA A 1 173 ? -13.369 -9.227 23.402 1.00 86.50 173 ALA A N 1
ATOM 1337 C CA . ALA A 1 173 ? -12.662 -9.735 24.573 1.00 86.50 173 ALA A CA 1
ATOM 1338 C C . ALA A 1 173 ? -11.140 -9.574 24.429 1.00 86.50 173 ALA A C 1
ATOM 1340 O O . ALA A 1 173 ? -10.513 -9.007 25.330 1.00 86.50 173 ALA A O 1
ATOM 1341 N N . SER A 1 174 ? -10.581 -9.975 23.286 1.00 81.44 174 SER A N 1
ATOM 1342 C CA . SER A 1 174 ? -9.162 -9.834 22.939 1.00 81.44 174 SER A CA 1
ATOM 1343 C C . SER A 1 174 ? -8.699 -8.379 23.050 1.00 81.44 174 SER A C 1
ATOM 1345 O O . SER A 1 174 ? -7.757 -8.063 23.785 1.00 81.44 174 SER A O 1
ATOM 1347 N N . THR A 1 175 ? -9.438 -7.447 22.443 1.00 82.12 175 THR A N 1
ATOM 1348 C CA . THR A 1 175 ? -9.140 -6.009 22.514 1.00 82.12 175 THR A CA 1
ATOM 1349 C C . THR A 1 175 ? -9.144 -5.501 23.961 1.00 82.12 175 THR A C 1
ATOM 1351 O O . THR A 1 175 ? -8.272 -4.736 24.382 1.00 82.12 175 THR A O 1
ATOM 1354 N N . ILE A 1 176 ? -10.099 -5.942 24.783 1.00 89.81 176 ILE A N 1
ATOM 1355 C CA . ILE A 1 176 ? -10.173 -5.546 26.196 1.00 89.81 176 ILE A CA 1
ATOM 1356 C C . ILE A 1 176 ? -8.987 -6.086 26.996 1.00 89.81 176 ILE A C 1
ATOM 1358 O O . ILE A 1 176 ? -8.476 -5.377 27.872 1.00 89.81 176 ILE A O 1
ATOM 1362 N N . GLU A 1 177 ? -8.536 -7.306 26.719 1.00 87.31 177 GLU A N 1
ATOM 1363 C CA . GLU A 1 177 ? -7.349 -7.885 27.347 1.00 87.31 177 GLU A CA 1
ATOM 1364 C C . GLU A 1 177 ? -6.088 -7.100 26.984 1.00 87.31 177 GLU A C 1
ATOM 1366 O O . GLU A 1 177 ? -5.335 -6.720 27.888 1.00 87.31 177 GLU A O 1
ATOM 1371 N N . GLN A 1 178 ? -5.915 -6.746 25.707 1.00 79.19 178 GLN A N 1
ATOM 1372 C CA . GLN A 1 178 ? -4.797 -5.925 25.235 1.00 79.19 178 GLN A CA 1
ATOM 1373 C C . GLN A 1 178 ? -4.762 -4.556 25.929 1.00 79.19 178 GLN A C 1
ATOM 1375 O O . GLN A 1 178 ? -3.752 -4.179 26.531 1.00 79.19 178 GLN A O 1
ATOM 1380 N N . TYR A 1 179 ? -5.890 -3.836 25.953 1.00 86.31 179 TYR A N 1
ATOM 1381 C CA . TYR A 1 179 ? -5.994 -2.550 26.652 1.00 86.31 179 TYR A CA 1
ATOM 1382 C C . TYR A 1 179 ? -5.766 -2.688 28.164 1.00 86.31 179 TYR A C 1
ATOM 1384 O O . TYR A 1 179 ? -5.212 -1.789 28.801 1.00 86.31 179 TYR A O 1
ATOM 1392 N N . THR A 1 180 ? -6.180 -3.808 28.762 1.00 88.25 180 THR A N 1
ATOM 1393 C CA . THR A 1 180 ? -5.963 -4.081 30.189 1.00 88.25 180 THR A CA 1
ATOM 1394 C C . THR A 1 180 ? -4.487 -4.310 30.493 1.00 88.25 180 THR A C 1
ATOM 1396 O O . THR A 1 180 ? -3.977 -3.760 31.473 1.00 88.25 180 THR A O 1
ATOM 1399 N N . ALA A 1 181 ? -3.798 -5.096 29.664 1.00 81.94 181 ALA A N 1
ATOM 1400 C CA . ALA A 1 181 ? -2.370 -5.355 29.788 1.00 81.94 181 ALA A CA 1
ATOM 1401 C C . ALA A 1 181 ? -1.564 -4.058 29.634 1.00 81.94 181 ALA A C 1
ATOM 1403 O O . ALA A 1 181 ? -0.786 -3.719 30.529 1.00 81.94 181 ALA A O 1
ATOM 1404 N N . TYR A 1 182 ? -1.845 -3.283 28.582 1.00 82.88 182 TYR A N 1
ATOM 1405 C CA . TYR A 1 182 ? -1.197 -1.997 28.327 1.00 82.88 182 TYR A CA 1
ATOM 1406 C C . TYR A 1 182 ? -1.421 -0.992 29.467 1.00 82.88 182 TYR A C 1
ATOM 1408 O O . TYR A 1 182 ? -0.482 -0.348 29.944 1.00 82.88 182 TYR A O 1
ATOM 1416 N N . ALA A 1 183 ? -2.660 -0.874 29.960 1.00 85.19 183 ALA A N 1
ATOM 1417 C CA . ALA A 1 183 ? -2.972 -0.003 31.090 1.00 85.19 183 ALA A CA 1
ATOM 1418 C C . ALA A 1 183 ? -2.177 -0.404 32.341 1.00 85.19 183 ALA A C 1
ATOM 1420 O O . ALA A 1 183 ? -1.588 0.456 32.996 1.00 85.19 183 ALA A O 1
ATOM 1421 N N . LYS A 1 184 ? -2.119 -1.709 32.642 1.00 89.31 184 LYS A N 1
ATOM 1422 C CA . LYS A 1 184 ? -1.399 -2.252 33.799 1.00 89.31 184 LYS A CA 1
ATOM 1423 C C . LYS A 1 184 ? 0.102 -1.984 33.715 1.00 89.31 184 LYS A C 1
ATOM 1425 O O . LYS A 1 184 ? 0.690 -1.601 34.725 1.00 89.31 184 LYS A O 1
ATOM 1430 N N . GLU A 1 185 ? 0.704 -2.168 32.544 1.00 85.12 185 GLU A N 1
ATOM 1431 C CA . GLU A 1 185 ? 2.120 -1.873 32.300 1.00 85.12 185 GLU A CA 1
ATOM 1432 C C . GLU A 1 185 ? 2.448 -0.398 32.569 1.00 85.12 185 GLU A C 1
ATOM 1434 O O . GLU A 1 185 ? 3.466 -0.081 33.181 1.00 85.12 185 GLU A O 1
ATOM 1439 N N . ASN A 1 186 ? 1.521 0.499 32.227 1.00 87.00 186 ASN A N 1
ATOM 1440 C CA . ASN A 1 186 ? 1.645 1.938 32.451 1.00 87.00 186 ASN A CA 1
ATOM 1441 C C . ASN A 1 186 ? 1.131 2.406 33.830 1.00 87.00 186 ASN A C 1
ATOM 1443 O O . ASN A 1 186 ? 1.038 3.607 34.081 1.00 87.00 186 ASN A O 1
ATOM 1447 N N . GLY A 1 187 ? 0.804 1.484 34.743 1.00 92.94 187 GLY A N 1
ATOM 1448 C CA . GLY A 1 187 ? 0.406 1.802 36.119 1.00 92.94 187 GLY A CA 1
ATOM 1449 C C . GLY A 1 187 ? -1.039 2.287 36.298 1.00 92.94 187 GLY A C 1
ATOM 1450 O O . GLY A 1 187 ? -1.363 2.845 37.347 1.00 92.94 187 GLY A O 1
ATOM 1451 N N . TYR A 1 188 ? -1.913 2.063 35.316 1.00 92.69 188 TYR A N 1
ATOM 1452 C CA . TYR A 1 188 ? -3.331 2.426 35.357 1.00 92.69 188 TYR A CA 1
ATOM 1453 C C . TYR A 1 188 ? -4.229 1.188 35.475 1.00 92.69 188 TYR A C 1
ATOM 1455 O O . TYR A 1 188 ? -3.933 0.122 34.935 1.00 92.69 188 TYR A O 1
ATOM 1463 N N . SER A 1 189 ? -5.394 1.321 36.115 1.00 95.62 189 SER A N 1
ATOM 1464 C CA . SER A 1 189 ? -6.493 0.385 35.841 1.00 95.62 189 SER A CA 1
ATOM 1465 C C . SER A 1 189 ? -7.078 0.646 34.446 1.00 95.62 189 SER A C 1
ATOM 1467 O O . SER A 1 189 ? -7.068 1.786 33.978 1.00 95.62 189 SER A O 1
ATOM 1469 N N . LEU A 1 190 ? -7.683 -0.369 33.809 1.00 91.06 190 LEU A N 1
ATOM 1470 C CA . LEU A 1 190 ? -8.368 -0.206 32.513 1.00 91.06 190 LEU A CA 1
ATOM 1471 C C . LEU A 1 190 ? -9.335 0.990 32.529 1.00 91.06 190 LEU A C 1
ATOM 1473 O O . LEU A 1 190 ? -9.347 1.818 31.627 1.00 91.06 190 LEU A O 1
ATOM 1477 N N . LYS A 1 191 ? -10.131 1.123 33.594 1.00 94.56 191 LYS A N 1
ATOM 1478 C CA . LYS A 1 191 ? -11.100 2.215 33.742 1.00 94.56 191 LYS A CA 1
ATOM 1479 C C . LYS A 1 191 ? -10.439 3.597 33.768 1.00 94.56 191 LYS A C 1
ATOM 1481 O O . LYS A 1 191 ? -11.007 4.542 33.227 1.00 94.56 191 LYS A O 1
ATOM 1486 N N . GLU A 1 192 ? -9.311 3.741 34.458 1.00 94.31 192 GLU A N 1
ATOM 1487 C CA . GLU A 1 192 ? -8.572 5.008 34.517 1.00 94.31 192 GLU A CA 1
ATOM 1488 C C . GLU A 1 192 ? -7.944 5.326 33.165 1.00 94.31 192 GLU A C 1
ATOM 1490 O O . GLU A 1 192 ? -8.086 6.450 32.686 1.00 94.31 192 GLU A O 1
ATOM 1495 N N . TYR A 1 193 ? -7.352 4.317 32.524 1.00 92.44 193 TYR A N 1
ATOM 1496 C CA . TYR A 1 193 ? -6.764 4.450 31.201 1.00 92.44 193 TYR A CA 1
ATOM 14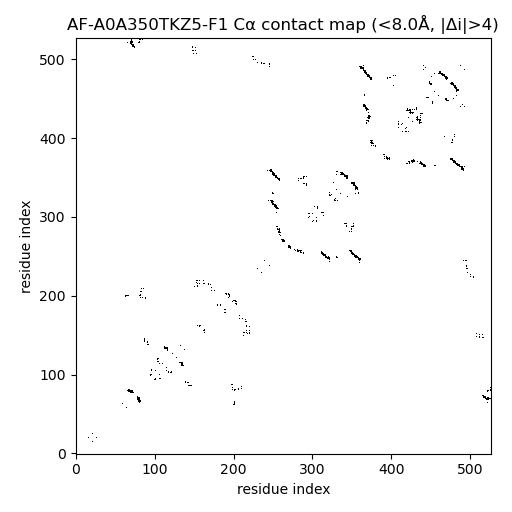97 C C . TYR A 1 193 ? -7.798 4.878 30.152 1.00 92.44 193 TYR A C 1
ATOM 1499 O O . TYR A 1 193 ? -7.600 5.884 29.480 1.00 92.44 193 TYR A O 1
ATOM 1507 N N . LEU A 1 194 ? -8.956 4.212 30.077 1.00 91.75 194 LEU A N 1
ATOM 1508 C CA . LEU A 1 194 ? -10.010 4.564 29.117 1.00 91.75 194 LEU A CA 1
ATOM 1509 C C . LEU A 1 194 ? -10.539 5.990 29.312 1.00 91.75 194 LEU A C 1
ATOM 1511 O O . LEU A 1 194 ? -10.848 6.672 28.340 1.00 91.75 194 LEU A O 1
ATOM 1515 N N . LYS A 1 195 ? -10.619 6.474 30.556 1.00 92.81 195 LYS A N 1
ATOM 1516 C CA . LYS A 1 195 ? -11.020 7.862 30.834 1.00 92.81 195 LYS A CA 1
ATOM 1517 C C . LYS A 1 195 ? -9.979 8.889 30.415 1.00 92.81 195 LYS A C 1
ATOM 1519 O O . LYS A 1 195 ? -10.330 10.025 30.107 1.00 92.81 195 LYS A O 1
ATOM 1524 N N . MET A 1 196 ? -8.709 8.516 30.489 1.00 89.44 196 MET A N 1
ATOM 1525 C CA . MET A 1 196 ? -7.607 9.348 30.032 1.00 89.44 196 MET A CA 1
ATOM 1526 C C . MET A 1 196 ? -7.557 9.374 28.501 1.00 89.44 196 MET A C 1
ATOM 1528 O O . MET A 1 196 ? -7.457 10.451 27.925 1.00 89.44 196 MET A O 1
ATOM 1532 N N . ALA A 1 197 ? -7.687 8.209 27.862 1.00 87.75 197 ALA A N 1
ATOM 1533 C CA . ALA A 1 197 ? -7.570 8.048 26.418 1.00 87.75 197 ALA A CA 1
ATOM 1534 C C . ALA A 1 197 ? -8.788 8.582 25.648 1.00 87.75 197 ALA A C 1
ATOM 1536 O O . ALA A 1 197 ? -8.605 9.243 24.631 1.00 87.75 197 ALA A O 1
ATOM 1537 N N . PHE A 1 198 ? -10.006 8.337 26.148 1.00 87.75 198 PHE A N 1
ATOM 1538 C CA . PHE A 1 198 ? -11.271 8.625 25.454 1.00 87.75 198 PHE A CA 1
ATOM 1539 C C . PHE A 1 198 ? -12.185 9.607 26.200 1.00 87.75 198 PHE A C 1
ATOM 1541 O O . PHE A 1 198 ? -13.386 9.683 25.945 1.00 87.75 198 PHE A O 1
ATOM 1548 N N . GLY A 1 199 ? -11.632 10.345 27.162 1.00 87.69 199 GLY A N 1
ATOM 1549 C CA . GLY A 1 199 ? -12.359 11.370 27.901 1.00 87.69 199 GLY A CA 1
ATOM 1550 C C . GLY A 1 199 ? -13.048 10.865 29.174 1.00 87.69 199 GLY A C 1
ATOM 1551 O O . GLY A 1 199 ? -13.405 9.699 29.348 1.00 87.69 199 GLY A O 1
ATOM 1552 N N . LYS A 1 200 ? -13.261 11.789 30.121 1.00 87.94 200 LYS A N 1
ATOM 1553 C CA . LYS A 1 200 ? -13.659 11.490 31.517 1.00 87.94 200 LYS A CA 1
ATOM 1554 C C . LYS A 1 200 ? -14.993 10.752 31.660 1.00 87.94 200 LYS A C 1
ATOM 1556 O O . LYS A 1 200 ? -15.259 10.162 32.718 1.00 87.94 200 LYS A O 1
ATOM 1561 N N . THR A 1 201 ? -15.833 10.840 30.634 1.00 85.62 201 THR A N 1
ATOM 1562 C CA . THR A 1 201 ? -17.172 10.254 30.571 1.00 85.62 201 THR A CA 1
ATOM 1563 C C . THR A 1 201 ? -17.134 8.768 30.190 1.00 85.62 201 THR A C 1
ATOM 1565 O O . THR A 1 201 ? -18.066 8.044 30.551 1.00 85.62 201 THR A O 1
ATOM 1568 N N . MET A 1 202 ? -16.040 8.297 29.570 1.00 91.50 202 MET A N 1
ATOM 1569 C CA . MET A 1 202 ? -15.884 6.930 29.073 1.00 91.50 202 MET A CA 1
ATOM 1570 C C . MET A 1 202 ? -16.024 5.870 30.176 1.00 91.50 202 MET A C 1
ATOM 1572 O O . MET A 1 202 ? -15.610 6.047 31.332 1.00 91.50 202 MET A O 1
ATOM 1576 N N . THR A 1 203 ? -16.618 4.735 29.806 1.00 93.06 203 THR A N 1
ATOM 1577 C CA . THR A 1 203 ? -16.774 3.556 30.662 1.00 93.06 203 THR A CA 1
ATOM 1578 C C . THR A 1 203 ? -16.339 2.300 29.922 1.00 93.06 203 THR A C 1
ATOM 1580 O O . THR A 1 203 ? -16.374 2.272 28.699 1.00 93.06 203 THR A O 1
ATOM 1583 N N . VAL A 1 204 ? -15.984 1.243 30.660 1.00 93.12 204 VAL A N 1
ATOM 1584 C CA . VAL A 1 204 ? -15.647 -0.058 30.055 1.00 93.12 204 VAL A CA 1
ATOM 1585 C C . VAL A 1 204 ? -16.814 -0.599 29.219 1.00 93.12 204 VAL A C 1
ATOM 1587 O O . VAL A 1 204 ? -16.575 -1.134 28.150 1.00 93.12 204 VAL A O 1
ATOM 1590 N N . SER A 1 205 ? -18.064 -0.424 29.671 1.00 95.12 205 SER A N 1
ATOM 1591 C CA . SER A 1 205 ? -19.250 -0.858 28.912 1.00 95.12 205 SER A CA 1
ATOM 1592 C C . SER A 1 205 ? -19.367 -0.103 27.595 1.00 95.12 205 SER A C 1
ATOM 1594 O O . SER A 1 205 ? -19.400 -0.725 26.550 1.00 95.12 205 SER A O 1
ATOM 1596 N N . THR A 1 206 ? -19.339 1.232 27.642 1.00 95.00 206 THR A N 1
ATOM 1597 C CA . THR A 1 206 ? -19.427 2.058 26.430 1.00 95.00 206 THR A CA 1
ATOM 1598 C C . THR A 1 206 ? -18.291 1.754 25.462 1.00 95.00 206 THR A C 1
ATOM 1600 O O . THR A 1 206 ? -18.520 1.682 24.267 1.00 95.00 206 THR A O 1
ATOM 1603 N N . PHE A 1 207 ? -17.077 1.549 25.972 1.00 92.56 207 PHE A N 1
ATOM 1604 C CA . PHE A 1 207 ? -15.934 1.182 25.147 1.00 92.56 207 PHE A CA 1
ATOM 1605 C C . PHE A 1 207 ? -16.143 -0.169 24.450 1.00 92.56 207 PHE A C 1
ATOM 1607 O O . PHE A 1 207 ? -15.949 -0.247 23.245 1.00 92.56 207 PHE A O 1
ATOM 1614 N N . LYS A 1 208 ? -16.622 -1.196 25.169 1.00 95.38 208 LYS A N 1
ATOM 1615 C CA . LYS A 1 208 ? -17.003 -2.488 24.570 1.00 95.38 208 LYS A CA 1
ATOM 1616 C C . LYS A 1 208 ? -18.080 -2.334 23.499 1.00 95.38 208 LYS A C 1
ATOM 1618 O O . LYS A 1 208 ? -17.952 -2.916 22.433 1.00 95.38 208 LYS A O 1
ATOM 1623 N N . ASP A 1 209 ? -19.109 -1.537 23.779 1.00 95.50 209 ASP A N 1
ATOM 1624 C CA . ASP A 1 209 ? -20.203 -1.304 22.834 1.00 95.50 209 ASP A CA 1
ATOM 1625 C C . ASP A 1 209 ? -19.701 -0.629 21.547 1.00 95.50 209 ASP A C 1
ATOM 1627 O O . ASP A 1 209 ? -20.187 -0.949 20.470 1.00 95.50 209 ASP A O 1
ATOM 1631 N N . MET A 1 210 ? -18.715 0.273 21.641 1.00 94.50 210 MET A N 1
ATOM 1632 C CA . MET A 1 210 ? -18.109 0.912 20.465 1.00 94.50 210 MET A CA 1
ATOM 1633 C C . MET A 1 210 ? -17.134 0.003 19.717 1.00 94.50 210 MET A C 1
ATOM 1635 O O . MET A 1 210 ? -17.134 0.054 18.496 1.00 94.50 210 MET A O 1
ATOM 1639 N N . ILE A 1 211 ? -16.359 -0.848 20.405 1.00 90.56 211 ILE A N 1
ATOM 1640 C CA . ILE A 1 211 ? -15.537 -1.866 19.725 1.00 90.56 211 ILE A CA 1
ATOM 1641 C C . ILE A 1 211 ? -16.440 -2.793 18.918 1.00 90.56 211 ILE A C 1
ATOM 1643 O O . ILE A 1 211 ? -16.215 -2.947 17.730 1.00 90.56 211 ILE A O 1
ATOM 1647 N N . ARG A 1 212 ? -17.504 -3.324 19.534 1.00 92.56 212 ARG A N 1
ATOM 1648 C CA . ARG A 1 212 ? -18.477 -4.187 18.852 1.00 92.56 212 ARG A CA 1
ATOM 1649 C C . ARG A 1 212 ? -19.077 -3.514 17.619 1.00 92.56 212 ARG A C 1
ATOM 1651 O O . ARG A 1 212 ? -19.201 -4.138 16.579 1.00 92.56 212 ARG A O 1
ATOM 1658 N N . LEU A 1 213 ? -19.464 -2.243 17.746 1.00 93.69 213 LEU A N 1
ATOM 1659 C CA . LEU A 1 213 ? -20.033 -1.483 16.635 1.00 93.69 213 LEU A CA 1
ATOM 1660 C C . LEU A 1 213 ? -19.042 -1.347 15.467 1.00 93.69 213 LEU A C 1
ATOM 1662 O O . LEU A 1 213 ? -19.434 -1.519 14.319 1.00 93.69 213 LEU A O 1
ATOM 1666 N N . VAL A 1 214 ? -17.781 -1.020 15.765 1.00 89.50 214 VAL A N 1
ATOM 1667 C CA . VAL A 1 214 ? -16.720 -0.880 14.755 1.00 89.50 214 VAL A CA 1
ATOM 1668 C C . VAL A 1 214 ? -16.386 -2.225 14.117 1.00 89.50 214 VAL A C 1
ATOM 1670 O O . VAL A 1 214 ? -16.240 -2.281 12.903 1.00 89.50 214 VAL A O 1
ATOM 1673 N N . ASP A 1 215 ? -16.306 -3.284 14.919 1.00 85.69 215 ASP A N 1
ATOM 1674 C CA . ASP A 1 215 ? -16.033 -4.650 14.478 1.00 85.69 215 ASP A CA 1
ATOM 1675 C C . ASP A 1 215 ? -17.067 -5.104 13.441 1.00 85.69 215 ASP A C 1
ATOM 1677 O O . ASP A 1 215 ? -16.715 -5.308 12.279 1.00 85.69 215 ASP A O 1
ATOM 1681 N N . VAL A 1 216 ? -18.353 -5.087 13.811 1.00 87.31 216 VAL A N 1
ATOM 1682 C CA . VAL A 1 216 ? -19.474 -5.440 12.921 1.00 87.31 216 VAL A CA 1
ATOM 1683 C C . VAL A 1 216 ? -19.452 -4.623 11.628 1.00 87.31 216 VAL A C 1
ATOM 1685 O O . VAL A 1 216 ? -19.585 -5.184 10.543 1.00 87.31 216 VAL A O 1
ATOM 1688 N N . ALA A 1 217 ? -19.264 -3.302 11.725 1.00 88.94 217 ALA A N 1
ATOM 1689 C CA . ALA A 1 217 ? -19.190 -2.440 10.547 1.00 88.94 217 ALA A CA 1
ATOM 1690 C C . ALA A 1 217 ? -18.013 -2.816 9.630 1.00 88.94 217 ALA A C 1
ATOM 1692 O O . ALA A 1 217 ? -18.188 -2.922 8.420 1.00 88.94 217 ALA A O 1
ATOM 1693 N N . SER A 1 218 ? -16.829 -3.053 10.201 1.00 84.50 218 SER A N 1
ATOM 1694 C CA . SER A 1 218 ? -15.613 -3.363 9.442 1.00 84.50 218 SER A CA 1
ATOM 1695 C C . SER A 1 218 ? -15.650 -4.736 8.773 1.00 84.50 218 SER A C 1
ATOM 1697 O O . SER A 1 218 ? -15.228 -4.859 7.620 1.00 84.50 218 SER A O 1
ATOM 1699 N N . HIS A 1 219 ? -16.204 -5.744 9.453 1.00 84.19 219 HIS A N 1
ATOM 1700 C CA . HIS A 1 219 ? -16.421 -7.069 8.883 1.00 84.19 219 HIS A CA 1
ATOM 1701 C C . HIS A 1 219 ? -17.390 -6.984 7.709 1.00 84.19 219 HIS A C 1
ATOM 1703 O O . HIS A 1 219 ? -17.046 -7.403 6.608 1.00 84.19 219 HIS A O 1
ATOM 1709 N N . TYR A 1 220 ? -18.540 -6.334 7.895 1.00 88.75 220 TYR A N 1
ATOM 1710 C CA . TYR A 1 220 ? -19.527 -6.204 6.829 1.00 88.75 220 TYR A CA 1
ATOM 1711 C C . TYR A 1 220 ? -19.026 -5.368 5.643 1.00 88.75 220 TYR A C 1
ATOM 1713 O O . TYR A 1 220 ? -19.276 -5.723 4.497 1.00 88.75 220 TYR A O 1
ATOM 1721 N N . ALA A 1 221 ? -18.279 -4.285 5.880 1.00 84.31 221 ALA A N 1
ATOM 1722 C CA . ALA A 1 221 ? -17.668 -3.507 4.800 1.00 84.31 221 ALA A CA 1
ATOM 1723 C C . ALA A 1 221 ? -16.644 -4.331 3.996 1.00 84.31 221 ALA A C 1
ATOM 1725 O O . ALA A 1 221 ? -16.550 -4.185 2.775 1.00 84.31 221 ALA A O 1
ATOM 1726 N N . SER A 1 222 ? -15.900 -5.215 4.670 1.00 84.75 222 SER A N 1
ATOM 1727 C CA . SER A 1 222 ? -14.965 -6.138 4.017 1.00 84.75 222 SER A CA 1
ATOM 1728 C C . SER A 1 222 ? -15.713 -7.190 3.198 1.00 84.75 222 SER A C 1
ATOM 1730 O O . SER A 1 222 ? -15.423 -7.342 2.015 1.00 84.75 222 SER A O 1
ATOM 1732 N N . GLU A 1 223 ? -16.733 -7.829 3.777 1.00 86.75 223 GLU A N 1
ATOM 1733 C CA . GLU A 1 223 ? -17.595 -8.796 3.084 1.00 86.75 223 GLU A CA 1
ATOM 1734 C C . GLU A 1 223 ? -18.279 -8.171 1.862 1.00 86.75 223 GLU A C 1
ATOM 1736 O O . GLU A 1 223 ? -18.189 -8.714 0.763 1.00 86.75 223 GLU A O 1
ATOM 1741 N N . TYR A 1 224 ? -18.882 -6.986 2.015 1.00 91.38 224 TYR A N 1
ATOM 1742 C CA . TYR A 1 224 ? -19.485 -6.237 0.911 1.00 91.38 224 TYR A CA 1
ATOM 1743 C C . TYR A 1 224 ? -18.483 -6.034 -0.227 1.00 91.38 224 TYR A C 1
ATOM 1745 O O . TYR A 1 224 ? -18.784 -6.318 -1.386 1.00 91.38 224 TYR A O 1
ATOM 1753 N N . SER A 1 225 ? -17.275 -5.568 0.111 1.00 90.25 225 SER A N 1
ATOM 1754 C CA . SER A 1 225 ? -16.204 -5.344 -0.856 1.00 90.25 225 SER A CA 1
ATOM 1755 C C . SER A 1 225 ? -15.794 -6.640 -1.555 1.00 90.25 225 SER A C 1
ATOM 1757 O O . SER A 1 225 ? -15.578 -6.619 -2.762 1.00 90.25 225 SER A O 1
ATOM 1759 N N . GLU A 1 226 ? -15.704 -7.766 -0.847 1.00 88.00 226 GLU A N 1
ATOM 1760 C CA . GLU A 1 226 ? -15.331 -9.079 -1.393 1.00 88.00 226 GLU A CA 1
ATOM 1761 C C . GLU A 1 226 ? -16.418 -9.690 -2.292 1.00 88.00 226 GLU A C 1
ATOM 1763 O O . GLU A 1 226 ? -16.098 -10.299 -3.316 1.00 88.00 226 GLU A O 1
ATOM 1768 N N . GLU A 1 227 ? -17.696 -9.475 -1.973 1.00 90.75 227 GLU A N 1
ATOM 1769 C CA . GLU A 1 227 ? -18.838 -9.958 -2.758 1.00 90.75 227 GLU A CA 1
ATOM 1770 C C . GLU A 1 227 ? -19.013 -9.229 -4.100 1.00 90.75 227 GLU A C 1
ATOM 1772 O O . GLU A 1 227 ? -19.662 -9.751 -5.019 1.00 90.75 227 GLU A O 1
ATOM 1777 N N . LEU A 1 228 ? -18.411 -8.042 -4.259 1.00 93.19 228 LEU A N 1
ATOM 1778 C CA . LEU A 1 228 ? -18.398 -7.341 -5.541 1.00 93.19 228 LEU A CA 1
ATOM 1779 C C . LEU A 1 228 ? -17.754 -8.221 -6.620 1.00 93.19 228 LEU A C 1
ATOM 1781 O O . LEU A 1 228 ? -16.656 -8.767 -6.474 1.00 93.19 228 LEU A O 1
ATOM 1785 N N . SER A 1 229 ? -18.440 -8.346 -7.750 1.00 93.75 229 SER A N 1
ATOM 1786 C CA . SER A 1 229 ? -17.976 -9.141 -8.881 1.00 93.75 229 SER A CA 1
ATOM 1787 C C . SER A 1 229 ? -18.190 -8.397 -10.187 1.00 93.75 229 SER A C 1
ATOM 1789 O O . SER A 1 229 ? -19.158 -7.658 -10.363 1.00 93.75 229 SER A O 1
ATOM 1791 N N . TYR A 1 230 ? -17.257 -8.608 -11.109 1.00 95.56 230 TYR A N 1
ATOM 1792 C CA . TYR A 1 230 ? -17.182 -7.881 -12.366 1.00 95.56 230 TYR A CA 1
ATOM 1793 C C . TYR A 1 230 ? -17.049 -8.868 -13.513 1.00 95.56 230 TYR A C 1
ATOM 1795 O O . TYR A 1 230 ? -16.281 -9.830 -13.444 1.00 95.56 230 TYR A O 1
ATOM 1803 N N . THR A 1 231 ? -17.795 -8.644 -14.589 1.00 96.75 231 THR A N 1
ATOM 1804 C CA . THR A 1 231 ? -17.627 -9.442 -15.801 1.00 96.75 231 THR A CA 1
ATOM 1805 C C . THR A 1 231 ? -16.406 -8.959 -16.578 1.00 96.75 231 THR A C 1
ATOM 1807 O O . THR A 1 231 ? -16.024 -7.793 -16.503 1.00 96.75 231 THR A O 1
ATOM 1810 N N . ALA A 1 232 ? -15.833 -9.819 -17.423 1.00 94.81 232 ALA A N 1
ATOM 1811 C CA . ALA A 1 232 ? -14.748 -9.412 -18.320 1.00 94.81 232 ALA A CA 1
ATOM 1812 C C . ALA A 1 232 ? -15.127 -8.209 -19.212 1.00 94.81 232 ALA A C 1
ATOM 1814 O O . ALA A 1 232 ? -14.266 -7.411 -19.569 1.00 94.81 232 ALA A O 1
ATOM 1815 N N . SER A 1 233 ? -16.416 -8.058 -19.546 1.00 97.12 233 SER A N 1
ATOM 1816 C CA . SER A 1 233 ? -16.910 -6.907 -20.308 1.00 97.12 233 SER A CA 1
ATOM 1817 C C . SER A 1 233 ? -16.880 -5.613 -19.495 1.00 97.12 233 SER A C 1
ATOM 1819 O O . SER A 1 233 ? -16.593 -4.563 -20.067 1.00 97.12 233 SER A O 1
ATOM 1821 N N . ASP A 1 234 ? -17.167 -5.674 -18.193 1.00 97.44 234 ASP A N 1
ATOM 1822 C CA . ASP A 1 234 ? -17.111 -4.504 -17.309 1.00 97.44 234 ASP A CA 1
ATOM 1823 C C . ASP A 1 234 ? -15.664 -4.018 -17.171 1.00 97.44 234 ASP A C 1
ATOM 1825 O O . ASP A 1 234 ? -15.392 -2.827 -17.331 1.00 97.44 234 ASP A O 1
ATOM 1829 N N . LEU A 1 235 ? -14.727 -4.957 -16.973 1.00 98.06 235 LEU A N 1
ATOM 1830 C CA . LEU A 1 235 ? -13.296 -4.658 -16.882 1.00 98.06 235 LEU A CA 1
ATOM 1831 C C . LEU A 1 235 ? -12.769 -4.030 -18.179 1.00 98.06 235 LEU A C 1
ATOM 1833 O O . LEU A 1 235 ? -12.079 -3.014 -18.150 1.00 98.06 235 LEU A O 1
ATOM 1837 N N . GLU A 1 236 ? -13.112 -4.610 -19.332 1.00 97.62 236 GLU A N 1
ATOM 1838 C CA . GLU A 1 236 ? -12.667 -4.109 -20.635 1.00 97.62 236 GLU A CA 1
ATOM 1839 C C . GLU A 1 236 ? -13.260 -2.723 -20.940 1.00 97.62 236 GLU A C 1
ATOM 1841 O O . GLU A 1 236 ? -12.550 -1.848 -21.435 1.00 97.62 236 GLU A O 1
ATOM 1846 N N . SER A 1 237 ? -14.535 -2.481 -20.614 1.00 97.94 237 SER A N 1
ATOM 1847 C CA . SER A 1 237 ? -15.143 -1.154 -20.780 1.00 97.94 237 SER A CA 1
ATOM 1848 C C . SER A 1 237 ? -14.441 -0.117 -19.907 1.00 97.94 237 SER A C 1
ATOM 1850 O O . SER A 1 237 ? -14.034 0.929 -20.410 1.00 97.94 237 SER A O 1
ATOM 1852 N N . TYR A 1 238 ? -14.238 -0.421 -18.621 1.00 97.19 238 TYR A N 1
ATOM 1853 C CA . TYR A 1 238 ? -13.593 0.511 -17.701 1.00 97.19 238 TYR A CA 1
ATOM 1854 C C . TYR A 1 238 ? -12.145 0.806 -18.096 1.00 97.19 238 TYR A C 1
ATOM 1856 O O . TYR A 1 238 ? -11.726 1.962 -18.066 1.00 97.19 238 TYR A O 1
ATOM 1864 N N . TYR A 1 239 ? -11.393 -0.214 -18.518 1.00 97.75 239 TYR A N 1
ATOM 1865 C CA . TYR A 1 239 ? -10.046 -0.034 -19.053 1.00 97.75 239 TYR A CA 1
ATOM 1866 C C . TYR A 1 239 ? -10.040 0.918 -20.255 1.00 97.75 239 TYR A C 1
ATOM 1868 O O . TYR A 1 239 ? -9.243 1.854 -20.293 1.00 97.75 239 TYR A O 1
ATOM 1876 N N . ASN A 1 240 ? -10.932 0.708 -21.227 1.00 96.88 240 ASN A N 1
ATOM 1877 C CA . ASN A 1 240 ? -10.960 1.516 -22.445 1.00 96.88 240 ASN A CA 1
ATOM 1878 C C . ASN A 1 240 ? -11.311 2.986 -22.180 1.00 96.88 240 ASN A C 1
ATOM 1880 O O . ASN A 1 240 ? -10.739 3.859 -22.834 1.00 96.88 240 ASN A O 1
ATOM 1884 N N . ASP A 1 241 ? -12.175 3.253 -21.201 1.00 96.94 241 ASP A N 1
ATOM 1885 C CA . ASP A 1 241 ? -12.535 4.614 -20.791 1.00 96.94 241 ASP A CA 1
ATOM 1886 C C . ASP A 1 241 ? -11.433 5.301 -19.958 1.00 96.94 241 ASP A C 1
ATOM 1888 O O . ASP A 1 241 ? -11.410 6.526 -19.864 1.00 96.94 241 ASP A O 1
ATOM 1892 N N . ASN A 1 242 ? -10.497 4.534 -19.380 1.00 95.56 242 ASN A N 1
ATOM 1893 C CA . ASN A 1 242 ? -9.490 5.023 -18.428 1.00 95.56 242 ASN A CA 1
ATOM 1894 C C . ASN A 1 242 ? -8.057 4.570 -18.771 1.00 95.56 242 ASN A C 1
ATOM 1896 O O . ASN A 1 242 ? -7.230 4.375 -17.879 1.00 95.56 242 ASN A O 1
ATOM 1900 N N . LYS A 1 243 ? -7.729 4.393 -20.060 1.00 94.44 243 LYS A N 1
ATOM 1901 C CA . LYS A 1 243 ? -6.439 3.825 -20.511 1.00 94.44 243 LYS A CA 1
ATOM 1902 C C . LYS A 1 243 ? -5.213 4.497 -19.900 1.00 94.44 243 LYS A C 1
ATOM 1904 O O . LYS A 1 243 ? -4.250 3.810 -19.578 1.00 94.44 243 LYS A O 1
ATOM 1909 N N . SER A 1 244 ? -5.238 5.817 -19.728 1.00 91.62 244 SER A N 1
ATOM 1910 C CA . SER A 1 244 ? -4.122 6.579 -19.155 1.00 91.62 244 SER A CA 1
ATOM 1911 C C . SER A 1 244 ? -3.769 6.162 -17.726 1.00 91.62 244 SER A C 1
ATOM 1913 O O . SER A 1 244 ? -2.624 6.322 -17.325 1.00 91.62 244 SER A O 1
ATOM 1915 N N . SER A 1 245 ? -4.727 5.617 -16.971 1.00 92.56 245 SER A N 1
ATOM 1916 C CA . SER A 1 245 ? -4.525 5.154 -15.593 1.00 92.56 245 SER A CA 1
ATOM 1917 C C . SER A 1 245 ? -3.940 3.741 -15.504 1.00 92.56 245 SER A C 1
ATOM 1919 O O . SER A 1 245 ? -3.455 3.360 -14.444 1.00 92.56 245 SER A O 1
ATOM 1921 N N . PHE A 1 246 ? -3.987 2.967 -16.595 1.00 95.19 246 PHE A N 1
ATOM 1922 C CA . PHE A 1 246 ? -3.585 1.553 -16.617 1.00 95.19 246 PHE A CA 1
ATOM 1923 C C . PHE A 1 246 ? -2.434 1.250 -17.571 1.00 95.19 246 PHE A C 1
ATOM 1925 O O . PHE A 1 246 ? -1.712 0.272 -17.381 1.00 95.19 246 PHE A O 1
ATOM 1932 N N . ASN A 1 247 ? -2.274 2.047 -18.626 1.00 96.25 247 ASN A N 1
ATOM 1933 C CA . ASN A 1 247 ? -1.169 1.868 -19.546 1.00 96.25 247 ASN A CA 1
ATOM 1934 C C . ASN A 1 247 ? 0.142 2.246 -18.862 1.00 96.25 247 ASN A C 1
ATOM 1936 O O . ASN A 1 247 ? 0.252 3.276 -18.198 1.00 96.25 247 ASN A O 1
ATOM 1940 N N . VAL A 1 248 ? 1.148 1.420 -19.104 1.00 96.94 248 VAL A N 1
ATOM 1941 C CA . VAL A 1 248 ? 2.531 1.663 -18.718 1.00 96.94 248 VAL A CA 1
ATOM 1942 C C . VAL A 1 248 ? 3.392 1.730 -19.969 1.00 96.94 248 VAL A C 1
ATOM 1944 O O . VAL A 1 248 ? 3.048 1.134 -20.992 1.00 96.94 248 VAL A O 1
ATOM 1947 N N . ALA A 1 249 ? 4.502 2.452 -19.888 1.00 97.75 249 ALA A N 1
ATOM 1948 C CA . ALA A 1 249 ? 5.506 2.508 -20.936 1.00 97.75 249 ALA A CA 1
ATOM 1949 C C . ALA A 1 249 ? 6.750 1.713 -20.527 1.00 97.75 249 ALA A C 1
ATOM 1951 O O . ALA A 1 249 ? 7.222 1.821 -19.393 1.00 97.75 249 ALA A O 1
ATOM 1952 N N . SER A 1 250 ? 7.302 0.954 -21.468 1.00 97.81 250 SER A N 1
ATOM 1953 C CA . SER A 1 250 ? 8.652 0.413 -21.388 1.00 97.81 250 SER A CA 1
ATOM 1954 C C . SER A 1 250 ? 9.600 1.319 -22.166 1.00 97.81 250 SER A C 1
ATOM 1956 O O . SER A 1 250 ? 9.333 1.652 -23.326 1.00 97.81 250 SER A O 1
ATOM 1958 N N . TYR A 1 251 ? 10.679 1.748 -21.517 1.00 98.19 251 TYR A N 1
ATOM 1959 C CA . TYR A 1 251 ? 11.648 2.680 -22.081 1.00 98.19 251 TYR A CA 1
ATOM 1960 C C . TYR A 1 251 ? 12.988 2.638 -21.343 1.00 98.19 251 TYR A C 1
ATOM 1962 O O . TYR A 1 251 ? 13.057 2.346 -20.146 1.00 98.19 251 TYR A O 1
ATOM 1970 N N . GLU A 1 252 ? 14.050 3.019 -22.042 1.00 98.38 252 GLU A N 1
ATOM 1971 C CA . GLU A 1 252 ? 15.340 3.349 -21.439 1.00 98.38 252 GLU A CA 1
ATOM 1972 C C . GLU A 1 252 ? 15.476 4.869 -21.276 1.00 98.38 252 GLU A C 1
ATOM 1974 O O . GLU A 1 252 ? 14.924 5.664 -22.045 1.00 98.38 252 GLU A O 1
ATOM 1979 N N . SER A 1 253 ? 16.235 5.287 -20.266 1.00 97.56 253 SER A N 1
ATOM 1980 C CA . SER A 1 253 ? 16.552 6.688 -20.010 1.00 97.56 253 SER A CA 1
ATOM 1981 C C . SER A 1 253 ? 18.029 6.851 -19.680 1.00 97.56 253 SER A C 1
ATOM 1983 O O . SER A 1 253 ? 18.593 6.088 -18.900 1.00 97.56 253 SER A O 1
ATOM 1985 N N . LEU A 1 254 ? 18.641 7.906 -20.214 1.00 98.19 254 LEU A N 1
ATOM 1986 C CA . LEU A 1 254 ? 19.972 8.357 -19.823 1.00 98.19 254 LEU A CA 1
ATOM 1987 C C . LEU A 1 254 ? 19.907 9.820 -19.394 1.00 98.19 254 LEU A C 1
ATOM 1989 O O . LEU A 1 254 ? 19.727 10.711 -20.224 1.00 98.19 254 LEU A O 1
ATOM 1993 N N . TYR A 1 255 ? 20.019 10.060 -18.090 1.00 97.62 255 TYR A N 1
ATOM 1994 C CA . TYR A 1 255 ? 19.869 11.383 -17.493 1.00 97.62 255 TYR A CA 1
ATOM 1995 C C . TYR A 1 255 ? 21.214 12.057 -17.222 1.00 97.62 255 TYR A C 1
ATOM 1997 O O . TYR A 1 255 ? 22.092 11.485 -16.577 1.00 97.62 255 TYR A O 1
ATOM 2005 N N . PHE A 1 256 ? 21.327 13.311 -17.645 1.00 97.31 256 PHE A N 1
ATOM 2006 C CA . PHE A 1 256 ? 22.451 14.207 -17.415 1.00 97.31 256 PHE A CA 1
ATOM 2007 C C . PHE A 1 256 ? 22.007 15.333 -16.484 1.00 97.31 256 PHE A C 1
ATOM 2009 O O . PHE A 1 256 ? 21.134 16.136 -16.824 1.00 97.31 256 PHE A O 1
ATOM 2016 N N . LYS A 1 257 ? 22.617 15.402 -15.299 1.00 95.31 257 LYS A N 1
ATOM 2017 C CA . LYS A 1 257 ? 22.345 16.456 -14.316 1.00 95.31 257 LYS A CA 1
ATOM 2018 C C . LYS A 1 257 ? 22.718 17.827 -14.896 1.00 95.31 257 LYS A C 1
ATOM 2020 O O . LYS A 1 257 ? 23.850 18.030 -15.318 1.00 95.31 257 LYS A O 1
ATOM 2025 N N . GLY A 1 258 ? 21.772 18.764 -14.882 1.00 94.06 258 GLY A N 1
ATOM 2026 C CA . GLY A 1 258 ? 21.938 20.136 -15.381 1.00 94.06 258 GLY A CA 1
ATOM 2027 C C . GLY A 1 258 ? 22.240 21.168 -14.297 1.00 94.06 258 GLY A C 1
ATOM 2028 O O . GLY A 1 258 ? 22.161 22.361 -14.562 1.00 94.06 258 GLY A O 1
ATOM 2029 N N . THR A 1 259 ? 22.557 20.728 -13.079 1.00 93.25 259 THR A N 1
ATOM 2030 C CA . THR A 1 259 ? 22.949 21.589 -11.958 1.00 93.25 259 THR A CA 1
ATOM 2031 C C . THR A 1 259 ? 24.357 21.246 -11.497 1.00 93.25 259 THR A C 1
ATOM 2033 O O . THR A 1 259 ? 24.763 20.081 -11.513 1.00 93.25 259 THR A O 1
ATOM 2036 N N . ALA A 1 260 ? 25.111 22.263 -11.088 1.00 92.75 260 ALA A N 1
ATOM 2037 C CA . ALA A 1 260 ? 26.446 22.068 -10.544 1.00 92.75 260 ALA A CA 1
ATOM 2038 C C . ALA A 1 260 ? 26.379 21.470 -9.126 1.00 92.75 260 ALA A C 1
ATOM 2040 O O . ALA A 1 260 ? 25.366 21.565 -8.426 1.00 92.75 260 ALA A O 1
ATOM 2041 N N . ASP A 1 261 ? 27.457 20.816 -8.701 1.00 91.00 261 ASP A N 1
ATOM 2042 C CA . ASP A 1 261 ? 27.558 20.291 -7.341 1.00 91.00 261 ASP A CA 1
ATOM 2043 C C . ASP A 1 261 ? 27.871 21.414 -6.353 1.00 91.00 261 ASP A C 1
ATOM 2045 O O . ASP A 1 261 ? 28.702 22.285 -6.616 1.00 91.00 261 ASP A O 1
ATOM 2049 N N . SER A 1 262 ? 27.215 21.387 -5.192 1.00 91.44 262 SER A N 1
ATOM 2050 C CA . SER A 1 262 ? 27.575 22.275 -4.090 1.00 91.44 262 SER A CA 1
ATOM 2051 C C . SER A 1 262 ? 29.003 21.995 -3.633 1.00 91.44 262 SER A C 1
ATOM 2053 O O . SER A 1 262 ? 29.415 20.836 -3.546 1.00 91.44 262 SER A O 1
ATOM 2055 N N . THR A 1 263 ? 29.728 23.044 -3.268 1.00 92.06 263 THR A N 1
ATOM 2056 C CA . THR A 1 263 ? 31.094 22.934 -2.750 1.00 92.06 263 THR A CA 1
ATOM 2057 C C . THR A 1 263 ? 31.121 23.151 -1.239 1.00 92.06 263 THR A C 1
ATOM 2059 O O . THR A 1 263 ? 30.090 23.405 -0.616 1.00 92.06 263 THR A O 1
ATOM 2062 N N . THR A 1 264 ? 32.299 23.028 -0.630 1.00 93.69 264 THR A N 1
ATOM 2063 C CA . THR A 1 264 ? 32.503 23.314 0.793 1.00 93.69 264 THR A CA 1
ATOM 2064 C C . THR A 1 264 ? 33.529 24.429 0.930 1.00 93.69 264 THR A C 1
ATOM 2066 O O . THR A 1 264 ? 34.595 24.363 0.311 1.00 93.69 264 THR A O 1
ATOM 2069 N N . ASP A 1 265 ? 33.219 25.451 1.726 1.00 90.19 265 ASP A N 1
ATOM 2070 C CA . ASP A 1 265 ? 34.168 26.521 2.029 1.00 90.19 265 ASP A CA 1
ATOM 2071 C C . ASP A 1 265 ? 35.265 26.066 3.014 1.00 90.19 265 ASP A C 1
ATOM 2073 O O . ASP A 1 265 ? 35.280 24.941 3.520 1.00 90.19 265 ASP A O 1
ATOM 2077 N N . ALA A 1 266 ? 36.221 26.956 3.288 1.00 89.88 266 ALA A N 1
ATOM 2078 C CA . ALA A 1 266 ? 37.326 26.678 4.205 1.00 89.88 266 ALA A CA 1
ATOM 2079 C C . ALA A 1 266 ? 36.879 26.450 5.664 1.00 89.88 266 ALA A C 1
ATOM 2081 O O . ALA A 1 266 ? 37.639 25.871 6.442 1.00 89.88 266 ALA A O 1
ATOM 2082 N N . ASP A 1 267 ? 35.669 26.887 6.019 1.00 89.94 267 ASP A N 1
ATOM 2083 C CA . ASP A 1 267 ? 35.080 26.757 7.350 1.00 89.94 267 ASP A CA 1
ATOM 2084 C C . ASP A 1 267 ? 34.201 25.496 7.474 1.00 89.94 267 ASP A C 1
ATOM 2086 O O . ASP A 1 267 ? 33.682 25.202 8.552 1.00 89.94 267 ASP A O 1
ATOM 2090 N N . GLY A 1 268 ? 34.072 24.710 6.399 1.00 90.38 268 GLY A N 1
ATOM 2091 C CA . GLY A 1 268 ? 33.292 23.476 6.373 1.00 90.38 268 GLY A CA 1
ATOM 2092 C C . GLY A 1 268 ? 31.808 23.674 6.052 1.00 90.38 268 GLY A C 1
ATOM 2093 O O . GLY A 1 268 ? 31.043 22.719 6.186 1.00 90.38 268 GLY A O 1
ATOM 2094 N N . ASN A 1 269 ? 31.383 24.869 5.630 1.00 91.06 269 ASN A N 1
ATOM 2095 C CA . ASN A 1 269 ? 29.994 25.125 5.251 1.00 91.06 269 ASN A CA 1
ATOM 2096 C C . ASN A 1 269 ? 29.748 24.764 3.786 1.00 91.06 269 ASN A C 1
ATOM 2098 O O . ASN A 1 269 ? 30.587 25.006 2.917 1.00 91.06 269 ASN A O 1
ATOM 2102 N N . THR A 1 270 ? 28.559 24.236 3.502 1.00 93.00 270 THR A N 1
ATOM 2103 C CA . THR A 1 270 ? 28.095 24.002 2.133 1.00 93.00 270 THR A CA 1
ATOM 2104 C C . THR A 1 270 ? 27.857 25.331 1.416 1.00 93.00 270 THR A C 1
ATOM 2106 O O . THR A 1 270 ? 27.075 26.164 1.874 1.00 93.00 270 THR A O 1
ATOM 2109 N N . VAL A 1 271 ? 28.500 25.503 0.265 1.00 93.31 271 VAL A N 1
ATOM 2110 C CA . VAL A 1 271 ? 28.341 26.636 -0.645 1.00 93.31 271 VAL A CA 1
ATOM 2111 C C . VAL A 1 271 ? 27.527 26.176 -1.848 1.00 93.31 271 VAL A C 1
ATOM 2113 O O . VAL A 1 271 ? 27.898 25.226 -2.543 1.00 93.31 271 VAL A O 1
ATOM 2116 N N . ALA A 1 272 ? 26.396 26.840 -2.080 1.00 92.25 272 ALA A N 1
ATOM 2117 C CA . ALA A 1 272 ? 25.572 26.586 -3.254 1.00 92.25 272 ALA A CA 1
ATOM 2118 C C . ALA A 1 272 ? 26.312 27.021 -4.536 1.00 92.25 272 ALA A C 1
ATOM 2120 O O . ALA A 1 272 ? 27.019 28.032 -4.496 1.00 92.25 272 ALA A O 1
ATOM 2121 N N . PRO A 1 273 ? 26.144 26.300 -5.657 1.00 92.12 273 PRO A N 1
ATOM 2122 C CA . PRO A 1 273 ? 26.731 26.709 -6.928 1.00 92.12 273 PRO A CA 1
ATOM 2123 C C . PRO A 1 273 ? 26.179 28.056 -7.396 1.00 92.12 273 PRO A C 1
ATOM 2125 O O . PRO A 1 273 ? 25.020 28.383 -7.119 1.00 92.12 273 PRO A O 1
ATOM 2128 N N . THR A 1 274 ? 26.983 28.820 -8.133 1.00 93.62 274 THR A N 1
ATOM 2129 C CA . THR A 1 274 ? 26.532 30.094 -8.710 1.00 93.62 274 THR A CA 1
ATOM 2130 C C . THR A 1 274 ? 25.594 29.885 -9.900 1.00 93.62 274 THR A C 1
ATOM 2132 O O . THR A 1 274 ? 25.508 28.796 -10.477 1.00 93.62 274 THR A O 1
ATOM 2135 N N . ASP A 1 275 ? 24.891 30.946 -10.303 1.00 93.44 275 ASP A N 1
ATOM 2136 C CA . ASP A 1 275 ? 24.034 30.923 -11.493 1.00 93.44 275 ASP A CA 1
ATOM 2137 C C . ASP A 1 275 ? 24.841 30.593 -12.758 1.00 93.44 275 ASP A C 1
ATOM 2139 O O . ASP A 1 275 ? 24.378 29.838 -13.611 1.00 93.44 275 ASP A O 1
ATOM 2143 N N . GLU A 1 276 ? 26.074 31.097 -12.868 1.00 94.00 276 GLU A N 1
ATOM 2144 C CA . GLU A 1 276 ? 26.974 30.793 -13.983 1.00 94.00 276 GLU A CA 1
ATOM 2145 C C . GLU A 1 276 ? 27.422 29.327 -13.993 1.00 94.00 276 GLU A C 1
ATOM 2147 O O . GLU A 1 276 ? 27.479 28.712 -15.059 1.00 94.00 276 GLU A O 1
ATOM 2152 N N . GLU A 1 277 ? 27.718 28.748 -12.826 1.00 94.38 277 GLU A N 1
ATOM 2153 C CA . GLU A 1 277 ? 28.090 27.333 -12.708 1.00 94.38 277 GLU A CA 1
ATOM 2154 C C . GLU A 1 277 ? 26.915 26.419 -13.077 1.00 94.38 277 GLU A C 1
ATOM 2156 O O . GLU A 1 277 ? 27.092 25.445 -13.812 1.00 94.38 277 GLU A O 1
ATOM 2161 N N . ASN A 1 278 ? 25.701 26.765 -12.641 1.00 93.12 278 ASN A N 1
ATOM 2162 C CA . ASN A 1 278 ? 24.485 26.050 -13.024 1.00 93.12 278 ASN A CA 1
ATOM 2163 C C . ASN A 1 278 ? 24.168 26.201 -14.519 1.00 93.12 278 ASN A C 1
ATOM 2165 O O . ASN A 1 278 ? 23.808 25.220 -15.166 1.00 93.12 278 ASN A O 1
ATOM 2169 N N . ALA A 1 279 ? 24.347 27.390 -15.100 1.00 93.94 279 ALA A N 1
ATOM 2170 C CA . ALA A 1 279 ? 24.168 27.595 -16.536 1.00 93.94 279 ALA A CA 1
ATOM 2171 C C . ALA A 1 279 ? 25.150 26.740 -17.356 1.00 93.94 279 ALA A C 1
ATOM 2173 O O . ALA A 1 279 ? 24.738 26.073 -18.305 1.00 93.94 279 ALA A O 1
ATOM 2174 N N . ALA A 1 280 ? 26.424 26.689 -16.950 1.00 94.75 280 ALA A N 1
ATOM 2175 C CA . ALA A 1 280 ? 27.432 25.852 -17.596 1.00 94.75 280 ALA A CA 1
ATOM 2176 C C . ALA A 1 280 ? 27.117 24.350 -17.467 1.00 94.75 280 ALA A C 1
ATOM 2178 O O . ALA A 1 280 ? 27.276 23.600 -18.432 1.00 94.75 280 ALA A O 1
ATOM 2179 N N . ALA A 1 281 ? 26.635 23.905 -16.300 1.00 94.75 281 ALA A N 1
ATOM 2180 C CA . ALA A 1 281 ? 26.190 22.527 -16.099 1.00 94.75 281 ALA A CA 1
ATOM 2181 C C . ALA A 1 281 ? 25.000 22.176 -17.007 1.00 94.75 281 ALA A C 1
ATOM 2183 O O . ALA A 1 281 ? 25.000 21.117 -17.634 1.00 94.75 281 ALA A O 1
ATOM 2184 N N . LYS A 1 282 ? 24.023 23.082 -17.146 1.00 95.06 282 LYS A N 1
ATOM 2185 C CA . LYS A 1 282 ? 22.863 22.899 -18.029 1.00 95.06 282 LYS A CA 1
ATOM 2186 C C . LYS A 1 282 ? 23.265 22.828 -19.503 1.00 95.06 282 LYS A C 1
ATOM 2188 O O . LYS A 1 282 ? 22.831 21.918 -20.202 1.00 95.06 282 LYS A O 1
ATOM 2193 N N . GLU A 1 283 ? 24.130 23.728 -19.973 1.00 95.94 283 GLU A N 1
ATOM 2194 C CA . GLU A 1 283 ? 24.654 23.682 -21.347 1.00 95.94 283 GLU A CA 1
ATOM 2195 C C . GLU A 1 283 ? 25.414 22.380 -21.627 1.00 95.94 283 GLU A C 1
ATOM 2197 O O . GLU A 1 283 ? 25.233 21.769 -22.683 1.00 95.94 283 GLU A O 1
ATOM 2202 N N . LYS A 1 284 ? 26.225 21.919 -20.666 1.00 95.12 284 LYS A N 1
ATOM 2203 C CA . LYS A 1 284 ? 26.928 20.639 -20.772 1.00 95.12 284 LYS A CA 1
ATOM 2204 C C . LYS A 1 284 ? 25.961 19.456 -20.825 1.00 95.12 284 LYS A C 1
ATOM 2206 O O . LYS A 1 284 ? 26.137 18.594 -21.679 1.00 95.12 284 LYS A O 1
ATOM 2211 N N . ALA A 1 285 ? 24.948 19.423 -19.961 1.00 96.44 285 ALA A N 1
ATOM 2212 C CA . ALA A 1 285 ? 23.952 18.353 -19.938 1.00 96.44 285 ALA A CA 1
ATOM 2213 C C . ALA A 1 285 ? 23.203 18.236 -21.274 1.00 96.44 285 ALA A C 1
ATOM 2215 O O . ALA A 1 285 ? 23.043 17.130 -21.784 1.00 96.44 285 ALA A O 1
ATOM 2216 N N . ILE A 1 286 ? 22.816 19.368 -21.873 1.00 96.75 286 ILE A N 1
ATOM 2217 C CA . ILE A 1 286 ? 22.181 19.406 -23.199 1.00 96.75 286 ILE A CA 1
ATOM 2218 C C . ILE A 1 286 ? 23.132 18.842 -24.262 1.00 96.75 286 ILE A C 1
ATOM 2220 O O . ILE A 1 286 ? 22.754 17.958 -25.029 1.00 96.75 286 ILE A O 1
ATOM 2224 N N . ALA A 1 287 ? 24.380 19.320 -24.292 1.00 96.88 287 ALA A N 1
ATOM 2225 C CA . ALA A 1 287 ? 25.363 18.888 -25.283 1.00 96.88 287 ALA A CA 1
ATOM 2226 C C . ALA A 1 287 ? 25.702 17.391 -25.171 1.00 96.88 287 ALA A C 1
ATOM 2228 O O . ALA A 1 287 ? 25.829 16.709 -26.192 1.00 96.88 287 ALA A O 1
ATOM 2229 N N . ASP A 1 288 ? 25.837 16.880 -23.946 1.00 97.25 288 ASP A N 1
ATOM 2230 C CA . ASP A 1 288 ? 26.112 15.469 -23.688 1.00 97.25 288 ASP A CA 1
ATOM 2231 C C . ASP A 1 288 ? 24.908 14.592 -24.062 1.00 97.25 288 ASP A C 1
ATOM 2233 O O . ASP A 1 288 ? 25.099 13.570 -24.722 1.00 97.25 288 ASP A O 1
ATOM 2237 N N . ALA A 1 289 ? 23.679 15.013 -23.738 1.00 97.81 289 ALA A N 1
ATOM 2238 C CA . ALA A 1 289 ? 22.459 14.307 -24.131 1.00 97.81 289 ALA A CA 1
ATOM 2239 C C . ALA A 1 289 ? 22.300 14.238 -25.659 1.00 97.81 289 ALA A C 1
ATOM 2241 O O . ALA A 1 289 ? 22.048 13.164 -26.205 1.00 97.81 289 ALA A O 1
ATOM 2242 N N . ASP A 1 290 ? 22.532 15.345 -26.370 1.00 97.75 290 ASP A N 1
ATOM 2243 C CA . ASP A 1 290 ? 22.501 15.381 -27.837 1.00 97.75 290 ASP A CA 1
ATOM 2244 C C . ASP A 1 290 ? 23.577 14.484 -28.468 1.00 97.75 290 ASP A C 1
ATOM 2246 O O . ASP A 1 290 ? 23.369 13.888 -29.531 1.00 97.75 290 ASP A O 1
ATOM 2250 N N . ALA A 1 291 ? 24.759 14.407 -27.851 1.00 97.69 291 ALA A N 1
ATOM 2251 C CA . ALA A 1 291 ? 25.832 13.526 -28.299 1.00 97.69 291 ALA A CA 1
ATOM 2252 C C . ALA A 1 291 ? 25.490 12.049 -28.049 1.00 97.69 291 ALA A C 1
ATOM 2254 O O . ALA A 1 291 ? 25.665 11.228 -28.951 1.00 97.69 291 ALA A O 1
ATOM 2255 N N . ALA A 1 292 ? 24.945 11.726 -26.876 1.00 98.00 292 ALA A N 1
ATOM 2256 C CA . ALA A 1 292 ? 24.510 10.381 -26.524 1.00 98.00 292 ALA A CA 1
ATOM 2257 C C . ALA A 1 292 ? 23.367 9.893 -27.427 1.00 98.00 292 ALA A C 1
ATOM 2259 O O . ALA A 1 292 ? 23.431 8.777 -27.940 1.00 98.00 292 ALA A O 1
ATOM 2260 N N . LEU A 1 293 ? 22.376 10.748 -27.715 1.00 98.38 293 LEU A N 1
ATOM 2261 C CA . LEU A 1 293 ? 21.296 10.431 -28.652 1.00 98.38 293 LEU A CA 1
ATOM 2262 C C . LEU A 1 293 ? 21.846 10.067 -30.041 1.00 98.38 293 LEU A C 1
ATOM 2264 O O . LEU A 1 293 ? 21.387 9.106 -30.651 1.00 98.38 293 LEU A O 1
ATOM 2268 N N . LYS A 1 294 ? 22.857 10.790 -30.541 1.00 98.12 294 LYS A N 1
ATOM 2269 C CA . LYS A 1 294 ? 23.484 10.482 -31.841 1.00 98.12 294 LYS A CA 1
ATOM 2270 C C . LYS A 1 294 ? 24.206 9.138 -31.847 1.00 98.12 294 LYS A C 1
ATOM 2272 O O . LYS A 1 294 ? 24.187 8.470 -32.876 1.00 98.12 294 LYS A O 1
ATOM 2277 N N . LEU A 1 295 ? 24.849 8.758 -30.741 1.00 97.88 295 LEU A N 1
ATOM 2278 C CA . LEU A 1 295 ? 25.490 7.446 -30.607 1.00 97.88 295 LEU A CA 1
ATOM 2279 C C . LEU A 1 295 ? 24.440 6.330 -30.608 1.00 97.88 295 LEU A C 1
ATOM 2281 O O . LEU A 1 295 ? 24.566 5.376 -31.373 1.00 97.88 295 LEU A O 1
ATOM 2285 N N . TYR A 1 296 ? 23.350 6.511 -29.857 1.00 97.88 296 TYR A N 1
ATOM 2286 C CA . TYR A 1 296 ? 22.219 5.586 -29.881 1.00 97.88 296 TYR A CA 1
ATOM 2287 C C . TYR A 1 296 ? 21.633 5.434 -31.294 1.00 97.88 296 TYR A C 1
ATOM 2289 O O . TYR A 1 296 ? 21.526 4.331 -31.825 1.00 97.88 296 TYR A O 1
ATOM 2297 N N . GLN A 1 297 ? 21.355 6.553 -31.970 1.00 97.25 297 GLN A N 1
ATOM 2298 C CA . GLN A 1 297 ? 20.831 6.564 -33.341 1.00 97.25 297 GLN A CA 1
ATOM 2299 C C . GLN A 1 297 ? 21.814 6.005 -34.384 1.00 97.25 297 GLN A C 1
ATOM 2301 O O . GLN A 1 297 ? 21.399 5.635 -35.483 1.00 97.25 297 GLN A O 1
ATOM 2306 N N . ALA A 1 298 ? 23.110 5.929 -34.064 1.00 97.38 298 ALA A N 1
ATOM 2307 C CA . ALA A 1 298 ? 24.112 5.261 -34.891 1.00 97.38 298 ALA A CA 1
ATOM 2308 C C . ALA A 1 298 ? 24.125 3.729 -34.707 1.00 97.38 298 ALA A C 1
ATOM 2310 O O . ALA A 1 298 ? 24.773 3.038 -35.497 1.00 97.38 298 ALA A O 1
ATOM 2311 N N . GLY A 1 299 ? 23.383 3.204 -33.725 1.00 96.25 299 GLY A N 1
ATOM 2312 C CA . GLY A 1 299 ? 23.176 1.776 -33.484 1.00 96.25 299 GLY A CA 1
ATOM 2313 C C . GLY A 1 299 ? 23.812 1.234 -32.203 1.00 96.25 299 GLY A C 1
ATOM 2314 O O . GLY A 1 299 ? 23.739 0.025 -31.979 1.00 96.25 299 GLY A O 1
ATOM 2315 N N . ASP A 1 300 ? 24.431 2.079 -31.375 1.00 97.12 300 ASP A N 1
ATOM 2316 C CA . ASP A 1 300 ? 24.977 1.646 -30.087 1.00 97.12 300 ASP A CA 1
ATOM 2317 C C . ASP A 1 300 ? 23.847 1.515 -29.041 1.00 97.12 300 ASP A C 1
ATOM 2319 O O . ASP A 1 300 ? 23.046 2.439 -28.897 1.00 97.12 300 ASP A O 1
ATOM 2323 N N . PRO A 1 301 ? 23.762 0.414 -28.266 1.00 96.81 301 PRO A N 1
ATOM 2324 C CA . PRO A 1 301 ? 22.778 0.295 -27.185 1.00 96.81 301 PRO A CA 1
ATOM 2325 C C . PRO A 1 301 ? 22.933 1.416 -26.152 1.00 96.81 301 PRO A C 1
ATOM 2327 O O . PRO A 1 301 ? 24.064 1.764 -25.796 1.00 96.81 301 PRO A O 1
ATOM 2330 N N . LEU A 1 302 ? 21.829 1.948 -25.616 1.00 97.19 302 LEU A N 1
ATOM 2331 C CA . LEU A 1 302 ? 21.883 3.110 -24.721 1.00 97.19 302 LEU A CA 1
ATOM 2332 C C . LEU A 1 302 ? 22.688 2.826 -23.442 1.00 97.19 302 LEU A C 1
ATOM 2334 O O . LEU A 1 302 ? 23.472 3.672 -23.010 1.00 97.19 302 LEU A O 1
ATOM 2338 N N . GLU A 1 303 ? 22.583 1.614 -22.891 1.00 96.75 303 GLU A N 1
ATOM 2339 C CA . GLU A 1 303 ? 23.419 1.154 -21.774 1.00 96.75 303 GLU A CA 1
ATOM 2340 C C . GLU A 1 303 ? 24.916 1.255 -22.106 1.00 96.75 303 GLU A C 1
ATOM 2342 O O . GLU A 1 303 ? 25.704 1.746 -21.301 1.00 96.75 303 GLU A O 1
ATOM 2347 N N . THR A 1 304 ? 25.319 0.883 -23.325 1.00 97.06 304 THR A N 1
ATOM 2348 C CA . THR A 1 304 ? 26.721 0.993 -23.762 1.00 97.06 304 THR A CA 1
ATOM 2349 C C . THR A 1 304 ? 27.129 2.453 -23.932 1.00 97.06 304 THR A C 1
ATOM 2351 O O . THR A 1 304 ? 28.212 2.838 -23.491 1.00 97.06 304 THR A O 1
ATOM 2354 N N . VAL A 1 305 ? 26.255 3.283 -24.512 1.00 97.06 305 VAL A N 1
ATOM 2355 C CA . VAL A 1 305 ? 26.473 4.732 -24.632 1.00 97.06 305 VAL A CA 1
ATOM 2356 C C . VAL A 1 305 ? 26.676 5.369 -23.257 1.00 97.06 305 VAL A C 1
ATOM 2358 O O . VAL A 1 305 ? 27.573 6.198 -23.102 1.00 97.06 305 VAL A O 1
ATOM 2361 N N . SER A 1 306 ? 25.910 4.961 -22.241 1.00 96.31 306 SER A N 1
ATOM 2362 C CA . SER A 1 306 ? 26.019 5.537 -20.895 1.00 96.31 306 SER A CA 1
ATOM 2363 C C . SER A 1 306 ? 27.397 5.346 -20.257 1.00 96.31 306 SER A C 1
ATOM 2365 O O . SER A 1 306 ? 27.848 6.219 -19.520 1.00 96.31 306 SER A O 1
ATOM 2367 N N . LEU A 1 307 ? 28.120 4.273 -20.602 1.00 95.44 307 LEU A N 1
ATOM 2368 C CA . LEU A 1 307 ? 29.455 3.996 -20.062 1.00 95.44 307 LEU A CA 1
ATOM 2369 C C . LEU A 1 307 ? 30.501 5.033 -20.501 1.00 95.44 307 LEU A C 1
ATOM 2371 O O . LEU A 1 307 ? 31.571 5.114 -19.900 1.00 95.44 307 LEU A O 1
ATOM 2375 N N . ALA A 1 308 ? 30.211 5.832 -21.534 1.00 94.06 308 ALA A N 1
ATOM 2376 C CA . ALA A 1 308 ? 31.074 6.928 -21.967 1.00 94.06 308 ALA A CA 1
ATOM 2377 C C . ALA A 1 308 ? 30.941 8.195 -21.097 1.00 94.06 308 ALA A C 1
ATOM 2379 O O . ALA A 1 308 ? 31.742 9.120 -21.253 1.00 94.06 308 ALA A O 1
ATOM 2380 N N . TYR A 1 309 ? 29.961 8.251 -20.187 1.00 93.19 309 TYR A N 1
ATOM 2381 C CA . TYR A 1 309 ? 29.622 9.442 -19.409 1.00 93.19 309 TYR A CA 1
ATOM 2382 C C . TYR A 1 309 ? 29.574 9.134 -17.907 1.00 93.19 309 TYR A C 1
ATOM 2384 O O . TYR A 1 309 ? 28.569 8.659 -17.391 1.00 93.19 309 TYR A O 1
ATOM 2392 N N . GLU A 1 310 ? 30.641 9.477 -17.175 1.00 84.19 310 GLU A N 1
ATOM 2393 C CA . GLU A 1 310 ? 30.751 9.199 -15.727 1.00 84.19 310 GLU A CA 1
ATOM 2394 C C . GLU A 1 310 ? 29.615 9.805 -14.882 1.00 84.19 310 GLU A C 1
ATOM 2396 O O . GLU A 1 310 ? 29.252 9.252 -13.849 1.00 84.19 310 GLU A O 1
ATOM 2401 N N . SER A 1 311 ? 29.054 10.942 -15.303 1.00 81.12 311 SER A N 1
ATOM 2402 C CA . SER A 1 311 ? 28.012 11.670 -14.567 1.00 81.12 311 SER A CA 1
ATOM 2403 C C . SER A 1 311 ? 26.584 11.343 -15.011 1.00 81.12 311 SER A C 1
ATOM 2405 O O . SER A 1 31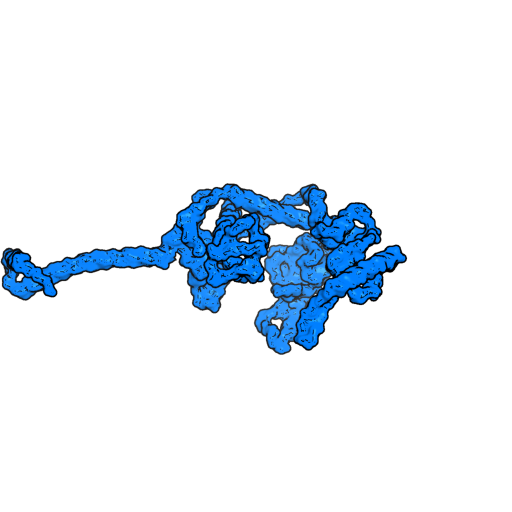1 ? 25.649 12.004 -14.555 1.00 81.12 311 SER A O 1
ATOM 2407 N N . ALA A 1 312 ? 26.404 10.403 -15.942 1.00 92.81 312 ALA A N 1
ATOM 2408 C CA . ALA A 1 312 ? 25.091 10.071 -16.472 1.00 92.81 312 ALA A CA 1
ATOM 2409 C C . ALA A 1 312 ? 24.441 8.933 -15.673 1.00 92.81 312 ALA A C 1
ATOM 2411 O O . ALA A 1 312 ? 25.093 7.959 -15.301 1.00 92.81 312 ALA A O 1
ATOM 2412 N N . ALA A 1 313 ? 23.140 9.051 -15.418 1.00 96.44 313 ALA A N 1
ATOM 2413 C CA . ALA A 1 313 ? 22.355 8.017 -14.757 1.00 96.44 313 ALA A CA 1
ATOM 2414 C C . ALA A 1 313 ? 21.529 7.259 -15.800 1.00 96.44 313 ALA A C 1
ATOM 2416 O O . ALA A 1 313 ? 20.582 7.810 -16.366 1.00 96.44 313 ALA A O 1
ATOM 2417 N N . TYR A 1 314 ? 21.912 6.011 -16.058 1.00 97.38 314 TYR A N 1
ATOM 2418 C CA . TYR A 1 314 ? 21.165 5.098 -16.914 1.00 97.38 314 TYR A CA 1
ATOM 2419 C C . TYR A 1 314 ? 20.079 4.367 -16.119 1.00 97.38 314 TYR A C 1
ATOM 2421 O O . TYR A 1 314 ? 20.311 3.932 -14.988 1.00 97.38 314 TYR A O 1
ATOM 2429 N N . SER A 1 315 ? 18.906 4.204 -16.723 1.00 97.44 315 SER A N 1
ATOM 2430 C CA . SER A 1 315 ? 17.853 3.328 -16.222 1.00 97.44 315 SER A CA 1
ATOM 2431 C C . SER A 1 315 ? 17.112 2.638 -17.364 1.00 97.44 315 SER A C 1
ATOM 2433 O O . SER A 1 315 ? 16.915 3.209 -18.435 1.00 97.44 315 SER A O 1
ATOM 2435 N N . ASN A 1 316 ? 16.654 1.417 -17.095 1.00 97.44 316 ASN A N 1
ATOM 2436 C CA . ASN A 1 316 ? 15.713 0.686 -17.933 1.00 97.44 316 ASN A CA 1
ATOM 2437 C C . ASN A 1 316 ? 14.421 0.489 -17.133 1.00 97.44 316 ASN A C 1
ATOM 2439 O O . ASN A 1 316 ? 14.451 -0.015 -16.009 1.00 97.44 316 ASN A O 1
ATOM 2443 N N . THR A 1 317 ? 13.309 0.953 -17.690 1.00 96.62 317 THR A N 1
ATOM 2444 C CA . THR A 1 317 ? 11.990 0.907 -17.067 1.00 96.62 317 THR A CA 1
ATOM 2445 C C . THR A 1 317 ? 11.098 -0.021 -17.879 1.00 96.62 317 THR A C 1
ATOM 2447 O O . THR A 1 317 ? 10.814 0.250 -19.040 1.00 96.62 317 THR A O 1
ATOM 2450 N N . GLU A 1 318 ? 10.613 -1.102 -17.269 1.00 93.25 318 GLU A N 1
ATOM 2451 C CA . GLU A 1 318 ? 9.691 -2.037 -17.935 1.00 93.25 318 GLU A CA 1
ATOM 2452 C C . GLU A 1 318 ? 8.223 -1.589 -17.858 1.00 93.25 318 GLU A C 1
ATOM 2454 O O . GLU A 1 318 ? 7.410 -1.974 -18.696 1.00 93.25 318 GLU A O 1
ATOM 2459 N N . ALA A 1 319 ? 7.868 -0.802 -16.838 1.00 94.19 319 ALA A N 1
ATOM 2460 C CA . ALA A 1 319 ? 6.488 -0.425 -16.542 1.00 94.19 319 ALA A CA 1
ATOM 2461 C C . ALA A 1 319 ? 6.398 0.959 -15.875 1.00 94.19 319 ALA A C 1
ATOM 2463 O O . ALA A 1 319 ? 6.069 1.076 -14.696 1.00 94.19 319 ALA A O 1
ATOM 2464 N N . GLY A 1 320 ? 6.728 2.015 -16.616 1.00 95.19 320 GLY A N 1
ATOM 2465 C CA . GLY A 1 320 ? 6.609 3.391 -16.139 1.00 95.19 320 GLY A CA 1
ATOM 2466 C C . GLY A 1 320 ? 5.186 3.919 -16.295 1.00 95.19 320 GLY A C 1
ATOM 2467 O O . GLY A 1 320 ? 4.614 3.840 -17.382 1.00 95.19 320 GLY A O 1
ATOM 2468 N N . SER A 1 321 ? 4.617 4.450 -15.216 1.00 94.12 321 SER A N 1
ATOM 2469 C CA . SER A 1 321 ? 3.268 5.026 -15.205 1.00 94.12 321 SER A CA 1
ATOM 2470 C C . SER A 1 321 ? 3.201 6.374 -15.923 1.00 94.12 321 SER A C 1
ATOM 2472 O O . SER A 1 321 ? 4.193 7.096 -16.029 1.00 94.12 321 SER A O 1
ATOM 2474 N N . ASN A 1 322 ? 2.001 6.751 -16.362 1.00 93.06 322 ASN A N 1
ATOM 2475 C CA . ASN A 1 322 ? 1.742 8.078 -16.909 1.00 93.06 322 ASN A CA 1
ATOM 2476 C C . ASN A 1 322 ? 1.659 9.129 -15.786 1.00 93.06 322 ASN A C 1
ATOM 2478 O O . ASN A 1 322 ? 0.703 9.140 -15.011 1.00 93.06 322 ASN A O 1
ATOM 2482 N N . SER A 1 323 ? 2.670 9.996 -15.691 1.00 91.25 323 SER A N 1
ATOM 2483 C CA . SER A 1 323 ? 2.749 11.090 -14.712 1.00 91.25 323 SER A CA 1
ATOM 2484 C C . SER A 1 323 ? 2.123 12.403 -15.199 1.00 91.25 323 SER A C 1
ATOM 2486 O O . SER A 1 323 ? 1.952 13.318 -14.394 1.00 91.25 323 SER A O 1
ATOM 2488 N N . GLY A 1 324 ? 1.791 12.522 -16.488 1.00 90.38 324 GLY A N 1
ATOM 2489 C CA . GLY A 1 324 ? 1.328 13.763 -17.116 1.00 90.38 324 GLY A CA 1
ATOM 2490 C C . GLY A 1 324 ? 2.419 14.822 -17.327 1.00 90.38 324 GLY A C 1
ATOM 2491 O O . GLY A 1 324 ? 2.100 15.964 -17.644 1.00 90.38 324 GLY A O 1
ATOM 2492 N N . ASP A 1 325 ? 3.696 14.482 -17.126 1.00 92.38 325 ASP A N 1
ATOM 2493 C CA . ASP A 1 325 ? 4.824 15.343 -17.493 1.00 92.38 325 ASP A CA 1
ATOM 2494 C C . ASP A 1 325 ? 5.217 15.183 -18.974 1.00 92.38 325 ASP A C 1
ATOM 2496 O O . ASP A 1 325 ? 4.816 14.226 -19.633 1.00 92.38 325 ASP A O 1
ATOM 2500 N N . GLU A 1 326 ? 6.053 16.091 -19.487 1.00 94.62 326 GLU A N 1
ATOM 2501 C CA . GLU A 1 326 ? 6.502 16.100 -20.891 1.00 94.62 326 GLU A CA 1
ATOM 2502 C C . GLU A 1 326 ? 7.140 14.767 -21.339 1.00 94.62 326 GLU A C 1
ATOM 2504 O O . GLU A 1 326 ? 6.979 14.351 -22.487 1.00 94.62 326 GLU A O 1
ATOM 2509 N N . ALA A 1 327 ? 7.840 14.065 -20.439 1.00 93.94 327 ALA A N 1
ATOM 2510 C CA . ALA A 1 327 ? 8.426 12.765 -20.751 1.00 93.94 327 ALA A CA 1
ATOM 2511 C C . ALA A 1 327 ? 7.355 11.689 -20.908 1.00 93.94 327 ALA A C 1
ATOM 2513 O O . ALA A 1 327 ? 7.389 10.932 -21.876 1.00 93.94 327 ALA A O 1
ATOM 2514 N N . SER A 1 328 ? 6.391 11.644 -19.994 1.00 94.38 328 SER A N 1
ATOM 2515 C CA . SER A 1 328 ? 5.259 10.731 -20.093 1.00 94.38 328 SER A CA 1
ATOM 2516 C C . SER A 1 328 ? 4.370 11.045 -21.301 1.00 94.38 328 SER A C 1
ATOM 2518 O O . SER A 1 328 ? 4.026 10.130 -22.039 1.00 94.38 328 SER A O 1
ATOM 2520 N N . GLU A 1 329 ? 4.078 12.316 -21.594 1.00 95.06 329 GLU A N 1
ATOM 2521 C CA . GLU A 1 329 ? 3.307 12.706 -22.782 1.00 95.06 329 GLU A CA 1
ATOM 2522 C C . GLU A 1 329 ? 3.955 12.183 -24.070 1.00 95.06 329 GLU A C 1
ATOM 2524 O O . GLU A 1 329 ? 3.263 11.657 -24.941 1.00 95.06 329 GLU A O 1
ATOM 2529 N N . TRP A 1 330 ? 5.287 12.255 -24.168 1.00 97.25 330 TRP A N 1
ATOM 2530 C CA . TRP A 1 330 ? 6.022 11.699 -25.301 1.00 97.25 330 TRP A CA 1
ATOM 2531 C C . TRP A 1 330 ? 6.002 10.163 -25.335 1.00 97.25 330 TRP A C 1
ATOM 2533 O O . TRP A 1 330 ? 5.811 9.576 -26.400 1.00 97.25 330 TRP A O 1
ATOM 2543 N N . LEU A 1 331 ? 6.176 9.505 -24.183 1.00 97.69 331 LEU A N 1
ATOM 2544 C CA . LEU A 1 331 ? 6.171 8.041 -24.068 1.00 97.69 331 LEU A CA 1
ATOM 2545 C C . LEU A 1 331 ? 4.806 7.418 -24.389 1.00 97.69 331 LEU A C 1
ATOM 2547 O O . LEU A 1 331 ? 4.752 6.293 -24.871 1.00 97.69 331 LEU A O 1
ATOM 2551 N N . PHE A 1 332 ? 3.710 8.124 -24.118 1.00 97.00 332 PHE A N 1
ATOM 2552 C CA . PHE A 1 332 ? 2.347 7.629 -24.331 1.00 97.00 332 PHE A CA 1
ATOM 2553 C C . PHE A 1 332 ? 1.705 8.120 -25.639 1.00 97.00 332 PHE A C 1
ATOM 2555 O O . PHE A 1 332 ? 0.526 7.852 -25.874 1.00 97.00 332 PHE A O 1
ATOM 2562 N N . ASP A 1 333 ? 2.457 8.802 -26.506 1.00 96.00 333 ASP A N 1
ATOM 2563 C CA . ASP A 1 333 ? 2.005 9.155 -27.854 1.00 96.00 333 ASP A CA 1
ATOM 2564 C C . ASP A 1 333 ? 1.796 7.878 -28.695 1.00 96.00 333 ASP A C 1
ATOM 2566 O O . ASP A 1 333 ? 2.724 7.113 -28.952 1.00 96.00 333 ASP A O 1
ATOM 2570 N N . GLU A 1 334 ? 0.566 7.644 -29.161 1.00 94.50 334 GLU A N 1
ATOM 2571 C CA . GLU A 1 334 ? 0.204 6.452 -29.945 1.00 94.50 334 GLU A CA 1
ATOM 2572 C C . GLU A 1 334 ? 0.961 6.345 -31.283 1.00 94.50 334 GLU A C 1
ATOM 2574 O O . GLU A 1 334 ? 0.942 5.290 -31.920 1.00 94.50 334 GLU A O 1
ATOM 2579 N N . SER A 1 335 ? 1.631 7.412 -31.733 1.00 96.06 335 SER A N 1
ATOM 2580 C CA . SER A 1 335 ? 2.475 7.374 -32.925 1.00 96.06 335 SER A CA 1
ATOM 2581 C C . SER A 1 335 ? 3.858 6.761 -32.686 1.00 96.06 335 SER A C 1
ATOM 2583 O O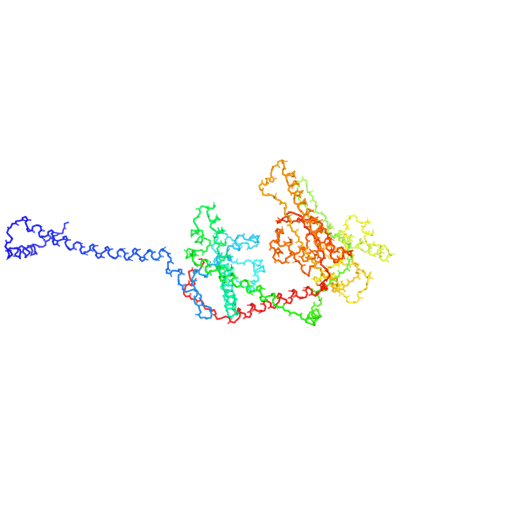 . SER A 1 335 ? 4.609 6.644 -33.658 1.00 96.06 335 SER A O 1
ATOM 2585 N N . ARG A 1 336 ? 4.240 6.462 -31.434 1.00 97.19 336 ARG A N 1
ATOM 2586 C CA . ARG A 1 336 ? 5.575 5.941 -31.115 1.00 97.19 336 ARG A CA 1
ATOM 2587 C C . ARG A 1 336 ? 5.784 4.533 -31.676 1.00 97.19 336 ARG A C 1
ATOM 2589 O O . ARG A 1 336 ? 4.899 3.679 -31.619 1.00 97.19 336 ARG A O 1
ATOM 2596 N N . ALA A 1 337 ? 6.990 4.277 -32.167 1.00 97.12 337 ALA A N 1
ATOM 2597 C CA . ALA A 1 337 ? 7.477 2.950 -32.527 1.00 97.12 337 ALA A CA 1
ATOM 2598 C C . ALA A 1 337 ? 8.693 2.566 -31.674 1.00 97.12 337 ALA A C 1
ATOM 2600 O O . ALA A 1 337 ? 9.434 3.438 -31.230 1.00 97.12 337 ALA A O 1
ATOM 2601 N N . ASP A 1 338 ? 8.908 1.264 -31.459 1.00 97.81 338 ASP A N 1
ATOM 2602 C CA . ASP A 1 338 ? 10.091 0.753 -30.748 1.00 97.81 338 ASP A CA 1
ATOM 2603 C C . ASP A 1 338 ? 11.391 1.330 -31.338 1.00 97.81 338 ASP A C 1
ATOM 2605 O O . ASP A 1 338 ? 11.589 1.343 -32.557 1.00 97.81 338 ASP A O 1
ATOM 2609 N N . GLY A 1 339 ? 12.256 1.833 -30.460 1.00 97.38 339 GLY A N 1
ATOM 2610 C CA . GLY A 1 339 ? 13.496 2.528 -30.791 1.00 97.38 339 GLY A CA 1
ATOM 2611 C C . GLY A 1 339 ? 13.342 4.019 -31.108 1.00 97.38 339 GLY A C 1
ATOM 2612 O O . GLY A 1 339 ? 14.355 4.703 -31.308 1.00 97.38 339 GLY A O 1
ATOM 2613 N N . ASP A 1 340 ? 12.118 4.562 -31.136 1.00 98.50 340 ASP A N 1
ATOM 2614 C CA . ASP A 1 340 ? 11.928 6.012 -31.168 1.00 98.50 340 ASP A CA 1
ATOM 2615 C C . ASP A 1 340 ? 12.681 6.638 -29.997 1.00 98.50 340 ASP A C 1
ATOM 2617 O O . ASP A 1 340 ? 12.668 6.130 -28.877 1.00 98.50 340 ASP A O 1
ATOM 2621 N N . SER A 1 341 ? 13.365 7.748 -30.258 1.00 98.44 341 SER A N 1
ATOM 2622 C CA . SER A 1 341 ? 14.233 8.377 -29.269 1.00 98.44 341 SER A CA 1
ATOM 2623 C C . SER A 1 341 ? 14.182 9.894 -29.344 1.00 98.44 341 SER A C 1
ATOM 2625 O O . SER A 1 341 ? 13.969 10.480 -30.409 1.00 98.44 341 SER A O 1
ATOM 2627 N N . THR A 1 342 ? 14.356 10.541 -28.195 1.00 98.44 342 THR A N 1
ATOM 2628 C CA . THR A 1 342 ? 14.315 12.001 -28.068 1.00 98.44 342 THR A CA 1
ATOM 2629 C C . THR A 1 342 ? 15.221 12.488 -26.939 1.00 98.44 342 THR A C 1
ATOM 2631 O O . THR A 1 342 ? 15.668 11.699 -26.105 1.00 98.44 342 THR A O 1
ATOM 2634 N N . VAL A 1 343 ? 15.462 13.800 -26.895 1.00 98.19 343 VAL A N 1
ATOM 2635 C CA . VAL A 1 343 ? 16.022 14.489 -25.729 1.00 98.19 343 VAL A CA 1
ATOM 2636 C C . VAL A 1 343 ? 14.949 15.383 -25.121 1.00 98.19 343 VAL A C 1
ATOM 2638 O O . VAL A 1 343 ? 14.330 16.177 -25.825 1.00 98.19 343 VAL A O 1
ATOM 2641 N N . ILE A 1 344 ? 14.766 15.283 -23.806 1.00 96.69 344 ILE A N 1
ATOM 2642 C CA . ILE A 1 344 ? 13.896 16.170 -23.026 1.00 96.69 344 ILE A CA 1
ATOM 2643 C C . ILE A 1 344 ? 14.754 16.927 -22.023 1.00 96.69 344 ILE A C 1
ATO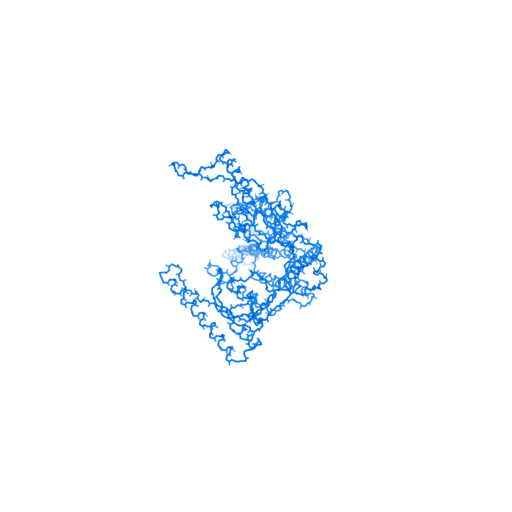M 2645 O O . ILE A 1 344 ? 15.531 16.325 -21.279 1.00 96.69 344 ILE A O 1
ATOM 2649 N N . THR A 1 345 ? 14.615 18.250 -22.000 1.00 95.31 345 THR A N 1
ATOM 2650 C CA . THR A 1 345 ? 15.392 19.130 -21.123 1.00 95.31 345 THR A CA 1
ATOM 2651 C C . THR A 1 345 ? 14.472 19.867 -20.169 1.00 95.31 345 THR A C 1
ATOM 2653 O O . THR A 1 345 ? 13.600 20.617 -20.593 1.00 95.31 345 THR A O 1
ATOM 2656 N N . THR A 1 346 ? 14.729 19.710 -18.876 1.00 92.69 346 THR A N 1
ATOM 2657 C CA . THR A 1 346 ? 14.064 20.447 -17.801 1.00 92.69 346 THR A CA 1
ATOM 2658 C C . THR A 1 346 ? 15.068 21.370 -17.105 1.00 92.69 346 THR A C 1
ATOM 2660 O O . THR A 1 346 ? 16.231 21.490 -17.503 1.00 92.69 346 THR A O 1
ATOM 2663 N N . ASP A 1 347 ? 14.649 22.042 -16.034 1.00 87.69 347 ASP A N 1
ATOM 2664 C CA . ASP A 1 347 ? 15.571 22.826 -15.206 1.00 87.69 347 ASP A CA 1
ATOM 2665 C C . ASP A 1 347 ? 16.547 21.970 -14.400 1.00 87.69 347 ASP A C 1
ATOM 2667 O O . ASP A 1 347 ? 17.627 22.442 -14.052 1.00 87.69 347 ASP A O 1
ATOM 2671 N N . SER A 1 348 ? 16.209 20.707 -14.136 1.00 89.56 348 SER A N 1
ATOM 2672 C CA . SER A 1 348 ? 17.077 19.809 -13.379 1.00 89.56 348 SER A CA 1
ATOM 2673 C C . SER A 1 348 ? 18.169 19.169 -14.242 1.00 89.56 348 SER A C 1
ATOM 2675 O O . SER A 1 348 ? 19.193 18.747 -13.699 1.00 89.56 348 SER A O 1
ATOM 2677 N N . GLY A 1 349 ? 17.970 19.078 -15.563 1.00 94.75 349 GLY A N 1
ATOM 2678 C CA . GLY A 1 349 ? 18.891 18.411 -16.480 1.00 94.75 349 GLY A CA 1
ATOM 2679 C C . GLY A 1 349 ? 18.278 18.018 -17.820 1.00 94.75 349 GLY A C 1
ATOM 2680 O O . GLY A 1 349 ? 17.142 18.370 -18.130 1.00 94.75 349 GLY A O 1
ATOM 2681 N N . SER A 1 350 ? 19.037 17.251 -18.596 1.00 96.94 350 SER A N 1
ATOM 2682 C CA . SER A 1 350 ? 18.622 16.717 -19.897 1.00 96.94 350 SER A CA 1
ATOM 2683 C C . SER A 1 350 ? 18.595 15.195 -19.857 1.00 96.94 350 SER A C 1
ATOM 2685 O O . SER A 1 350 ? 19.476 14.576 -19.270 1.00 96.94 350 SER A O 1
ATOM 2687 N N . ARG A 1 351 ? 17.591 14.570 -20.473 1.00 96.75 351 ARG A N 1
ATOM 2688 C CA . ARG A 1 351 ? 17.486 13.110 -20.591 1.00 96.75 351 ARG A CA 1
ATOM 2689 C C . ARG A 1 351 ? 17.362 12.687 -22.040 1.00 96.75 351 ARG A C 1
ATOM 2691 O O . ARG A 1 351 ? 16.561 13.266 -22.766 1.00 96.75 351 ARG A O 1
ATOM 2698 N N . VAL A 1 352 ? 18.099 11.653 -22.420 1.00 98.31 352 VAL A N 1
ATOM 2699 C CA . VAL A 1 352 ? 17.780 10.853 -23.604 1.00 98.31 352 VAL A CA 1
ATOM 2700 C C . VAL A 1 352 ? 16.722 9.839 -23.191 1.00 98.31 352 VAL A C 1
ATOM 2702 O O . VAL A 1 352 ? 16.894 9.175 -22.170 1.00 98.31 352 VAL A O 1
ATOM 2705 N N . LEU A 1 353 ? 15.649 9.725 -23.967 1.00 98.19 353 LEU A N 1
ATOM 2706 C CA . LEU A 1 353 ? 14.641 8.678 -23.821 1.00 98.19 353 LEU A CA 1
ATOM 2707 C C . LEU A 1 353 ? 14.629 7.805 -25.065 1.00 98.19 353 LEU A C 1
ATOM 2709 O O . LEU A 1 353 ? 14.735 8.323 -26.178 1.00 98.19 353 LEU A O 1
ATOM 2713 N N . VAL A 1 354 ? 14.465 6.504 -24.856 1.00 98.56 354 VAL A N 1
ATOM 2714 C CA . VAL A 1 354 ? 14.286 5.499 -25.903 1.00 98.56 354 VAL A CA 1
ATOM 2715 C C . VAL A 1 354 ? 13.022 4.720 -25.584 1.00 98.56 354 VAL A C 1
ATOM 2717 O O . VAL A 1 354 ? 12.943 4.065 -24.551 1.00 98.56 354 VAL A O 1
ATOM 2720 N N . PHE A 1 355 ? 12.025 4.817 -26.451 1.00 98.62 355 PHE A N 1
ATOM 2721 C CA . PHE A 1 355 ? 10.747 4.139 -26.296 1.00 98.62 355 PHE A CA 1
ATOM 2722 C C . PHE A 1 355 ? 10.827 2.696 -26.800 1.00 98.62 355 PHE A C 1
ATOM 2724 O O . PHE A 1 355 ? 11.389 2.454 -27.865 1.00 98.62 355 PHE A O 1
ATOM 2731 N N . HIS A 1 356 ? 10.191 1.760 -26.090 1.00 97.94 356 HIS A N 1
ATOM 2732 C CA . HIS A 1 356 ? 10.037 0.376 -26.547 1.00 97.94 356 HIS A CA 1
ATOM 2733 C C . HIS A 1 356 ? 8.585 -0.016 -26.788 1.00 97.94 356 HIS A C 1
ATOM 2735 O O . HIS A 1 356 ? 8.237 -0.569 -27.830 1.00 97.94 356 HIS A O 1
ATOM 2741 N N . SER A 1 357 ? 7.714 0.253 -25.819 1.00 97.38 357 SER A N 1
ATOM 2742 C CA . SER A 1 357 ? 6.286 -0.034 -25.946 1.00 97.38 357 SER A CA 1
ATOM 2743 C C . SER A 1 357 ? 5.476 0.769 -24.940 1.00 97.38 357 SER A C 1
ATOM 2745 O O . SER A 1 357 ? 5.995 1.180 -23.907 1.00 97.38 357 SER A O 1
ATOM 2747 N N . ALA A 1 358 ? 4.190 0.966 -25.221 1.00 96.75 358 ALA A N 1
ATOM 2748 C CA . ALA A 1 358 ? 3.225 1.448 -24.246 1.00 96.75 358 ALA A CA 1
ATOM 2749 C C . ALA A 1 358 ? 1.912 0.684 -24.392 1.00 96.75 358 ALA A C 1
ATOM 2751 O O . ALA A 1 358 ? 1.468 0.378 -25.499 1.00 96.75 358 ALA A O 1
ATOM 2752 N N . GLY A 1 359 ? 1.290 0.370 -23.263 1.00 95.50 359 GLY A N 1
ATOM 2753 C CA . GLY A 1 359 ? 0.046 -0.384 -23.225 1.00 95.50 359 GLY A CA 1
ATOM 2754 C C . GLY A 1 359 ? -0.224 -0.969 -21.849 1.00 95.50 359 GLY A C 1
ATOM 2755 O O . GLY A 1 359 ? 0.505 -0.720 -20.891 1.00 95.50 359 GLY A O 1
ATOM 2756 N N . ARG A 1 360 ? -1.294 -1.753 -21.742 1.00 94.56 360 ARG A N 1
ATOM 2757 C CA . ARG A 1 360 ? -1.601 -2.489 -20.514 1.00 94.56 360 ARG A CA 1
ATOM 2758 C C . ARG A 1 360 ? -0.657 -3.674 -20.337 1.00 94.56 360 ARG A C 1
ATOM 2760 O O . ARG A 1 360 ? -0.199 -4.269 -21.311 1.00 94.56 360 ARG A O 1
ATOM 2767 N N . GLN A 1 361 ? -0.420 -4.067 -19.093 1.00 94.25 361 GLN A N 1
ATOM 2768 C CA . GLN A 1 361 ? 0.388 -5.246 -18.793 1.00 94.25 361 GLN A CA 1
ATOM 2769 C C . GLN A 1 361 ? -0.435 -6.531 -18.957 1.00 94.25 361 GLN A C 1
ATOM 2771 O O . GLN A 1 361 ? -1.449 -6.720 -18.285 1.00 94.25 361 GLN A O 1
ATOM 2776 N N . GLU A 1 362 ? 0.018 -7.438 -19.826 1.00 94.94 362 GLU A N 1
ATOM 2777 C CA . GLU A 1 362 ? -0.708 -8.681 -20.146 1.00 94.94 362 GLU A CA 1
ATOM 2778 C C . GLU A 1 362 ? -0.116 -9.953 -19.524 1.00 94.94 362 GLU A C 1
ATOM 2780 O O . GLU A 1 362 ? -0.626 -11.045 -19.767 1.00 94.94 362 GLU A O 1
ATOM 2785 N N . TYR A 1 363 ? 0.932 -9.852 -18.698 1.00 94.94 363 TYR A N 1
ATOM 2786 C CA . TYR A 1 363 ? 1.451 -11.033 -18.004 1.00 94.94 363 TYR A CA 1
ATOM 2787 C C . TYR A 1 363 ? 0.382 -11.627 -17.073 1.00 94.94 363 TYR A C 1
ATOM 2789 O O . TYR A 1 363 ? -0.381 -10.887 -16.449 1.00 94.94 363 TYR A O 1
ATOM 2797 N N . ALA A 1 364 ? 0.332 -12.955 -16.970 1.00 97.19 364 ALA A N 1
ATOM 2798 C CA . ALA A 1 364 ? -0.593 -13.628 -16.065 1.00 97.19 364 ALA A CA 1
ATOM 2799 C C . ALA A 1 364 ? -0.209 -13.372 -14.600 1.00 97.19 364 ALA A C 1
ATOM 2801 O O . ALA A 1 364 ? 0.957 -13.544 -14.215 1.00 97.19 364 ALA A O 1
ATOM 2802 N N . SER A 1 365 ? -1.198 -12.981 -13.794 1.00 97.94 365 SER A N 1
ATOM 2803 C CA . SER A 1 365 ? -1.101 -13.074 -12.338 1.00 97.94 365 SER A CA 1
ATOM 2804 C C . SER A 1 365 ? -0.932 -14.538 -11.917 1.00 97.94 365 SER A C 1
ATOM 2806 O O . SER A 1 365 ? -1.191 -15.452 -12.707 1.00 97.94 365 SER A O 1
ATOM 2808 N N . ARG A 1 366 ? -0.407 -14.767 -10.711 1.00 98.19 366 ARG A N 1
ATOM 2809 C CA . ARG A 1 366 ? -0.038 -16.110 -10.250 1.00 98.19 366 ARG A CA 1
ATOM 2810 C C . ARG A 1 366 ? -0.764 -16.473 -8.969 1.00 98.19 366 ARG A C 1
ATOM 2812 O O . ARG A 1 366 ? -0.864 -15.656 -8.055 1.00 98.19 366 ARG A O 1
ATOM 2819 N N . ASP A 1 367 ? -1.153 -17.734 -8.895 1.00 98.56 367 ASP A N 1
ATOM 2820 C CA . ASP A 1 367 ? -1.689 -18.355 -7.698 1.00 98.56 367 ASP A CA 1
ATOM 2821 C C . ASP A 1 367 ? -0.614 -19.237 -7.061 1.00 98.56 367 ASP A C 1
ATOM 2823 O O . ASP A 1 367 ? 0.120 -19.978 -7.730 1.00 98.56 367 ASP A O 1
ATOM 2827 N N . VAL A 1 368 ? -0.504 -19.158 -5.740 1.00 98.62 368 VAL A N 1
ATOM 2828 C CA . VAL A 1 368 ? 0.536 -19.846 -4.977 1.00 98.62 368 VAL A CA 1
ATOM 2829 C C . VAL A 1 368 ? 0.018 -20.232 -3.608 1.00 98.62 368 VAL A C 1
ATOM 2831 O O . VAL A 1 368 ? -0.691 -19.466 -2.963 1.00 98.62 368 VAL A O 1
ATOM 2834 N N . ARG A 1 369 ? 0.409 -21.415 -3.137 1.00 98.75 369 ARG A N 1
ATOM 2835 C CA . ARG A 1 369 ? 0.281 -21.771 -1.726 1.00 98.75 369 ARG A CA 1
ATOM 2836 C C . ARG A 1 369 ? 1.626 -21.652 -1.042 1.00 98.75 369 ARG A C 1
ATOM 2838 O O . ARG A 1 369 ? 2.650 -22.015 -1.627 1.00 98.75 369 ARG A O 1
ATOM 2845 N N . HIS A 1 370 ? 1.630 -21.190 0.201 1.00 98.62 370 HIS A N 1
ATOM 2846 C CA . HIS A 1 370 ? 2.843 -21.174 1.000 1.00 98.62 370 HIS A CA 1
ATOM 2847 C C . HIS A 1 370 ? 2.633 -21.585 2.457 1.00 98.62 370 HIS A C 1
ATOM 2849 O O . HIS A 1 370 ? 1.534 -21.521 3.001 1.00 98.62 370 HIS A O 1
ATOM 2855 N N . ILE A 1 371 ? 3.729 -21.999 3.091 1.00 98.69 371 ILE A N 1
ATOM 2856 C CA . ILE A 1 371 ? 3.814 -22.275 4.527 1.00 98.69 371 ILE A CA 1
ATOM 2857 C C . ILE A 1 371 ? 4.954 -21.431 5.078 1.00 98.69 371 ILE A C 1
ATOM 2859 O O . ILE A 1 371 ? 6.104 -21.636 4.686 1.00 98.69 371 ILE A O 1
ATOM 2863 N N . LEU A 1 372 ? 4.641 -20.458 5.932 1.00 98.19 372 LEU A N 1
ATOM 2864 C CA . LEU A 1 372 ? 5.644 -19.591 6.547 1.00 98.19 372 LEU A CA 1
ATOM 2865 C C . LEU A 1 372 ? 6.167 -20.208 7.849 1.00 98.19 372 LEU A C 1
ATOM 2867 O O . LEU A 1 372 ? 5.387 -20.516 8.742 1.00 98.19 372 LEU A O 1
ATOM 2871 N N . PHE A 1 373 ? 7.489 -20.287 7.979 1.00 98.31 373 PHE A N 1
ATOM 2872 C CA . PHE A 1 373 ? 8.194 -20.547 9.233 1.00 98.31 373 PHE A CA 1
ATOM 2873 C C . PHE A 1 373 ? 9.067 -19.338 9.568 1.00 98.31 373 PHE A C 1
ATOM 2875 O O . PHE A 1 373 ? 10.038 -19.053 8.860 1.00 98.31 373 PHE A O 1
ATOM 2882 N N . ARG A 1 374 ? 8.739 -18.605 10.629 1.00 97.00 374 ARG A N 1
ATOM 2883 C CA . ARG A 1 374 ? 9.486 -17.422 11.056 1.00 97.00 374 ARG A CA 1
ATOM 2884 C C . ARG A 1 374 ? 10.731 -17.836 11.837 1.00 97.00 374 ARG A C 1
ATOM 2886 O O . ARG A 1 374 ? 10.750 -18.823 12.575 1.00 97.00 374 ARG A O 1
ATOM 2893 N N . ALA A 1 375 ? 11.793 -17.057 11.676 1.00 96.00 375 ALA A N 1
ATOM 2894 C CA . ALA A 1 375 ? 12.921 -17.087 12.587 1.00 96.00 375 ALA A CA 1
ATOM 2895 C C . ALA A 1 375 ? 12.446 -16.574 13.951 1.00 96.00 375 ALA A C 1
ATOM 2897 O O . ALA A 1 375 ? 11.894 -15.478 14.049 1.00 96.00 375 ALA A O 1
ATOM 2898 N N . ASP A 1 376 ? 12.654 -17.366 15.001 1.00 93.56 376 ASP A N 1
ATOM 2899 C CA . ASP A 1 376 ? 12.310 -16.947 16.357 1.00 93.56 376 ASP A CA 1
ATOM 2900 C C . ASP A 1 376 ? 13.354 -15.950 16.867 1.00 93.56 376 ASP A C 1
ATOM 2902 O O . ASP A 1 376 ? 14.455 -16.319 17.274 1.00 93.56 376 ASP A O 1
ATOM 2906 N N . THR A 1 377 ? 13.008 -14.667 16.808 1.00 89.31 377 THR A N 1
ATOM 2907 C CA . THR A 1 377 ? 13.844 -13.574 17.314 1.00 89.31 377 THR A CA 1
ATOM 2908 C C . THR A 1 377 ? 13.457 -13.155 18.732 1.00 89.31 377 THR A C 1
ATOM 2910 O O . THR A 1 377 ? 13.932 -12.131 19.233 1.00 89.31 377 THR A O 1
ATOM 2913 N N . THR A 1 378 ? 12.568 -13.903 19.391 1.00 87.50 378 THR A N 1
ATOM 2914 C CA . THR A 1 378 ? 12.080 -13.571 20.729 1.00 87.50 378 THR A CA 1
ATOM 2915 C C . THR A 1 378 ? 13.232 -13.600 21.726 1.00 87.50 378 THR A C 1
ATOM 2917 O O . THR A 1 378 ? 13.885 -14.619 21.930 1.00 87.50 378 THR A O 1
ATOM 2920 N N . GLY A 1 379 ? 13.474 -12.467 22.385 1.00 84.25 379 GLY A N 1
ATOM 2921 C CA . GLY A 1 379 ? 14.526 -12.357 23.395 1.00 84.25 379 GLY A CA 1
ATOM 2922 C C . GLY A 1 379 ? 15.935 -12.131 22.841 1.00 84.25 379 GLY A C 1
ATOM 2923 O O . GLY A 1 379 ? 16.874 -12.104 23.636 1.00 84.25 379 GLY A O 1
ATOM 2924 N N . LEU A 1 380 ? 16.097 -11.924 21.528 1.00 89.81 380 LEU A N 1
ATOM 2925 C CA . LEU A 1 380 ? 17.364 -11.454 20.972 1.00 89.81 380 LEU A CA 1
ATOM 2926 C C . LEU A 1 380 ? 17.605 -9.986 21.352 1.00 89.81 380 LEU A C 1
ATOM 2928 O O . LEU A 1 380 ? 16.740 -9.129 21.170 1.00 89.81 380 LEU A O 1
ATOM 2932 N N . ASP A 1 381 ? 18.800 -9.693 21.864 1.00 89.31 381 ASP A N 1
ATOM 2933 C CA . ASP A 1 381 ? 19.256 -8.327 22.126 1.00 89.31 381 ASP A CA 1
ATOM 2934 C C . ASP A 1 381 ? 20.112 -7.850 20.953 1.00 89.31 381 ASP A C 1
ATOM 2936 O O . ASP A 1 381 ? 21.239 -8.313 20.781 1.00 89.31 381 ASP A O 1
ATOM 2940 N N . SER A 1 382 ? 19.603 -6.887 20.179 1.00 88.44 382 SER A N 1
ATOM 2941 C CA . SER A 1 382 ? 20.307 -6.297 19.031 1.00 88.44 382 SER A CA 1
ATOM 2942 C C . SER A 1 382 ? 21.608 -5.572 19.400 1.00 88.44 382 SER A C 1
ATOM 2944 O O . SER A 1 382 ? 22.323 -5.102 18.519 1.00 88.44 382 SER A O 1
ATOM 2946 N N . LYS A 1 383 ? 21.906 -5.420 20.696 1.00 93.31 383 LYS A N 1
ATOM 2947 C CA . LYS A 1 383 ? 23.155 -4.849 21.215 1.00 93.31 383 LYS A CA 1
ATOM 2948 C C . LYS A 1 383 ? 24.135 -5.910 21.719 1.00 93.31 383 LYS A C 1
ATOM 2950 O O . LYS A 1 383 ? 25.240 -5.549 22.123 1.00 93.31 383 LYS A O 1
ATOM 2955 N N . SER A 1 384 ? 23.746 -7.186 21.725 1.00 92.75 384 SER A N 1
ATOM 2956 C CA . SER A 1 384 ? 24.626 -8.286 22.114 1.00 92.75 384 SER A CA 1
ATOM 2957 C C . SER A 1 384 ? 25.723 -8.499 21.072 1.00 92.75 384 SER A C 1
ATOM 2959 O O . SER A 1 384 ? 25.464 -8.481 19.871 1.00 92.75 384 SER A O 1
ATOM 2961 N N . GLU A 1 385 ? 26.940 -8.808 21.525 1.00 93.81 385 GLU A N 1
ATOM 2962 C CA . GLU A 1 385 ? 28.033 -9.244 20.642 1.00 93.81 385 GLU A CA 1
ATOM 2963 C C . GLU A 1 385 ? 27.713 -10.570 19.923 1.00 93.81 385 GLU A C 1
ATOM 2965 O O . GLU A 1 385 ? 28.326 -10.881 18.904 1.00 93.81 385 GLU A O 1
ATOM 2970 N N . THR A 1 386 ? 26.751 -11.350 20.434 1.00 93.75 386 THR A N 1
ATOM 2971 C CA . THR A 1 386 ? 26.296 -12.616 19.834 1.00 93.75 386 THR A CA 1
ATOM 2972 C C . THR A 1 386 ? 25.097 -12.459 18.906 1.00 93.75 386 THR A C 1
ATOM 2974 O O . THR A 1 386 ? 24.719 -13.438 18.270 1.00 93.75 386 THR A O 1
ATOM 2977 N N . TYR A 1 387 ? 24.516 -11.257 18.796 1.00 92.62 387 TYR A N 1
ATOM 2978 C CA . TYR A 1 387 ? 23.241 -11.037 18.109 1.00 92.62 387 TYR A CA 1
ATOM 2979 C C . TYR A 1 387 ? 23.204 -11.635 16.699 1.00 92.62 387 TYR A C 1
ATOM 2981 O O . TYR A 1 387 ? 22.295 -12.391 16.378 1.00 92.62 387 TYR A O 1
ATOM 2989 N N . GLU A 1 388 ? 24.222 -11.358 15.884 1.00 93.81 388 GLU A N 1
ATOM 2990 C CA . GLU A 1 388 ? 24.291 -11.855 14.504 1.00 93.81 388 GLU A CA 1
ATOM 2991 C C . GLU A 1 388 ? 24.351 -13.388 14.436 1.00 93.81 388 GLU A C 1
ATOM 2993 O O . GLU A 1 388 ? 23.722 -14.007 13.579 1.00 93.81 388 GLU A O 1
ATOM 2998 N N . ALA A 1 389 ? 25.076 -14.022 15.362 1.00 95.25 389 ALA A N 1
ATOM 2999 C CA . ALA A 1 389 ? 25.176 -15.477 15.419 1.00 95.25 389 ALA A CA 1
ATOM 3000 C C . ALA A 1 389 ? 23.862 -16.117 15.891 1.00 95.25 389 ALA A C 1
ATOM 3002 O O . ALA A 1 389 ? 23.433 -17.126 15.331 1.00 95.25 389 ALA A O 1
ATOM 3003 N N . ASP A 1 390 ? 23.210 -15.515 16.886 1.00 94.56 390 ASP A N 1
ATOM 3004 C CA . ASP A 1 390 ? 21.939 -15.994 17.429 1.00 94.56 390 ASP A CA 1
ATOM 3005 C C . ASP A 1 390 ? 20.801 -15.816 16.407 1.00 94.56 390 ASP A C 1
ATOM 3007 O O . ASP A 1 390 ? 20.002 -16.730 16.194 1.00 94.56 390 ASP A O 1
ATOM 3011 N N . LEU A 1 391 ? 20.774 -14.682 15.699 1.00 93.00 391 LEU A N 1
ATOM 3012 C CA . LEU A 1 391 ? 19.843 -14.429 14.601 1.00 93.00 391 LEU A CA 1
ATOM 3013 C C . LEU A 1 391 ? 20.047 -15.427 13.457 1.00 93.00 391 LEU A C 1
ATOM 3015 O O . LEU A 1 391 ? 19.073 -15.968 12.932 1.00 93.00 391 LEU A O 1
ATOM 3019 N N . GLN A 1 392 ? 21.297 -15.710 13.080 1.00 95.44 392 GLN A N 1
ATOM 3020 C CA . GLN A 1 392 ? 21.583 -16.712 12.056 1.00 95.44 392 GLN A CA 1
ATOM 3021 C C . GLN A 1 392 ? 21.126 -18.109 12.494 1.00 95.44 392 GLN A C 1
ATOM 3023 O O . GLN A 1 392 ? 20.506 -18.814 11.703 1.00 95.44 392 GLN A O 1
ATOM 3028 N N . ALA A 1 393 ? 21.351 -18.492 13.753 1.00 96.00 393 ALA A N 1
ATOM 3029 C CA . ALA A 1 393 ? 20.878 -19.770 14.282 1.00 96.00 393 ALA A CA 1
ATOM 3030 C C . ALA A 1 393 ? 19.341 -19.876 14.255 1.00 96.00 393 ALA A C 1
ATOM 3032 O O . ALA A 1 393 ? 18.803 -20.932 13.916 1.00 96.00 393 ALA A O 1
ATOM 3033 N N . ALA A 1 394 ? 18.627 -18.785 14.551 1.00 96.06 394 ALA A N 1
ATOM 3034 C CA . ALA A 1 394 ? 17.172 -18.727 14.429 1.00 96.06 394 ALA A CA 1
ATOM 3035 C C . ALA A 1 394 ? 16.708 -18.880 12.968 1.00 96.06 394 ALA A C 1
ATOM 3037 O O . ALA A 1 394 ? 15.772 -19.638 12.693 1.00 96.06 394 ALA A O 1
ATOM 3038 N N . LYS A 1 395 ? 17.389 -18.220 12.019 1.00 96.31 395 LYS A N 1
ATOM 3039 C CA . LYS A 1 395 ? 17.135 -18.373 10.575 1.00 96.31 395 LYS A CA 1
ATOM 3040 C C . LYS A 1 395 ? 17.398 -19.815 10.117 1.00 96.31 395 LYS A C 1
ATOM 3042 O O . LYS A 1 395 ? 16.565 -20.388 9.420 1.00 96.31 395 LYS A O 1
ATOM 3047 N N . ASP A 1 396 ? 18.489 -20.436 10.553 1.00 97.69 396 ASP A N 1
ATOM 3048 C CA . ASP A 1 396 ? 18.824 -21.825 10.213 1.00 97.69 396 ASP A CA 1
ATOM 3049 C C . ASP A 1 396 ? 17.801 -22.821 10.783 1.00 97.69 396 ASP A C 1
ATOM 3051 O O . ASP A 1 396 ? 17.415 -23.776 10.106 1.00 97.69 396 ASP A O 1
ATOM 3055 N N . ALA A 1 397 ? 17.302 -22.583 12.001 1.00 97.88 397 ALA A N 1
ATOM 3056 C CA . ALA A 1 397 ? 16.248 -23.397 12.600 1.00 97.88 397 ALA A CA 1
ATOM 3057 C C . ALA A 1 397 ? 14.923 -23.292 11.824 1.00 97.88 397 ALA A C 1
ATOM 3059 O O . ALA A 1 397 ? 14.277 -24.311 11.573 1.00 97.88 397 ALA A O 1
ATOM 3060 N N . ALA A 1 398 ? 14.530 -22.084 11.408 1.00 98.12 398 ALA A N 1
ATOM 3061 C CA . ALA A 1 398 ? 13.349 -21.876 10.568 1.00 98.12 398 ALA A CA 1
ATOM 3062 C C . ALA A 1 398 ? 13.497 -22.554 9.197 1.00 98.12 398 ALA A C 1
ATOM 3064 O O . ALA A 1 398 ? 12.577 -23.230 8.737 1.00 98.12 398 ALA A O 1
ATOM 3065 N N . LYS A 1 399 ? 14.683 -22.457 8.583 1.00 98.44 399 LYS A N 1
ATOM 3066 C CA . LYS A 1 399 ? 14.999 -23.155 7.332 1.00 98.44 399 LYS A CA 1
ATOM 3067 C C . LYS A 1 399 ? 14.856 -24.666 7.471 1.00 98.44 399 LYS A C 1
ATOM 3069 O O . LYS A 1 399 ? 14.220 -25.291 6.630 1.00 98.44 399 LYS A O 1
ATOM 3074 N N . ALA A 1 400 ? 15.405 -25.244 8.540 1.00 98.62 400 ALA A N 1
ATOM 3075 C CA . ALA A 1 400 ? 15.321 -26.679 8.788 1.00 98.62 400 ALA A CA 1
ATOM 3076 C C . ALA A 1 400 ? 13.865 -27.152 8.930 1.00 98.62 400 ALA A C 1
ATOM 3078 O O . ALA A 1 400 ? 13.515 -28.193 8.381 1.00 98.62 400 ALA A O 1
ATOM 3079 N N . LYS A 1 401 ? 13.001 -26.375 9.602 1.00 98.50 401 LYS A N 1
ATOM 3080 C CA . LYS A 1 401 ? 11.557 -26.663 9.670 1.00 98.50 401 LYS A CA 1
ATOM 3081 C C . LYS A 1 401 ? 10.896 -26.613 8.290 1.00 98.50 401 LYS A C 1
ATOM 3083 O O . LYS A 1 401 ? 10.132 -27.511 7.959 1.00 98.50 401 LYS A O 1
ATOM 3088 N N . ALA A 1 402 ? 11.210 -25.600 7.482 1.00 98.75 402 ALA A N 1
ATOM 3089 C CA . ALA A 1 402 ? 10.670 -25.469 6.130 1.00 98.75 402 ALA A CA 1
ATOM 3090 C C . ALA A 1 402 ? 11.104 -26.635 5.219 1.00 98.75 402 ALA A C 1
ATOM 3092 O O . ALA A 1 402 ? 10.289 -27.218 4.505 1.00 98.75 402 ALA A O 1
ATOM 3093 N N . GLU A 1 403 ? 12.382 -27.015 5.266 1.00 98.75 403 GLU A N 1
ATOM 3094 C CA . GLU A 1 403 ? 12.914 -28.155 4.512 1.00 98.75 403 GLU A CA 1
ATOM 3095 C C . GLU A 1 403 ? 12.304 -29.485 4.971 1.00 98.75 403 GLU A C 1
ATOM 3097 O O . GLU A 1 403 ? 11.963 -30.319 4.128 1.00 98.75 403 GLU A O 1
ATOM 3102 N N . ASP A 1 404 ? 12.118 -29.671 6.280 1.00 98.62 404 ASP A N 1
ATOM 3103 C CA . ASP A 1 404 ? 11.462 -30.851 6.845 1.00 98.62 404 ASP A CA 1
ATOM 3104 C C . ASP A 1 404 ? 9.988 -30.927 6.429 1.00 98.62 404 ASP A C 1
ATOM 3106 O O . ASP A 1 404 ? 9.560 -31.958 5.917 1.00 98.62 404 ASP A O 1
ATOM 3110 N N . ALA A 1 405 ? 9.231 -29.831 6.526 1.00 98.56 405 ALA A N 1
ATOM 3111 C CA . ALA A 1 405 ? 7.841 -29.773 6.071 1.00 98.56 405 ALA A CA 1
ATOM 3112 C C . ALA A 1 405 ? 7.715 -30.124 4.577 1.00 98.56 405 ALA A C 1
ATOM 3114 O O . ALA A 1 405 ? 6.888 -30.955 4.191 1.00 98.56 405 ALA A O 1
ATOM 3115 N N . LEU A 1 406 ? 8.594 -29.578 3.728 1.00 98.69 406 LEU A N 1
ATOM 3116 C CA . LEU A 1 406 ? 8.614 -29.925 2.308 1.00 98.69 406 LEU A CA 1
ATOM 3117 C C . LEU A 1 406 ? 8.961 -31.404 2.078 1.00 98.69 406 LEU A C 1
ATOM 3119 O O . LEU A 1 406 ? 8.373 -32.049 1.207 1.00 98.69 406 LEU A O 1
ATOM 3123 N N . ALA A 1 407 ? 9.917 -31.953 2.831 1.00 98.69 407 ALA A N 1
ATOM 3124 C CA . ALA A 1 407 ? 10.287 -33.362 2.742 1.00 98.69 407 ALA A CA 1
ATOM 3125 C C . ALA A 1 407 ? 9.141 -34.282 3.191 1.00 98.69 407 ALA A C 1
ATOM 3127 O O . ALA A 1 407 ? 8.870 -35.280 2.521 1.00 98.69 407 ALA A O 1
ATOM 3128 N N . GLN A 1 408 ? 8.439 -33.927 4.270 1.00 98.12 408 GLN A N 1
ATOM 3129 C CA . GLN A 1 408 ? 7.259 -34.639 4.755 1.00 98.12 408 GLN A CA 1
ATOM 3130 C C . GLN A 1 408 ? 6.143 -34.640 3.708 1.00 98.12 408 GLN A C 1
ATOM 3132 O O . GLN A 1 408 ? 5.612 -35.703 3.388 1.00 98.12 408 GLN A O 1
ATOM 3137 N N . TRP A 1 409 ? 5.836 -33.485 3.111 1.00 98.44 409 TRP A N 1
ATOM 3138 C CA . TRP A 1 409 ? 4.826 -33.396 2.055 1.00 98.44 409 TRP A CA 1
ATOM 3139 C C . TRP A 1 409 ? 5.204 -34.244 0.832 1.00 98.44 409 TRP A C 1
ATOM 3141 O O . TRP A 1 409 ? 4.378 -35.016 0.347 1.00 98.44 409 TRP A O 1
ATOM 3151 N N . LYS A 1 410 ? 6.471 -34.179 0.386 1.00 98.19 410 LYS A N 1
ATOM 3152 C CA . LYS A 1 410 ? 6.995 -34.991 -0.733 1.00 98.19 410 LYS A CA 1
ATOM 3153 C C . LYS A 1 410 ? 6.968 -36.496 -0.460 1.00 98.19 410 LYS A C 1
ATOM 3155 O O . LYS A 1 410 ? 6.896 -37.275 -1.406 1.00 98.19 410 LYS A O 1
ATOM 3160 N N . ALA A 1 411 ? 7.090 -36.907 0.802 1.00 98.06 411 ALA A N 1
ATOM 3161 C CA . ALA A 1 411 ? 7.023 -38.309 1.209 1.00 98.06 411 ALA A CA 1
ATOM 3162 C C . ALA A 1 411 ? 5.580 -38.820 1.387 1.00 98.06 411 ALA A C 1
ATOM 3164 O O . ALA A 1 411 ? 5.372 -40.035 1.401 1.00 98.06 411 ALA A O 1
ATOM 3165 N N . GLY A 1 412 ? 4.616 -37.911 1.557 1.00 96.31 412 GLY A N 1
ATOM 3166 C CA . GLY A 1 412 ? 3.188 -38.203 1.645 1.00 96.31 412 GLY A CA 1
ATOM 3167 C C . GLY A 1 412 ? 2.507 -38.252 0.277 1.00 96.31 412 GLY A C 1
ATOM 3168 O O . GLY A 1 412 ? 3.095 -38.681 -0.714 1.00 96.31 412 GLY A O 1
ATOM 3169 N N . ASP A 1 413 ? 1.253 -37.796 0.228 1.00 95.44 413 ASP A N 1
ATOM 3170 C CA . ASP A 1 413 ? 0.445 -37.800 -1.001 1.00 95.44 413 ASP A CA 1
ATOM 3171 C C . ASP A 1 413 ? 0.968 -36.821 -2.065 1.00 95.44 413 ASP A C 1
ATOM 3173 O O . ASP A 1 413 ? 0.704 -37.010 -3.251 1.00 95.44 413 ASP A O 1
ATOM 3177 N N . ALA A 1 414 ? 1.720 -35.793 -1.647 1.00 97.25 414 ALA A N 1
ATOM 3178 C CA . ALA A 1 414 ? 2.319 -34.776 -2.510 1.00 97.25 414 ALA A CA 1
ATOM 3179 C C . ALA A 1 414 ? 1.323 -34.135 -3.503 1.00 97.25 414 ALA A C 1
ATOM 3181 O O . ALA A 1 414 ? 1.627 -33.932 -4.680 1.00 97.25 414 ALA A O 1
ATOM 3182 N N . THR A 1 415 ? 0.118 -33.819 -3.019 1.00 98.25 415 THR A N 1
ATOM 3183 C CA . THR A 1 415 ? -0.944 -33.131 -3.772 1.00 98.25 415 THR A CA 1
ATOM 3184 C C . THR A 1 415 ? -1.132 -31.698 -3.282 1.00 98.25 415 THR A C 1
ATOM 3186 O O . THR A 1 415 ? -0.689 -31.346 -2.186 1.00 98.25 415 THR A O 1
ATOM 3189 N N . GLU A 1 416 ? -1.825 -30.873 -4.067 1.00 98.06 416 GLU A N 1
ATOM 3190 C CA . GLU A 1 416 ? -2.228 -29.537 -3.620 1.00 98.06 416 GLU A CA 1
ATOM 3191 C C . GLU A 1 416 ? -3.081 -29.599 -2.345 1.00 98.06 416 GLU A C 1
ATOM 3193 O O . GLU A 1 416 ? -2.789 -28.890 -1.388 1.00 98.06 416 GLU A O 1
ATOM 3198 N N . ASP A 1 417 ? -4.070 -30.497 -2.284 1.00 98.31 417 ASP A N 1
ATOM 3199 C CA . ASP A 1 417 ? -4.951 -30.646 -1.117 1.00 98.31 417 ASP A CA 1
ATOM 3200 C C . ASP A 1 417 ? -4.162 -31.024 0.145 1.00 98.31 417 ASP A C 1
ATOM 3202 O O . ASP A 1 417 ? -4.378 -30.461 1.221 1.00 98.31 417 ASP A O 1
ATOM 3206 N N . SER A 1 418 ? -3.193 -31.940 0.022 1.00 98.19 418 SER A N 1
ATOM 3207 C CA . SER A 1 418 ? -2.321 -32.294 1.146 1.00 98.19 418 SER A CA 1
ATOM 3208 C C . SER A 1 418 ? -1.351 -31.164 1.512 1.00 98.19 418 SER A C 1
ATOM 3210 O O . SER A 1 418 ? -0.935 -31.080 2.665 1.00 98.19 418 SER A O 1
ATOM 3212 N N . PHE A 1 419 ? -0.993 -30.287 0.565 1.00 98.69 419 PHE A N 1
ATOM 3213 C CA . PHE A 1 419 ? -0.215 -29.076 0.850 1.00 98.69 419 PHE A CA 1
ATOM 3214 C C . PHE A 1 419 ? -1.060 -28.061 1.620 1.00 98.69 419 PHE A C 1
ATOM 3216 O O . PHE A 1 419 ? -0.616 -27.541 2.637 1.00 98.69 419 PHE A O 1
ATOM 3223 N N . ALA A 1 420 ? -2.292 -27.818 1.171 1.00 98.25 420 ALA A N 1
ATOM 3224 C CA . ALA A 1 420 ? -3.238 -26.908 1.803 1.00 98.25 420 ALA A CA 1
ATOM 3225 C C . ALA A 1 420 ? -3.545 -27.321 3.250 1.00 98.25 420 ALA A C 1
ATOM 3227 O O . ALA A 1 420 ? -3.512 -26.488 4.153 1.00 98.25 420 ALA A O 1
ATOM 3228 N N . ALA A 1 421 ? -3.765 -28.616 3.495 1.00 98.00 421 ALA A N 1
ATOM 3229 C CA . ALA A 1 421 ? -3.943 -29.138 4.849 1.00 98.00 421 ALA A CA 1
ATOM 3230 C C . ALA A 1 421 ? -2.716 -28.865 5.738 1.00 98.00 421 ALA A C 1
ATOM 3232 O O . ALA A 1 421 ? -2.866 -28.414 6.871 1.00 98.00 421 ALA A O 1
ATOM 3233 N N . MET A 1 422 ? -1.507 -29.076 5.208 1.00 98.06 422 MET A N 1
ATOM 3234 C CA . MET A 1 422 ? -0.263 -28.797 5.927 1.00 98.06 422 MET A CA 1
ATOM 3235 C C . MET A 1 422 ? -0.062 -27.296 6.176 1.00 98.06 422 MET A C 1
ATOM 3237 O O . MET A 1 422 ? 0.396 -26.910 7.247 1.00 98.06 422 MET A O 1
ATOM 3241 N N . ALA A 1 423 ? -0.430 -26.442 5.222 1.00 98.00 423 ALA A N 1
ATOM 3242 C CA . ALA A 1 423 ? -0.378 -24.995 5.384 1.00 98.00 423 ALA A CA 1
ATOM 3243 C C . ALA A 1 423 ? -1.305 -24.517 6.509 1.00 98.00 423 ALA A C 1
ATOM 3245 O O . ALA A 1 423 ? -0.888 -23.685 7.311 1.00 98.00 423 ALA A O 1
ATOM 3246 N N . ASN A 1 424 ? -2.507 -25.092 6.623 1.00 96.25 424 ASN A N 1
ATOM 3247 C CA . ASN A 1 424 ? -3.422 -24.777 7.721 1.00 96.25 424 ASN A CA 1
ATOM 3248 C C . ASN A 1 424 ? -2.875 -25.170 9.098 1.00 96.25 424 ASN A C 1
ATOM 3250 O O . ASN A 1 424 ? -3.167 -24.521 10.098 1.00 96.25 424 ASN A O 1
ATOM 3254 N N . GLU A 1 425 ? -2.098 -26.250 9.162 1.00 96.88 425 GLU A N 1
ATOM 3255 C CA . GLU A 1 425 ? -1.539 -26.752 10.417 1.00 96.88 425 GLU A CA 1
ATOM 3256 C C . GLU A 1 425 ? -0.253 -26.022 10.825 1.00 96.88 425 GLU A C 1
ATOM 3258 O O . GLU A 1 425 ? -0.045 -25.745 12.006 1.00 96.88 425 GLU A O 1
ATOM 3263 N N . LEU A 1 426 ? 0.628 -25.745 9.862 1.00 97.38 426 LEU A N 1
ATOM 3264 C CA . LEU A 1 426 ? 2.013 -25.361 10.138 1.00 97.38 426 LEU A CA 1
ATOM 3265 C C . LEU A 1 426 ? 2.333 -23.895 9.853 1.00 97.38 426 LEU A C 1
ATOM 3267 O O . LEU A 1 426 ? 3.338 -23.405 10.364 1.00 97.38 426 LEU A O 1
ATOM 3271 N N . SER A 1 427 ? 1.554 -23.208 9.012 1.00 97.75 427 SER A N 1
ATOM 3272 C CA . SER A 1 427 ? 1.921 -21.861 8.571 1.00 97.75 427 SER A CA 1
ATOM 3273 C C . SER A 1 427 ? 1.752 -20.842 9.698 1.00 97.75 427 SER A C 1
ATOM 3275 O O . SER A 1 427 ? 0.673 -20.671 10.266 1.00 97.75 427 SER A O 1
ATOM 3277 N N . GLU A 1 428 ? 2.825 -20.103 9.968 1.00 95.88 428 GLU A N 1
ATOM 3278 C CA . GLU A 1 428 ? 2.863 -18.971 10.899 1.00 95.88 428 GLU A CA 1
ATOM 3279 C C . GLU A 1 428 ? 2.427 -17.650 10.227 1.00 95.88 428 GLU A C 1
ATOM 3281 O O . GLU A 1 428 ? 2.667 -16.554 10.748 1.00 95.88 428 GLU A O 1
ATOM 3286 N N . ASP A 1 429 ? 1.816 -17.735 9.042 1.00 93.06 429 ASP A N 1
ATOM 3287 C CA . ASP A 1 429 ? 1.139 -16.621 8.387 1.00 93.06 429 ASP A CA 1
ATOM 3288 C C . ASP A 1 429 ? -0.370 -16.660 8.660 1.00 93.06 429 ASP A C 1
ATOM 3290 O O . ASP A 1 429 ? -1.116 -17.382 7.999 1.00 93.06 429 ASP A O 1
ATOM 3294 N N . GLY A 1 430 ? -0.822 -15.841 9.612 1.00 84.25 430 GLY A N 1
ATOM 3295 C CA . GLY A 1 430 ? -2.240 -15.717 9.960 1.00 84.25 430 GLY A CA 1
ATOM 3296 C C . GLY A 1 430 ? -3.133 -15.216 8.819 1.00 84.25 430 GLY A C 1
ATOM 3297 O O . GLY A 1 430 ? -4.342 -15.398 8.886 1.00 84.25 430 GLY A O 1
ATOM 3298 N N . GLY A 1 431 ? -2.561 -14.607 7.771 1.00 83.19 431 GLY A N 1
ATOM 3299 C CA . GLY A 1 431 ? -3.320 -14.140 6.609 1.00 83.19 431 GLY A CA 1
ATOM 3300 C C . GLY A 1 431 ? -3.679 -15.240 5.604 1.00 83.19 431 GLY A C 1
ATOM 3301 O O . GLY A 1 431 ? -4.519 -15.014 4.739 1.00 83.19 431 GLY A O 1
ATOM 3302 N N . SER A 1 432 ? -3.057 -16.420 5.692 1.00 89.56 432 SER A N 1
ATOM 3303 C CA . SER A 1 432 ? -3.253 -17.508 4.720 1.00 89.56 432 SER A CA 1
ATOM 3304 C C . SER A 1 432 ? -3.440 -18.892 5.350 1.00 89.56 432 SER A C 1
ATOM 3306 O O . SER A 1 432 ? -3.940 -19.806 4.686 1.00 89.56 432 SER A O 1
ATOM 3308 N N . ASN A 1 433 ? -3.099 -19.069 6.631 1.00 88.19 433 ASN A N 1
ATOM 3309 C CA . ASN A 1 433 ? -3.182 -20.351 7.342 1.00 88.19 433 ASN A CA 1
ATOM 3310 C C . ASN A 1 433 ? -4.613 -20.842 7.633 1.00 88.19 433 ASN A C 1
ATOM 3312 O O . ASN A 1 433 ? -4.789 -21.910 8.204 1.00 88.19 433 ASN A O 1
ATOM 3316 N N . THR A 1 434 ? -5.644 -20.097 7.249 1.00 88.50 434 THR A N 1
ATOM 3317 C CA . THR A 1 434 ? -7.042 -20.549 7.306 1.00 88.50 434 THR A CA 1
ATOM 3318 C C . THR A 1 434 ? -7.600 -20.917 5.930 1.00 88.50 434 THR A C 1
ATOM 3320 O O . THR A 1 434 ? -8.668 -21.519 5.845 1.00 88.50 434 THR A O 1
ATOM 3323 N N . ASN A 1 435 ? -6.863 -20.622 4.851 1.00 93.38 435 ASN A N 1
ATOM 3324 C CA . ASN A 1 435 ? -7.252 -20.891 3.462 1.00 93.38 435 ASN A CA 1
ATOM 3325 C C . ASN A 1 435 ? -6.228 -21.774 2.718 1.00 93.38 435 ASN A C 1
ATOM 3327 O O . ASN A 1 435 ? -6.017 -21.689 1.505 1.00 93.38 435 ASN A O 1
ATOM 3331 N N . GLY A 1 436 ? -5.529 -22.630 3.458 1.00 95.81 436 GLY A N 1
ATOM 3332 C CA . GLY A 1 436 ? -4.556 -23.571 2.917 1.00 95.81 436 GLY A CA 1
ATOM 3333 C C . GLY A 1 4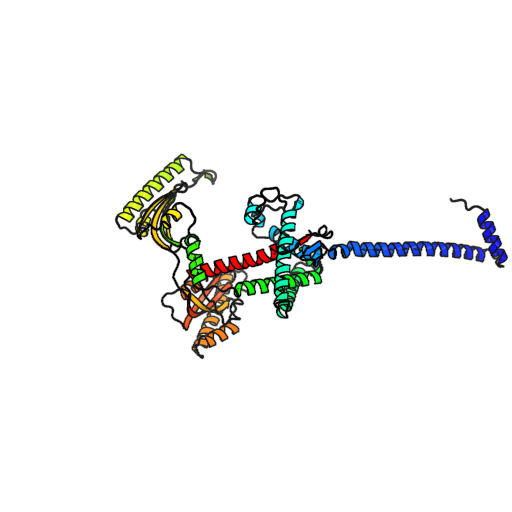36 ? -3.320 -22.902 2.327 1.00 95.81 436 GLY A C 1
ATOM 3334 O O . GLY A 1 436 ? -2.780 -23.397 1.334 1.00 95.81 436 GLY A O 1
ATOM 3335 N N . GLY A 1 437 ? -2.911 -21.764 2.889 1.00 97.25 437 GLY A N 1
ATOM 3336 C CA . GLY A 1 437 ? -1.741 -21.003 2.458 1.00 97.25 437 GLY A CA 1
ATOM 3337 C C . GLY A 1 437 ? -1.917 -20.274 1.128 1.00 97.25 437 GLY A C 1
ATOM 3338 O O . GLY A 1 437 ? -0.914 -19.866 0.553 1.00 97.25 437 GLY A O 1
ATOM 3339 N N . LEU A 1 438 ? -3.140 -20.181 0.594 1.00 98.19 438 LEU A N 1
ATOM 3340 C CA . LEU A 1 438 ? -3.400 -19.684 -0.757 1.00 98.19 438 LEU A CA 1
ATOM 3341 C C . LEU A 1 438 ? -3.334 -18.157 -0.840 1.00 98.19 438 LEU A C 1
ATOM 3343 O O . LEU A 1 438 ? -4.106 -17.461 -0.185 1.00 98.19 438 LEU A O 1
ATOM 3347 N N . TYR A 1 439 ? -2.503 -17.670 -1.755 1.00 97.31 439 TYR A N 1
ATOM 3348 C CA . TYR A 1 439 ? -2.627 -16.353 -2.363 1.00 97.31 439 TYR A CA 1
ATOM 3349 C C . TYR A 1 439 ? -3.029 -16.509 -3.827 1.00 97.31 439 TYR A C 1
ATOM 3351 O O . TYR A 1 439 ? -2.448 -17.320 -4.551 1.00 97.31 439 TYR A O 1
ATOM 3359 N N . THR A 1 440 ? -4.016 -15.720 -4.248 1.00 96.56 440 THR A N 1
ATOM 3360 C CA . THR A 1 440 ? -4.547 -15.708 -5.616 1.00 96.56 440 THR A CA 1
ATOM 3361 C C . THR A 1 440 ? -4.329 -14.349 -6.272 1.00 96.56 440 THR A C 1
ATOM 3363 O O . THR A 1 440 ? -4.210 -13.339 -5.571 1.00 96.56 440 THR A O 1
ATOM 3366 N N . LYS A 1 441 ? -4.259 -14.316 -7.607 1.00 96.94 441 LYS A N 1
ATOM 3367 C CA . LYS A 1 441 ? -4.090 -13.099 -8.415 1.00 96.94 441 LYS A CA 1
ATOM 3368 C C . LYS A 1 441 ? -2.868 -12.261 -8.016 1.00 96.94 441 LYS A C 1
ATOM 3370 O O . LYS A 1 441 ? -2.886 -11.031 -8.110 1.00 96.94 441 LYS A O 1
ATOM 3375 N N . VAL A 1 442 ? -1.779 -12.908 -7.594 1.00 97.81 442 VAL A N 1
ATOM 3376 C CA . VAL A 1 442 ? -0.551 -12.211 -7.187 1.00 97.81 442 VAL A CA 1
ATOM 3377 C C . VAL A 1 442 ? 0.083 -11.535 -8.402 1.00 97.81 442 VAL A C 1
ATOM 3379 O O . VAL A 1 442 ? 0.241 -12.153 -9.460 1.00 97.81 442 VAL A O 1
ATOM 3382 N N . LEU A 1 443 ? 0.473 -10.269 -8.248 1.00 97.00 443 LEU A N 1
ATOM 3383 C CA . LEU A 1 443 ? 1.168 -9.459 -9.252 1.00 97.00 443 LEU A CA 1
ATOM 3384 C C . LEU A 1 443 ? 2.666 -9.331 -8.942 1.00 97.00 443 LEU A C 1
ATOM 3386 O O . LEU A 1 443 ? 3.104 -9.468 -7.796 1.00 97.00 443 LEU A O 1
ATOM 3390 N N . LYS A 1 444 ? 3.468 -9.047 -9.977 1.00 95.44 444 LYS A N 1
ATOM 3391 C CA . LYS A 1 444 ? 4.921 -8.868 -9.833 1.00 95.44 444 LYS A CA 1
ATOM 3392 C C . LYS A 1 444 ? 5.219 -7.724 -8.859 1.00 95.44 444 LYS A C 1
ATOM 3394 O O . LYS A 1 444 ? 4.635 -6.650 -8.957 1.00 95.44 444 LYS A O 1
ATOM 3399 N N . GLY A 1 445 ? 6.158 -7.953 -7.947 1.00 92.94 445 GLY A N 1
ATOM 3400 C CA . GLY A 1 445 ? 6.626 -6.978 -6.962 1.00 92.94 445 GLY A CA 1
ATOM 3401 C C . GLY A 1 445 ? 5.781 -6.881 -5.688 1.00 92.94 445 GLY A C 1
ATOM 3402 O O . GLY A 1 445 ? 6.149 -6.121 -4.798 1.00 92.94 445 GLY A O 1
ATOM 3403 N N . GLN A 1 446 ? 4.684 -7.640 -5.561 1.00 93.56 446 GLN A N 1
ATOM 3404 C CA . GLN A 1 446 ? 3.852 -7.631 -4.345 1.00 93.56 446 GLN A CA 1
ATOM 3405 C C . GLN A 1 446 ? 4.438 -8.455 -3.192 1.00 93.56 446 GLN A C 1
ATOM 3407 O O . GLN A 1 446 ? 4.079 -8.245 -2.036 1.00 93.56 446 GLN A O 1
ATOM 3412 N N . MET A 1 447 ? 5.330 -9.396 -3.501 1.00 94.81 447 MET A N 1
ATOM 3413 C CA . MET A 1 447 ? 5.925 -10.310 -2.527 1.00 94.81 447 MET A CA 1
ATOM 3414 C C . MET A 1 447 ? 7.367 -9.910 -2.205 1.00 94.81 447 MET A C 1
ATOM 3416 O O . MET A 1 447 ? 8.029 -9.239 -2.998 1.00 94.81 447 MET A O 1
ATOM 3420 N N . VAL A 1 448 ? 7.883 -10.367 -1.057 1.00 94.50 448 VAL A N 1
ATOM 3421 C CA . VAL A 1 448 ? 9.310 -10.226 -0.712 1.00 94.50 448 VAL A CA 1
ATOM 3422 C C . VAL A 1 448 ? 10.195 -10.804 -1.822 1.00 94.50 448 VAL A C 1
ATOM 3424 O O . VAL A 1 448 ? 9.820 -11.781 -2.470 1.00 94.50 448 VAL A O 1
ATOM 3427 N N . THR A 1 449 ? 11.369 -10.208 -2.045 1.00 95.62 449 THR A N 1
ATOM 3428 C CA . THR A 1 449 ? 12.175 -10.387 -3.267 1.00 95.62 449 THR A CA 1
ATOM 3429 C C . THR A 1 449 ? 12.337 -11.840 -3.717 1.00 95.62 449 THR A C 1
ATOM 3431 O O . THR A 1 449 ? 12.009 -12.161 -4.855 1.00 95.62 449 THR A O 1
ATOM 3434 N N . GLU A 1 450 ? 12.797 -12.741 -2.848 1.00 97.69 450 GLU A N 1
ATOM 3435 C CA . GLU A 1 450 ? 13.043 -14.139 -3.237 1.00 97.69 450 GLU A CA 1
ATOM 3436 C C . GLU A 1 450 ? 11.750 -14.928 -3.485 1.00 97.69 450 GLU A C 1
ATOM 3438 O O . GLU A 1 450 ? 11.699 -15.757 -4.393 1.00 97.69 450 GLU A O 1
ATOM 3443 N N . PHE A 1 451 ? 10.681 -14.644 -2.731 1.00 98.00 451 PHE A N 1
ATOM 3444 C CA . PHE A 1 451 ? 9.352 -15.204 -2.991 1.00 98.00 451 PHE A CA 1
ATOM 3445 C C . PHE A 1 451 ? 8.862 -14.758 -4.368 1.00 98.00 451 PHE A C 1
ATOM 3447 O O . PHE A 1 451 ? 8.441 -15.588 -5.173 1.00 98.00 451 PHE A O 1
ATOM 3454 N N . ASN A 1 452 ? 8.949 -13.457 -4.656 1.00 97.69 452 ASN A N 1
ATOM 3455 C CA . ASN A 1 452 ? 8.543 -12.887 -5.933 1.00 97.69 452 ASN A CA 1
ATOM 3456 C C . ASN A 1 452 ? 9.335 -13.499 -7.097 1.00 97.69 452 ASN A C 1
ATOM 3458 O O . ASN A 1 452 ? 8.750 -13.949 -8.079 1.00 97.69 452 ASN A O 1
ATOM 3462 N N . ASN A 1 453 ? 10.661 -13.556 -6.969 1.00 97.94 453 ASN A N 1
ATOM 3463 C CA . ASN A 1 453 ? 11.538 -14.111 -7.995 1.00 97.94 453 ASN A CA 1
ATOM 3464 C C . ASN A 1 453 ? 11.232 -15.586 -8.262 1.00 97.94 453 ASN A C 1
ATOM 3466 O O . ASN A 1 453 ? 11.193 -16.002 -9.415 1.00 97.94 453 ASN A O 1
ATOM 3470 N N . TRP A 1 454 ? 10.975 -16.373 -7.213 1.00 98.50 454 TRP A N 1
ATOM 3471 C CA . TRP A 1 454 ? 10.600 -17.776 -7.366 1.00 98.50 454 TRP A CA 1
ATOM 3472 C C . TRP A 1 454 ? 9.237 -17.942 -8.043 1.00 98.50 454 TRP A C 1
ATOM 3474 O O . TRP A 1 454 ? 9.107 -18.778 -8.936 1.00 98.50 454 TRP A O 1
ATOM 3484 N N . LEU A 1 455 ? 8.241 -17.145 -7.640 1.00 98.44 455 LEU A N 1
ATOM 3485 C CA . LEU A 1 455 ? 6.868 -17.221 -8.145 1.00 98.44 455 LEU A CA 1
ATOM 3486 C C . LEU A 1 455 ? 6.761 -16.843 -9.628 1.00 98.44 455 LEU A C 1
ATOM 3488 O O . LEU A 1 455 ? 6.015 -17.479 -10.369 1.00 98.44 455 LEU A O 1
ATOM 3492 N N . PHE A 1 456 ? 7.502 -15.820 -10.060 1.00 97.62 456 PHE A N 1
ATOM 3493 C CA . PHE A 1 456 ? 7.439 -15.283 -11.424 1.00 97.62 456 PHE A CA 1
ATOM 3494 C C . PHE A 1 456 ? 8.548 -15.786 -12.355 1.00 97.62 456 PHE A C 1
ATOM 3496 O O . PHE A 1 456 ? 8.679 -15.286 -13.472 1.00 97.62 456 PHE A O 1
ATOM 3503 N N . ASP A 1 457 ? 9.323 -16.779 -11.924 1.00 97.69 457 ASP A N 1
ATOM 3504 C CA . ASP A 1 457 ? 10.231 -17.524 -12.792 1.00 97.69 457 ASP A CA 1
ATOM 3505 C C . ASP A 1 457 ? 9.426 -18.191 -13.925 1.00 97.69 457 ASP A C 1
ATOM 3507 O O . ASP A 1 457 ? 8.515 -18.985 -13.691 1.00 97.69 457 ASP A O 1
ATOM 3511 N N . GLU A 1 458 ? 9.748 -17.865 -15.178 1.00 95.44 458 GLU A N 1
ATOM 3512 C CA . GLU A 1 458 ? 9.000 -18.337 -16.352 1.00 95.44 458 GLU A CA 1
ATOM 3513 C C . GLU A 1 458 ? 9.037 -19.863 -16.530 1.00 95.44 458 GLU A C 1
ATOM 3515 O O . GLU A 1 458 ? 8.234 -20.423 -17.277 1.00 95.44 458 GLU A O 1
ATOM 3520 N N . SER A 1 459 ? 9.955 -20.555 -15.848 1.00 96.50 459 SER A N 1
ATOM 3521 C CA . SER A 1 459 ? 10.051 -22.012 -15.888 1.00 96.50 459 SER A CA 1
ATOM 3522 C C . SER A 1 459 ? 9.039 -22.736 -14.993 1.00 96.50 459 SER A C 1
ATOM 3524 O O . SER A 1 459 ? 8.922 -23.962 -15.117 1.00 96.50 459 SER A O 1
ATOM 3526 N N . ARG A 1 460 ? 8.308 -22.011 -14.126 1.00 97.25 460 ARG A N 1
ATOM 3527 C CA . ARG A 1 460 ? 7.361 -22.586 -13.158 1.00 97.25 460 ARG A CA 1
ATOM 3528 C C . ARG A 1 460 ? 6.227 -23.347 -13.832 1.00 97.25 460 ARG A C 1
ATOM 3530 O O . ARG A 1 460 ? 5.667 -22.928 -14.845 1.00 97.25 460 ARG A O 1
ATOM 3537 N N . LYS A 1 461 ? 5.866 -24.476 -13.228 1.00 97.75 461 LYS A N 1
ATOM 3538 C CA . LYS A 1 461 ? 4.745 -25.331 -13.625 1.00 97.75 461 LYS A CA 1
ATOM 3539 C C . LYS A 1 461 ? 3.877 -25.662 -12.416 1.00 97.75 461 LYS A C 1
ATOM 3541 O O . LYS A 1 461 ? 4.426 -25.814 -11.325 1.00 97.75 461 LYS A O 1
ATOM 3546 N N . PRO A 1 462 ? 2.549 -25.812 -12.589 1.00 98.00 462 PRO A N 1
ATOM 3547 C CA . PRO A 1 462 ? 1.661 -26.258 -11.517 1.00 98.00 462 PRO A CA 1
ATOM 3548 C C . PRO A 1 462 ? 2.216 -27.484 -10.786 1.00 98.00 462 PRO A C 1
ATOM 3550 O O . PRO A 1 462 ? 2.599 -28.470 -11.424 1.00 98.00 462 PRO A O 1
ATOM 3553 N N . GLY A 1 463 ? 2.280 -27.407 -9.458 1.00 97.75 463 GLY A N 1
ATOM 3554 C CA . GLY A 1 463 ? 2.867 -28.435 -8.597 1.00 97.75 463 GLY A CA 1
ATOM 3555 C C . GLY A 1 463 ? 4.361 -28.275 -8.304 1.00 97.75 463 GLY A C 1
ATOM 3556 O O . GLY A 1 463 ? 4.899 -29.028 -7.488 1.00 97.75 463 GLY A O 1
ATOM 3557 N N . ASP A 1 464 ? 5.048 -27.308 -8.920 1.00 98.62 464 ASP A N 1
ATOM 3558 C CA . ASP A 1 464 ? 6.424 -26.988 -8.548 1.00 98.62 464 ASP A CA 1
ATOM 3559 C C . ASP A 1 464 ? 6.489 -26.531 -7.091 1.00 98.62 464 ASP A C 1
ATOM 3561 O O . ASP A 1 464 ? 5.662 -25.751 -6.619 1.00 98.62 464 ASP A O 1
ATOM 3565 N N . THR A 1 465 ? 7.519 -26.995 -6.384 1.00 98.62 465 THR A N 1
ATOM 3566 C CA . THR A 1 465 ? 7.742 -26.656 -4.977 1.00 98.62 465 THR A CA 1
ATOM 3567 C C . THR A 1 465 ? 9.151 -26.154 -4.724 1.00 98.62 465 THR A C 1
ATOM 3569 O O . THR A 1 465 ? 10.098 -26.503 -5.435 1.00 98.62 465 THR A O 1
ATOM 3572 N N . GLY A 1 466 ? 9.306 -25.339 -3.687 1.00 98.25 466 GLY A N 1
ATOM 3573 C CA . GLY A 1 466 ? 10.590 -24.766 -3.302 1.00 98.25 466 GLY A CA 1
ATOM 3574 C C . GLY A 1 466 ? 10.602 -24.298 -1.857 1.00 98.25 466 GLY A C 1
ATOM 3575 O O . GLY A 1 466 ? 9.559 -24.214 -1.219 1.00 98.25 466 GLY A O 1
ATOM 3576 N N . VAL A 1 467 ? 11.793 -24.000 -1.349 1.00 98.69 467 VAL A N 1
ATOM 3577 C CA . VAL A 1 467 ? 11.966 -23.264 -0.095 1.00 98.69 467 VAL A CA 1
ATOM 3578 C C . VAL A 1 467 ? 12.673 -21.966 -0.440 1.00 98.69 467 VAL A C 1
ATOM 3580 O O . VAL A 1 467 ? 13.741 -21.997 -1.054 1.00 98.69 467 VAL A O 1
ATOM 3583 N N . VAL A 1 468 ? 12.076 -20.843 -0.064 1.00 98.44 468 VAL A N 1
ATOM 3584 C CA . VAL A 1 468 ? 12.622 -19.504 -0.306 1.00 98.44 468 VAL A CA 1
ATOM 3585 C C . VAL A 1 468 ? 12.700 -18.736 0.998 1.00 98.44 468 VAL A C 1
ATOM 3587 O O . VAL A 1 468 ? 11.912 -18.959 1.916 1.00 98.44 468 VAL A O 1
ATOM 3590 N N . TYR A 1 469 ? 13.674 -17.844 1.094 1.00 97.81 469 TYR A N 1
ATOM 3591 C CA . TYR A 1 469 ? 13.802 -16.952 2.236 1.00 97.81 469 TYR A CA 1
ATOM 3592 C C . TYR A 1 469 ? 12.891 -15.730 2.061 1.00 97.81 469 TYR A C 1
ATOM 3594 O O . TYR A 1 469 ? 12.710 -15.251 0.949 1.00 97.81 469 TYR A O 1
ATOM 3602 N N . GLY A 1 470 ? 12.322 -15.212 3.143 1.00 95.00 470 GLY A N 1
ATOM 3603 C CA . GLY A 1 470 ? 11.519 -13.995 3.141 1.00 95.00 470 GLY A CA 1
ATOM 3604 C C . GLY A 1 470 ? 11.901 -13.100 4.310 1.00 95.00 470 GLY A C 1
ATOM 3605 O O . GLY A 1 470 ? 12.028 -13.571 5.440 1.00 95.00 470 GLY A O 1
ATOM 3606 N N . GLU A 1 471 ? 12.095 -11.810 4.048 1.00 92.50 471 GLU A N 1
ATOM 3607 C CA . GLU A 1 471 ? 12.397 -10.822 5.084 1.00 92.50 471 GLU A CA 1
ATOM 3608 C C . GLU A 1 471 ? 11.744 -9.482 4.750 1.00 92.50 471 GLU A C 1
ATOM 3610 O O . GLU A 1 471 ? 11.779 -9.008 3.615 1.00 92.50 471 GLU A O 1
ATOM 3615 N N . SER A 1 472 ? 11.127 -8.887 5.763 1.00 88.00 472 SER A N 1
ATOM 3616 C CA . SER A 1 472 ? 10.549 -7.547 5.753 1.00 88.00 472 SER A CA 1
ATOM 3617 C C . SER A 1 472 ? 10.810 -6.888 7.110 1.00 88.00 472 SER A C 1
ATOM 3619 O O . SER A 1 472 ? 11.382 -7.504 8.008 1.00 88.00 472 SER A O 1
ATOM 3621 N N . SER A 1 473 ? 10.337 -5.658 7.316 1.00 83.62 473 SER A N 1
ATOM 3622 C CA . SER A 1 473 ? 10.402 -5.015 8.637 1.00 83.62 473 SER A CA 1
ATOM 3623 C C . SER A 1 473 ? 9.677 -5.797 9.740 1.00 83.62 473 SER A C 1
ATOM 3625 O O . SER A 1 473 ? 9.948 -5.577 10.917 1.00 83.62 473 SER A O 1
ATOM 3627 N N . ASN A 1 474 ? 8.744 -6.681 9.368 1.00 82.88 474 ASN A N 1
ATOM 3628 C CA . ASN A 1 474 ? 7.805 -7.312 10.295 1.00 82.88 474 ASN A CA 1
ATOM 3629 C C . ASN A 1 474 ? 8.116 -8.789 10.569 1.00 82.88 474 ASN A C 1
ATOM 3631 O O . ASN A 1 474 ? 7.562 -9.363 11.506 1.00 82.88 474 ASN A O 1
ATOM 3635 N N . TYR A 1 475 ? 8.955 -9.427 9.751 1.00 89.62 475 TYR A N 1
ATOM 3636 C CA . TYR A 1 475 ? 9.380 -10.810 9.957 1.00 89.62 475 TYR A CA 1
ATOM 3637 C C . TYR A 1 475 ? 10.635 -11.133 9.142 1.00 89.62 475 TYR A C 1
ATOM 3639 O O . TYR A 1 475 ? 10.889 -10.529 8.102 1.00 89.62 475 TYR A O 1
ATOM 3647 N N . ALA A 1 476 ? 11.355 -12.158 9.587 1.00 92.62 476 ALA A N 1
ATOM 3648 C CA . ALA A 1 476 ? 12.327 -12.899 8.797 1.00 92.62 476 ALA A CA 1
ATOM 3649 C C . ALA A 1 476 ? 11.972 -14.386 8.900 1.00 92.62 476 ALA A C 1
ATOM 3651 O O . ALA A 1 476 ? 11.589 -14.846 9.976 1.00 92.62 476 ALA A O 1
ATOM 3652 N N . GLY A 1 477 ? 12.063 -15.146 7.813 1.00 96.50 477 GLY A N 1
ATOM 3653 C CA . GLY A 1 477 ? 11.633 -16.542 7.810 1.00 96.50 477 GLY A CA 1
ATOM 3654 C C . GLY A 1 477 ? 11.825 -17.245 6.476 1.00 96.50 477 GLY A C 1
ATOM 3655 O O . GLY A 1 477 ? 12.410 -16.703 5.543 1.00 96.50 477 GLY A O 1
ATOM 3656 N N . TYR A 1 478 ? 11.335 -18.475 6.396 1.00 98.50 478 TYR A N 1
ATOM 3657 C CA . TYR A 1 478 ? 11.367 -19.289 5.189 1.00 98.50 478 TYR A CA 1
ATOM 3658 C C . TYR A 1 478 ? 9.955 -19.694 4.792 1.00 98.50 478 TYR A C 1
ATOM 3660 O O . TYR A 1 478 ? 9.147 -20.081 5.635 1.00 98.50 478 TYR A O 1
ATOM 3668 N N . HIS A 1 479 ? 9.681 -19.621 3.495 1.00 98.44 479 HIS A N 1
ATOM 3669 C CA . HIS A 1 479 ? 8.432 -20.053 2.897 1.00 98.44 479 HIS A CA 1
ATOM 3670 C C . HIS A 1 479 ? 8.665 -21.374 2.178 1.00 98.44 479 HIS A C 1
ATOM 3672 O O . HIS A 1 479 ? 9.545 -21.472 1.319 1.00 98.44 479 HIS A O 1
ATOM 3678 N N . VAL A 1 480 ? 7.860 -22.381 2.503 1.00 98.81 480 VAL A N 1
ATOM 3679 C CA . VAL A 1 480 ? 7.674 -23.532 1.621 1.00 98.81 480 VAL A CA 1
ATOM 3680 C C . VAL A 1 480 ? 6.647 -23.128 0.580 1.00 98.81 480 VAL A C 1
ATOM 3682 O O . VAL A 1 480 ? 5.552 -22.725 0.946 1.00 98.81 480 VAL A O 1
ATOM 3685 N N . MET A 1 481 ? 7.006 -23.222 -0.691 1.00 98.69 481 MET A N 1
ATOM 3686 C CA . MET A 1 481 ? 6.223 -22.744 -1.823 1.00 98.69 481 MET A CA 1
ATOM 3687 C C . MET A 1 481 ? 5.603 -23.912 -2.583 1.00 98.69 481 MET A C 1
ATOM 3689 O O . MET A 1 481 ? 6.276 -24.925 -2.793 1.00 98.69 481 MET A O 1
ATOM 3693 N N . TYR A 1 482 ? 4.373 -23.734 -3.055 1.00 98.75 482 TYR A N 1
ATOM 3694 C CA . TYR A 1 482 ? 3.696 -24.595 -4.020 1.00 98.75 482 TYR A CA 1
ATOM 3695 C C . TYR A 1 482 ? 3.057 -23.719 -5.098 1.00 98.75 482 TYR A C 1
ATOM 3697 O O . TYR A 1 482 ? 2.148 -22.937 -4.821 1.00 98.75 482 TYR A O 1
ATOM 3705 N N . PHE A 1 483 ? 3.544 -23.828 -6.330 1.00 98.81 483 PHE A N 1
ATOM 3706 C CA . PHE A 1 483 ? 3.015 -23.066 -7.454 1.00 98.81 483 PHE A CA 1
ATOM 3707 C C . PHE A 1 483 ? 1.693 -23.682 -7.918 1.00 98.81 483 PHE A C 1
ATOM 3709 O O . PHE A 1 483 ? 1.672 -24.835 -8.354 1.00 98.81 483 PHE A O 1
ATOM 3716 N N . VAL A 1 484 ? 0.598 -22.926 -7.820 1.00 98.56 484 VAL A N 1
ATOM 3717 C CA . VAL A 1 484 ? -0.735 -23.401 -8.219 1.00 98.56 484 VAL A CA 1
ATOM 3718 C C . VAL A 1 484 ? -0.902 -23.229 -9.723 1.00 98.56 484 VAL A C 1
ATOM 3720 O O . VAL A 1 484 ? -1.179 -24.202 -10.425 1.00 98.56 484 VAL A O 1
ATOM 3723 N N . GLY A 1 485 ? -0.659 -22.027 -10.244 1.00 97.94 485 GLY A N 1
ATOM 3724 C CA . GLY A 1 485 ? -0.785 -21.775 -11.672 1.00 97.94 485 GLY A CA 1
ATOM 3725 C C . GLY A 1 485 ? -0.898 -20.306 -12.046 1.00 97.94 485 GLY A C 1
ATOM 3726 O O . GLY A 1 485 ? -0.718 -19.407 -11.226 1.00 97.94 485 GLY A O 1
ATOM 3727 N N . ASP A 1 486 ? -1.201 -20.106 -13.322 1.00 97.50 486 ASP A N 1
ATOM 3728 C CA . ASP A 1 486 ? -1.546 -18.808 -13.890 1.00 97.50 486 ASP A CA 1
ATOM 3729 C C . ASP A 1 486 ? -3.030 -18.541 -13.667 1.00 97.50 486 ASP A C 1
ATOM 3731 O O . ASP A 1 486 ? -3.850 -19.451 -13.819 1.00 97.50 486 ASP A O 1
ATOM 3735 N N . ASP A 1 487 ? -3.359 -17.290 -13.375 1.00 96.81 487 ASP A N 1
ATOM 3736 C CA . ASP A 1 487 ? -4.731 -16.800 -13.298 1.00 96.81 487 ASP A CA 1
ATOM 3737 C C . ASP A 1 487 ? -4.945 -15.698 -14.362 1.00 96.81 487 ASP A C 1
ATOM 3739 O O . ASP A 1 487 ? -4.391 -15.750 -15.468 1.00 96.81 487 ASP A O 1
ATOM 3743 N N . VAL A 1 488 ? -5.768 -14.693 -14.077 1.00 96.81 488 VAL A N 1
ATOM 3744 C CA . VAL A 1 488 ? -6.106 -13.616 -15.008 1.00 96.81 488 VAL A CA 1
ATOM 3745 C C . VAL A 1 488 ? -4.910 -12.702 -15.331 1.00 96.81 488 VAL A C 1
ATOM 3747 O O . VAL A 1 488 ? -3.974 -12.574 -14.533 1.00 96.81 488 VAL A O 1
ATOM 3750 N N . PRO A 1 489 ? -4.914 -12.014 -16.489 1.00 97.19 489 PRO A N 1
ATOM 3751 C CA . PRO A 1 489 ? -3.898 -11.017 -16.817 1.00 97.19 489 PRO A CA 1
ATOM 3752 C C . PRO A 1 489 ? -3.809 -9.886 -15.783 1.00 97.19 489 PRO A C 1
ATOM 3754 O O . PRO A 1 489 ? -4.828 -9.444 -15.253 1.00 97.19 489 PRO A O 1
ATOM 3757 N N . CYS A 1 490 ? -2.603 -9.353 -15.574 1.00 96.38 490 CYS A N 1
ATOM 3758 C CA . CYS A 1 490 ? -2.311 -8.262 -14.636 1.00 96.38 490 CYS A CA 1
ATOM 3759 C C . CYS A 1 490 ? -3.295 -7.087 -14.752 1.00 96.38 490 CYS A C 1
ATOM 3761 O O . CYS A 1 490 ? -3.840 -6.633 -13.746 1.00 96.38 490 CYS A O 1
ATOM 3763 N N . TRP A 1 491 ? -3.577 -6.635 -15.978 1.00 97.00 491 TRP A N 1
ATOM 3764 C CA . TRP A 1 491 ? -4.497 -5.520 -16.201 1.00 97.00 491 TRP A CA 1
ATOM 3765 C C . TRP A 1 491 ? -5.906 -5.783 -15.650 1.00 97.00 491 TRP A C 1
ATOM 3767 O O . TRP A 1 491 ? -6.547 -4.847 -15.181 1.00 97.00 491 TRP A O 1
ATOM 3777 N N . GLN A 1 492 ? -6.389 -7.032 -15.666 1.00 97.88 492 GLN A N 1
ATOM 3778 C CA . GLN A 1 492 ? -7.707 -7.363 -15.115 1.00 97.88 492 GLN A CA 1
ATOM 3779 C C . GLN A 1 492 ? -7.709 -7.204 -13.602 1.00 97.88 492 GLN A C 1
ATOM 3781 O O . GLN A 1 492 ? -8.620 -6.576 -13.079 1.00 97.88 492 GLN A O 1
ATOM 3786 N N . VAL A 1 493 ? -6.664 -7.679 -12.919 1.00 97.19 493 VAL A N 1
ATOM 3787 C CA . VAL A 1 493 ? -6.508 -7.513 -11.465 1.00 97.19 493 VAL A CA 1
ATOM 3788 C C . VAL A 1 493 ? -6.452 -6.030 -11.089 1.00 97.19 493 VAL A C 1
ATOM 3790 O O . VAL A 1 493 ? -7.130 -5.593 -10.164 1.00 97.19 493 VAL A O 1
ATOM 3793 N N . GLN A 1 494 ? -5.683 -5.227 -11.831 1.00 95.75 494 GLN A N 1
ATOM 3794 C CA . GLN A 1 494 ? -5.561 -3.784 -11.590 1.00 95.75 494 GLN A CA 1
ATOM 3795 C C . GLN A 1 494 ? -6.895 -3.045 -11.774 1.00 95.75 494 GLN A C 1
ATOM 3797 O O . GLN A 1 494 ? -7.261 -2.202 -10.949 1.00 95.75 494 GLN A O 1
ATOM 3802 N N . VAL A 1 495 ? -7.631 -3.362 -12.843 1.00 97.56 495 VAL A N 1
ATOM 3803 C CA . VAL A 1 495 ? -8.944 -2.766 -13.117 1.00 97.56 495 VAL A CA 1
ATOM 3804 C C . VAL A 1 495 ? -9.977 -3.222 -12.091 1.00 97.56 495 VAL A C 1
ATOM 3806 O O . VAL A 1 495 ? -10.706 -2.388 -11.561 1.00 97.56 495 VAL A O 1
ATOM 3809 N N . GLU A 1 496 ? -10.013 -4.515 -11.769 1.00 97.12 496 GLU A N 1
ATOM 3810 C CA . GLU A 1 496 ? -10.909 -5.096 -10.768 1.00 97.12 496 GLU A CA 1
ATOM 3811 C C . GLU A 1 496 ? -10.707 -4.439 -9.398 1.00 97.12 496 GLU A C 1
ATOM 3813 O O . GLU A 1 496 ? -11.675 -3.988 -8.796 1.00 97.12 496 GLU A O 1
ATOM 3818 N N . ASN A 1 497 ? -9.460 -4.295 -8.939 1.00 93.44 497 ASN A N 1
ATOM 3819 C CA . ASN A 1 497 ? -9.150 -3.636 -7.667 1.00 93.44 497 ASN A CA 1
ATOM 3820 C C . ASN A 1 497 ? -9.583 -2.163 -7.656 1.00 93.44 497 ASN A C 1
ATOM 3822 O O . ASN A 1 497 ? -10.106 -1.675 -6.656 1.00 93.44 497 ASN A O 1
ATOM 3826 N N . THR A 1 498 ? -9.402 -1.461 -8.780 1.00 95.62 498 THR A N 1
ATOM 3827 C CA . THR A 1 498 ? -9.823 -0.059 -8.926 1.00 95.62 498 THR A CA 1
ATOM 3828 C C . THR A 1 498 ? -11.346 0.074 -8.872 1.00 95.62 498 THR A C 1
ATOM 3830 O O . THR A 1 498 ? -11.868 0.947 -8.181 1.00 95.62 498 THR A O 1
ATOM 3833 N N . LEU A 1 499 ? -12.067 -0.795 -9.587 1.00 95.19 499 LEU A N 1
ATOM 3834 C CA . LEU A 1 499 ? -13.529 -0.839 -9.577 1.00 95.19 499 LEU A CA 1
ATOM 3835 C C . LEU A 1 499 ? -14.066 -1.184 -8.188 1.00 95.19 499 LEU A C 1
ATOM 3837 O O . LEU A 1 499 ? -14.953 -0.488 -7.703 1.00 95.19 499 LEU A O 1
ATOM 3841 N N . ARG A 1 500 ? -13.480 -2.193 -7.536 1.00 95.00 500 ARG A N 1
ATOM 3842 C CA . ARG A 1 500 ? -13.841 -2.621 -6.181 1.00 95.00 500 ARG A CA 1
ATOM 3843 C C . ARG A 1 500 ? -13.689 -1.480 -5.180 1.00 95.00 500 ARG A C 1
ATOM 3845 O O . ARG A 1 500 ? -14.641 -1.183 -4.471 1.00 95.00 500 ARG A O 1
ATOM 3852 N N . SER A 1 501 ? -12.548 -0.781 -5.183 1.00 89.25 501 SER A N 1
ATOM 3853 C CA . SER A 1 501 ? -12.343 0.399 -4.324 1.00 89.25 501 SER A CA 1
ATOM 3854 C C . SER A 1 501 ? -13.399 1.472 -4.588 1.00 89.25 501 SER A C 1
ATOM 3856 O O . SER A 1 501 ? -14.078 1.913 -3.665 1.00 89.25 501 SER A O 1
ATOM 3858 N N . ARG A 1 502 ? -13.604 1.841 -5.860 1.00 93.69 502 ARG A N 1
ATOM 3859 C CA . ARG A 1 502 ? -14.575 2.869 -6.262 1.00 93.69 502 ARG A CA 1
ATOM 3860 C C . ARG A 1 502 ? -16.000 2.522 -5.834 1.00 93.69 502 ARG A C 1
ATOM 3862 O O . ARG A 1 502 ? -16.742 3.398 -5.390 1.00 93.69 502 ARG A O 1
ATOM 3869 N N . ASP A 1 503 ? -16.417 1.277 -6.027 1.00 95.06 503 ASP A N 1
ATOM 3870 C CA . ASP A 1 503 ? -17.788 0.850 -5.754 1.00 95.06 503 ASP A CA 1
ATOM 3871 C C . ASP A 1 503 ? -18.038 0.725 -4.248 1.00 95.06 503 ASP A C 1
ATOM 3873 O O . ASP A 1 503 ? -19.079 1.186 -3.778 1.00 95.06 503 ASP A O 1
ATOM 3877 N N . THR A 1 504 ? -17.055 0.242 -3.480 1.00 90.44 504 THR A N 1
ATOM 3878 C CA . THR A 1 504 ? -17.078 0.282 -2.010 1.00 90.44 504 THR A CA 1
ATOM 3879 C C . THR A 1 504 ? -17.164 1.723 -1.499 1.00 90.44 504 THR A C 1
ATOM 3881 O O . THR A 1 504 ? -18.050 2.041 -0.707 1.00 90.44 504 THR A O 1
ATOM 3884 N N . GLU A 1 505 ? -16.333 2.637 -2.008 1.00 88.94 505 GLU A N 1
ATOM 3885 C CA . GLU A 1 505 ? -16.394 4.065 -1.659 1.00 88.94 505 GLU A CA 1
ATOM 3886 C C . GLU A 1 505 ? -17.751 4.690 -2.026 1.00 88.94 505 GLU A C 1
ATOM 3888 O O . GLU A 1 505 ? -18.314 5.484 -1.268 1.00 88.94 505 GLU A O 1
ATOM 3893 N N . THR A 1 506 ? -18.315 4.315 -3.178 1.00 94.50 506 THR A N 1
ATOM 3894 C CA . THR A 1 506 ? -19.631 4.788 -3.631 1.00 94.50 506 THR A CA 1
ATOM 3895 C C . THR A 1 506 ? -20.744 4.309 -2.702 1.00 94.50 506 THR A C 1
ATOM 3897 O O . THR A 1 506 ? -21.634 5.092 -2.359 1.00 94.50 506 THR A O 1
ATOM 3900 N N . TRP A 1 507 ? -20.692 3.051 -2.265 1.00 95.88 507 TRP A N 1
ATOM 3901 C CA . TRP A 1 507 ? -21.625 2.486 -1.293 1.00 95.88 507 TRP A CA 1
ATOM 3902 C C . TRP A 1 507 ? -21.531 3.197 0.064 1.00 95.88 507 TRP A C 1
ATOM 3904 O O . TRP A 1 507 ? -22.539 3.724 0.544 1.00 95.88 507 TRP A O 1
ATOM 3914 N N . GLN A 1 508 ? -20.325 3.343 0.621 1.00 90.94 508 GLN A N 1
ATOM 3915 C CA . GLN A 1 508 ? -20.085 4.059 1.883 1.00 90.94 508 GLN A CA 1
ATOM 3916 C C . GLN A 1 508 ? -20.552 5.519 1.827 1.00 90.94 508 GLN A C 1
ATOM 3918 O O . GLN A 1 508 ? -21.172 6.044 2.763 1.00 90.94 508 GLN A O 1
ATOM 3923 N N . LYS A 1 509 ? -20.304 6.191 0.698 1.00 89.06 509 LYS A N 1
ATOM 3924 C CA . LYS A 1 509 ? -20.800 7.546 0.460 1.00 89.06 509 LYS A CA 1
ATOM 3925 C C . LYS A 1 509 ? -22.326 7.574 0.401 1.00 89.06 509 LYS A C 1
ATOM 3927 O O . LYS A 1 509 ? -22.931 8.446 1.018 1.00 89.06 509 LYS A O 1
ATOM 3932 N N . GLY A 1 510 ? -22.952 6.615 -0.280 1.00 93.19 510 GLY A N 1
ATOM 3933 C CA . GLY A 1 510 ? -24.408 6.471 -0.330 1.00 93.19 510 GLY A CA 1
ATOM 3934 C C . GLY A 1 510 ? -25.032 6.292 1.056 1.00 93.19 510 GLY A C 1
ATOM 3935 O O . GLY A 1 510 ? -26.040 6.932 1.368 1.00 93.19 510 GLY A O 1
ATOM 3936 N N . LEU A 1 511 ? -24.400 5.495 1.922 1.00 92.12 511 LEU A N 1
ATOM 3937 C CA . LEU A 1 511 ? -24.805 5.345 3.319 1.00 92.12 511 LEU A CA 1
ATOM 3938 C C . LEU A 1 511 ? -24.744 6.667 4.076 1.00 92.12 511 LEU A C 1
ATOM 3940 O O . LEU A 1 511 ? -25.732 7.057 4.704 1.00 92.12 511 LEU A O 1
ATOM 3944 N N . SER A 1 512 ? -23.620 7.371 3.971 1.00 86.75 512 SER A N 1
ATOM 3945 C CA . SER A 1 512 ? -23.398 8.648 4.651 1.00 86.75 512 SER A CA 1
ATOM 3946 C C . SER A 1 512 ? -24.360 9.740 4.169 1.00 86.75 512 SER A C 1
ATOM 3948 O O . SER A 1 512 ? -24.975 10.417 4.990 1.00 86.75 512 SER A O 1
ATOM 3950 N N . ASP A 1 513 ? -24.555 9.872 2.854 1.00 89.56 513 ASP A N 1
ATOM 3951 C CA . ASP A 1 513 ? -25.444 10.870 2.241 1.00 89.56 513 ASP A CA 1
ATOM 3952 C C . ASP A 1 513 ? -26.925 10.630 2.585 1.00 89.56 513 ASP A C 1
ATOM 3954 O O . ASP A 1 513 ? -27.727 11.566 2.599 1.00 89.56 513 ASP A O 1
ATOM 3958 N N . SER A 1 514 ? -27.304 9.377 2.861 1.00 94.12 514 SER A N 1
ATOM 3959 C CA . SER A 1 514 ? -28.676 9.010 3.236 1.00 94.12 514 SER A CA 1
ATOM 3960 C C . SER A 1 514 ? -29.021 9.282 4.704 1.00 94.12 514 SER A C 1
ATOM 3962 O O . SER A 1 514 ? -30.192 9.179 5.073 1.00 94.12 514 SER A O 1
ATOM 3964 N N . ALA A 1 515 ? -28.028 9.566 5.552 1.00 94.81 515 ALA A N 1
ATOM 3965 C CA . ALA A 1 515 ? -28.214 9.654 6.994 1.00 94.81 515 ALA A CA 1
ATOM 3966 C C . ALA A 1 515 ? -28.815 11.002 7.425 1.00 94.81 515 ALA A C 1
ATOM 3968 O O . ALA A 1 515 ? -28.311 12.073 7.082 1.00 94.81 515 ALA A O 1
ATOM 3969 N N . GLU A 1 516 ? -29.853 10.967 8.263 1.00 97.19 516 GLU A N 1
ATOM 3970 C CA . GLU A 1 516 ? -30.334 12.159 8.966 1.00 97.19 516 GLU A CA 1
ATOM 3971 C C . GLU A 1 516 ? -29.522 12.357 10.251 1.00 97.19 516 GLU A C 1
ATOM 3973 O O . GLU A 1 516 ? -29.748 11.677 11.258 1.00 97.19 516 GLU A O 1
ATOM 3978 N N . VAL A 1 517 ? -28.584 13.308 10.223 1.00 97.06 517 VAL A N 1
ATOM 3979 C CA . VAL A 1 517 ? -27.691 13.604 11.350 1.00 97.06 517 VAL A CA 1
ATOM 3980 C C . VAL A 1 517 ? -28.093 14.904 12.043 1.00 97.06 517 VAL A C 1
ATOM 3982 O O . VAL A 1 517 ? -28.148 15.967 11.426 1.00 97.06 517 VAL A O 1
ATOM 3985 N N . VAL A 1 518 ? -28.355 14.835 13.352 1.00 97.69 518 VAL A N 1
ATOM 3986 C CA . VAL A 1 518 ? -28.723 16.002 14.169 1.00 97.69 518 VAL A CA 1
ATOM 3987 C C . VAL A 1 518 ? -27.889 16.053 15.441 1.00 97.69 518 VAL A C 1
ATOM 3989 O O . VAL A 1 518 ? -27.968 15.164 16.292 1.00 97.69 518 VAL A O 1
ATOM 3992 N N . GLU A 1 519 ? -27.136 17.135 15.619 1.00 97.44 519 GLU A N 1
ATOM 3993 C CA . GLU A 1 519 ? -26.467 17.419 16.885 1.00 97.44 519 GLU A CA 1
ATOM 3994 C C . GLU A 1 519 ? -27.466 17.807 17.977 1.00 97.44 519 GLU A C 1
ATOM 3996 O O . GLU A 1 519 ? -28.394 18.598 17.793 1.00 97.44 519 GLU A O 1
ATOM 4001 N N . LEU A 1 520 ? -27.258 17.247 19.161 1.00 97.12 520 LEU A N 1
ATOM 4002 C CA . LEU A 1 520 ? -28.109 17.431 20.325 1.00 97.12 520 LEU A CA 1
ATOM 4003 C C . LEU A 1 520 ? -27.351 18.158 21.437 1.00 97.12 520 LEU A C 1
ATOM 4005 O O . LEU A 1 520 ? -26.131 18.283 21.446 1.00 97.12 520 LEU A O 1
ATOM 4009 N N . SER A 1 521 ? -28.089 18.601 22.458 1.00 94.19 521 SER A N 1
ATOM 4010 C CA . SER A 1 521 ? -27.529 19.408 23.556 1.00 94.19 521 SER A CA 1
ATOM 4011 C C . SER A 1 521 ? -26.378 18.755 24.341 1.00 94.19 521 SER A C 1
ATOM 4013 O O . SER A 1 521 ? -25.683 19.455 25.081 1.00 94.19 521 SER A O 1
ATOM 4015 N N . GLY A 1 522 ? -26.198 17.434 24.229 1.00 92.44 522 GLY A N 1
ATOM 4016 C CA . GLY A 1 522 ? -25.083 16.700 24.820 1.00 92.44 522 GLY A CA 1
ATOM 4017 C C . GLY A 1 522 ? -23.756 16.874 24.083 1.00 92.44 522 GLY A C 1
ATOM 4018 O O . GLY A 1 522 ? -22.731 16.567 24.681 1.00 92.44 522 GLY A O 1
ATOM 4019 N N . MET A 1 523 ? -23.743 17.410 22.855 1.00 94.12 523 MET A N 1
ATOM 4020 C CA . MET A 1 523 ? -22.518 17.576 22.059 1.00 94.12 523 MET A CA 1
ATOM 4021 C C . MET A 1 523 ? -21.488 18.486 22.740 1.00 94.12 523 MET A C 1
ATOM 4023 O O . MET A 1 523 ? -20.293 18.242 22.680 1.00 94.12 523 MET A O 1
ATOM 4027 N N . LYS A 1 524 ? -21.944 19.435 23.567 1.00 90.94 524 LYS A N 1
ATOM 4028 C CA . LYS A 1 524 ? -21.085 20.258 24.446 1.00 90.94 524 LYS A CA 1
ATOM 4029 C C . LYS A 1 524 ? -20.234 19.468 25.462 1.00 90.94 524 LYS A C 1
ATOM 4031 O O . LYS A 1 524 ? -19.502 20.073 26.243 1.00 90.94 524 LYS A O 1
ATOM 4036 N N . HIS A 1 525 ? -20.439 18.155 25.575 1.00 89.88 525 HIS A N 1
ATOM 4037 C CA . HIS A 1 525 ? -19.683 17.243 26.436 1.00 89.88 525 HIS A CA 1
ATOM 4038 C C . HIS A 1 525 ? -18.736 16.325 25.643 1.00 89.88 525 HIS A C 1
ATOM 4040 O O . HIS A 1 525 ? -18.186 15.383 26.221 1.00 89.88 525 HIS A O 1
ATOM 4046 N N . VAL A 1 526 ? -18.579 16.572 24.342 1.00 89.81 526 VAL A N 1
ATOM 4047 C CA . VAL A 1 526 ? -17.630 15.893 23.459 1.00 89.81 526 VAL A CA 1
ATOM 4048 C C . VAL A 1 526 ? -16.378 16.758 23.317 1.00 89.81 526 VAL A C 1
ATOM 4050 O O . VAL A 1 526 ? -16.494 17.956 23.061 1.00 89.81 526 VAL A O 1
ATOM 4053 N N . GLY A 1 527 ? -15.207 16.140 23.497 1.00 84.94 527 GLY A N 1
ATOM 4054 C CA . GLY A 1 527 ? -13.888 16.761 23.321 1.00 84.94 527 GLY A CA 1
ATOM 4055 C C . GLY A 1 527 ? -13.127 17.189 24.570 1.00 84.94 527 GLY A C 1
ATOM 4056 O O . GLY A 1 527 ? -13.759 17.537 25.597 1.00 84.94 527 GLY A O 1
#

Radius of gyration: 37.66 Å; Cα contacts (8 Å, |Δi|>4): 746; chains: 1; bounding box: 87×78×126 Å

Sequence (527 aa):
MKFMSASREKKTRQDLAAQGITDPKKIREAEEKAKARKSNILYGVIAGVFVLVAAALLVWNSGVLQRNAAALSIDGEKYSASQVNYFYHNIKNNILNGSYSSLYGVSSSTPLDQQVMNDTAKMFLGVEDEGEVTWAQFIHDYAIKQMTLIVKEAKEAEANGHGADDHTEEEVASTIEQYTAYAKENGYSLKEYLKMAFGKTMTVSTFKDMIRLVDVASHYASEYSEELSYTASDLESYYNDNKSSFNVASYESLYFKGTADSTTDADGNTVAPTDEENAAAKEKAIADADAALKLYQAGDPLETVSLAYESAAYSNTEAGSNSGDEASEWLFDESRADGDSTVITTDSGSRVLVFHSAGRQEYASRDVRHILFRADTTGLDSKSETYEADLQAAKDAAKAKAEDALAQWKAGDATEDSFAAMANELSEDGGSNTNGGLYTKVLKGQMVTEFNNWLFDESRKPGDTGVVYGESSNYAGYHVMYFVGDDVPCWQVQVENTLRSRDTETWQKGLSDSAEVVELSGMKHVG

pLDDT: mean 87.72, std 15.64, range [29.61, 98.81]